Protein AF-0000000081633651 (afdb_homodimer)

Solvent-accessible surface area (backbone atoms only — not comparable to full-atom values): 39173 Å² total; per-residue (Å²): 136,84,80,77,77,79,76,82,76,79,78,80,77,80,83,77,79,76,75,77,74,76,75,80,70,79,66,76,67,76,66,74,61,89,59,63,41,84,54,33,36,38,39,42,27,21,26,30,39,48,40,29,72,45,65,44,76,60,51,88,74,59,56,83,79,37,91,68,27,57,43,25,56,36,63,65,6,39,49,49,19,22,50,50,13,37,50,50,30,66,74,36,49,88,74,44,67,74,54,86,46,65,65,33,49,47,43,42,21,42,66,42,60,29,18,37,26,21,44,48,24,18,44,38,34,44,33,41,48,48,80,92,57,53,73,45,98,74,34,62,54,55,72,69,53,63,42,39,39,52,62,95,72,29,68,62,48,52,59,81,60,79,89,37,67,69,52,53,51,50,41,50,51,31,65,67,30,67,70,47,45,55,59,48,58,77,44,45,68,58,43,60,61,47,22,60,69,43,60,40,50,56,68,57,41,65,32,76,88,64,44,44,48,57,23,37,53,41,26,56,50,40,35,49,75,71,71,43,86,71,61,84,82,70,38,72,69,51,54,52,51,52,50,50,50,49,30,53,51,53,32,39,67,41,42,44,70,64,26,68,63,43,12,60,71,36,23,29,42,35,52,49,52,53,48,50,51,50,51,46,41,71,75,41,88,56,67,45,36,34,39,37,36,24,27,37,50,55,32,52,49,29,39,28,35,44,69,70,64,56,81,68,65,84,62,57,62,38,23,29,37,36,38,35,33,30,36,36,69,87,68,49,75,48,77,44,77,41,78,45,58,72,62,82,85,66,86,74,85,75,78,80,76,84,126,138,86,82,76,77,80,77,80,73,77,77,79,77,80,81,76,78,74,75,77,73,77,74,79,69,79,66,75,65,77,66,74,60,90,57,62,41,84,56,33,36,37,40,42,27,20,27,31,40,47,39,28,72,44,65,45,76,59,53,87,73,60,55,82,81,36,91,66,29,58,43,26,54,36,64,66,6,38,49,48,20,22,49,50,14,38,50,50,32,66,75,36,49,88,74,45,66,75,53,85,47,66,64,33,48,46,42,41,20,41,65,43,59,29,19,36,26,20,44,49,24,17,46,38,36,44,34,41,47,47,79,92,58,54,74,45,96,74,32,60,52,53,70,71,52,66,42,40,38,51,62,93,73,29,69,61,46,52,59,82,60,81,89,38,68,68,52,54,51,50,42,50,52,28,65,67,29,67,69,47,46,56,59,46,56,76,43,45,67,58,43,60,62,47,22,59,70,42,60,40,50,57,68,57,40,66,32,75,88,64,43,44,49,59,23,38,51,42,27,55,50,39,36,48,75,71,70,43,84,69,60,86,82,69,37,73,69,51,52,52,51,53,51,52,52,49,31,54,52,53,34,39,66,42,43,43,72,63,27,68,63,42,12,60,72,35,22,29,43,34,51,48,51,53,50,50,52,51,51,47,42,72,75,42,88,55,66,43,36,32,40,36,37,24,27,36,51,54,32,52,49,29,39,26,35,45,67,70,65,56,81,69,63,82,64,57,62,38,24,28,38,37,38,35,32,30,35,37,70,87,67,48,75,48,78,44,77,42,78,44,57,72,61,80,86,62,83,73,84,75,78,76,82,72,134

Foldseek 3Di:
DPPCPCPPPPDPDDPPPPPPPPPQPPPPPPCPPDFKDFQAKEKEWAFFAFAFQAAFDLFPDAQVVPPVGHPAQDPRRLVLLLVLLLVCCVVCVVPDDLADDLLAEAAEEEPDRRLQSSSQSSVLNNHFDDDPRCPDPVDRGDDDDYHYDHQLPDQAFHDDNDVDPVLVVQLVCLCPDPVLVVVVVVCQVVLCVCQVVRPHDSVQCPPVVNCSLVSHLRNVVSCVVVPHDGDPVDDPVNSVSSQLVVLSSLCSSQAPGPNQVSLVRHLVSNVVVVVVVLVCSLPDPRSHHYYYYRHHQSNVQSVCSNVPNRPSHGQHHGWMKMWIWMQGNVRDIDIHIDTDPPDDPDDDPPPDDPD/DPPCPCPPPPDPPDPPPPPPPPPQPPPPPPCPPDFKDFQAKEKEWAFFAFAFQAAFDLFPDAQVVPPVGHPAQDPRRLVLLLVLLLVVCVVCVVPDDLADDLLAEAAEEEPDRRLQSSSQSSVLNNHFDDDPRCPDPVDRGDDDDYHYDHQLPDQAFHDDNPVDPVLVVQLVCLCPDPVLVVVVVVCQVVLCVCQVVRPHDSVQCPPVVNCSLVSHLRNVVSCVVVPHDGDPVDDPVNSVSSQLVVLSSLCSSQPPGPNQVSLVRHLVSNVVVVVVVLVCSLPDPRSHHYYYYRHHQSNVQSVCSNVPNRPSHGQHHGWMKMWIWMQGNVRDIDIHIDTDPPDDPPDPPPPPPDD

Radius of gyration: 30.57 Å; Cα contacts (8 Å, |Δi|>4): 1125; chains: 2; bounding box: 83×84×104 Å

pLDDT: mean 84.16, std 23.59, range [18.61, 98.94]

Structure (mmCIF, N/CA/C/O backbone):
data_AF-0000000081633651-model_v1
#
loop_
_entity.id
_entity.type
_entity.pdbx_description
1 polymer 'Prostatic acid phosphatase-like'
#
loop_
_atom_site.group_PDB
_atom_site.id
_atom_site.type_symbol
_atom_site.label_atom_id
_atom_site.label_alt_id
_atom_site.label_comp_id
_atom_site.label_asym_id
_atom_site.label_entity_id
_atom_site.label_seq_id
_atom_site.pdbx_PDB_ins_code
_atom_site.Cartn_x
_atom_site.Cartn_y
_atom_site.Cartn_z
_atom_site.occupancy
_atom_site.B_iso_or_equiv
_atom_site.auth_seq_id
_atom_site.auth_comp_id
_atom_site.auth_asym_id
_atom_site.auth_atom_id
_atom_site.pdbx_PDB_model_num
ATOM 1 N N . MET A 1 1 ? 22.781 19.656 -69.625 1 20.98 1 MET A N 1
ATOM 2 C CA . MET A 1 1 ? 23.938 19.609 -68.75 1 20.98 1 MET A CA 1
ATOM 3 C C . MET A 1 1 ? 23.625 18.906 -67.438 1 20.98 1 MET A C 1
ATOM 5 O O . MET A 1 1 ? 22.719 19.312 -66.688 1 20.98 1 MET A O 1
ATOM 9 N N . ILE A 1 2 ? 23.875 17.5 -67.375 1 22.91 2 ILE A N 1
ATOM 10 C CA . ILE A 1 2 ? 23.531 16.25 -66.688 1 22.91 2 ILE A CA 1
ATOM 11 C C . ILE A 1 2 ? 24.203 16.203 -65.375 1 22.91 2 ILE A C 1
ATOM 13 O O . ILE A 1 2 ? 25.422 16.062 -65.25 1 22.91 2 ILE A O 1
ATOM 17 N N . VAL A 1 3 ? 23.969 17.312 -64.5 1 23.16 3 VAL A N 1
ATOM 18 C CA . VAL A 1 3 ? 24.828 17.547 -63.312 1 23.16 3 VAL A CA 1
ATOM 19 C C . VAL A 1 3 ? 24.844 16.312 -62.406 1 23.16 3 VAL A C 1
ATOM 21 O O . VAL A 1 3 ? 23.797 15.773 -62.062 1 23.16 3 VAL A O 1
ATOM 24 N N . SER A 1 4 ? 25.906 15.469 -62.344 1 21.78 4 SER A N 1
ATOM 25 C CA . SER A 1 4 ? 26.391 14.195 -61.812 1 21.78 4 SER A CA 1
ATOM 26 C C . SER A 1 4 ? 26.422 14.227 -60.281 1 21.78 4 SER A C 1
ATOM 28 O O . SER A 1 4 ? 27.234 14.945 -59.719 1 21.78 4 SER A O 1
ATOM 30 N N . VAL A 1 5 ? 25.344 14.492 -59.562 1 23.64 5 VAL A N 1
ATOM 31 C CA . VAL A 1 5 ? 25.391 14.734 -58.125 1 23.64 5 VAL A CA 1
ATOM 32 C C . VAL A 1 5 ? 25.938 13.492 -57.406 1 23.64 5 VAL A C 1
ATOM 34 O O . VAL A 1 5 ? 25.391 12.398 -57.562 1 23.64 5 VAL A O 1
ATOM 37 N N . SER A 1 6 ? 27.266 13.344 -57.25 1 21.97 6 SER A N 1
ATOM 38 C CA . SER A 1 6 ? 28.094 12.273 -56.719 1 21.97 6 SER A CA 1
ATOM 39 C C . SER A 1 6 ? 27.688 11.945 -55.281 1 21.97 6 SER A C 1
ATOM 41 O O . SER A 1 6 ? 27.844 12.781 -54.375 1 21.97 6 SER A O 1
ATOM 43 N N . CYS A 1 7 ? 26.531 11.352 -54.969 1 21.77 7 CYS A N 1
ATOM 44 C CA . CYS A 1 7 ? 25.938 11.047 -53.656 1 21.77 7 CYS A CA 1
ATOM 45 C C . CYS A 1 7 ? 26.812 10.102 -52.875 1 21.77 7 CYS A C 1
ATOM 47 O O . CYS A 1 7 ? 27.016 8.945 -53.25 1 21.77 7 CYS A O 1
ATOM 49 N N . LEU A 1 8 ? 28.031 10.562 -52.344 1 23.06 8 LEU A N 1
ATOM 50 C CA . LEU A 1 8 ? 29.047 9.75 -51.688 1 23.06 8 LEU A CA 1
ATOM 51 C C . LEU A 1 8 ? 28.453 8.953 -50.531 1 23.06 8 LEU A C 1
ATOM 53 O O . LEU A 1 8 ? 27.828 9.531 -49.625 1 23.06 8 LEU A O 1
ATOM 57 N N . GLY A 1 9 ? 27.984 7.691 -50.688 1 21.98 9 GLY A N 1
ATOM 58 C CA . GLY A 1 9 ? 27.422 6.594 -49.938 1 21.98 9 GLY A CA 1
ATOM 59 C C . GLY A 1 9 ? 28.312 6.16 -48.781 1 21.98 9 GLY A C 1
ATOM 60 O O . GLY A 1 9 ? 29.344 5.508 -48.969 1 21.98 9 GLY A O 1
ATOM 61 N N . HIS A 1 10 ? 28.828 7.133 -47.906 1 25.69 10 HIS A N 1
ATOM 62 C CA . HIS A 1 10 ? 29.812 6.617 -46.938 1 25.69 10 HIS A CA 1
ATOM 63 C C . HIS A 1 10 ? 29.25 5.441 -46.156 1 25.69 10 HIS A C 1
ATOM 65 O O . HIS A 1 10 ? 28.078 5.438 -45.812 1 25.69 10 HIS A O 1
ATOM 71 N N . SER A 1 11 ? 29.844 4.242 -46.281 1 24.56 11 SER A N 1
ATOM 72 C CA . SER A 1 11 ? 29.703 2.891 -45.75 1 24.56 11 SER A CA 1
ATOM 73 C C . SER A 1 11 ? 29.812 2.887 -44.25 1 24.56 11 SER A C 1
ATOM 75 O O . SER A 1 11 ? 30.828 3.303 -43.688 1 24.56 11 SER A O 1
ATOM 77 N N . LEU A 1 12 ? 28.828 3.316 -43.438 1 23.81 12 LEU A N 1
ATOM 78 C CA . LEU A 1 12 ? 28.875 3.252 -41.969 1 23.81 12 LEU A CA 1
ATOM 79 C C . LEU A 1 12 ? 29.219 1.839 -41.5 1 23.81 12 LEU A C 1
ATOM 81 O O . LEU A 1 12 ? 28.516 0.885 -41.844 1 23.81 12 LEU A O 1
ATOM 85 N N . SER A 1 13 ? 30.5 1.456 -41.406 1 25.77 13 SER A N 1
ATOM 86 C CA . SER A 1 13 ? 31.078 0.236 -40.844 1 25.77 13 SER A CA 1
ATOM 87 C C . SER A 1 13 ? 30.344 -0.191 -39.562 1 25.77 13 SER A C 1
ATOM 89 O O . SER A 1 13 ? 29.812 0.65 -38.844 1 25.77 13 SER A O 1
ATOM 91 N N . GLY A 1 14 ? 29.891 -1.482 -39.469 1 23.52 14 GLY A N 1
ATOM 92 C CA . GLY A 1 14 ? 29.125 -2.408 -38.656 1 23.52 14 GLY A CA 1
ATOM 93 C C . GLY A 1 14 ? 29.656 -2.525 -37.219 1 23.52 14 GLY A C 1
ATOM 94 O O . GLY A 1 14 ? 30.781 -3.008 -37.031 1 23.52 14 GLY A O 1
ATOM 95 N N . PHE A 1 15 ? 29.609 -1.509 -36.312 1 28.8 15 PHE A N 1
ATOM 96 C CA . PHE A 1 15 ? 30.062 -1.691 -34.938 1 28.8 15 PHE A CA 1
ATOM 97 C C . PHE A 1 15 ? 29.516 -2.986 -34.375 1 28.8 15 PHE A C 1
ATOM 99 O O . PHE A 1 15 ? 28.297 -3.223 -34.406 1 28.8 15 PHE A O 1
ATOM 106 N N . GLY A 1 16 ? 30.25 -4.121 -34.406 1 25.02 16 GLY A N 1
ATOM 107 C CA . GLY A 1 16 ? 30.094 -5.43 -33.781 1 25.02 16 GLY A CA 1
ATOM 108 C C . GLY A 1 16 ? 29.594 -5.355 -32.344 1 25.02 16 GLY A C 1
ATOM 109 O O . GLY A 1 16 ? 30.203 -4.691 -31.5 1 25.02 16 GLY A O 1
ATOM 110 N N . PHE A 1 17 ? 28.328 -5.344 -32.031 1 27.16 17 PHE A N 1
ATOM 111 C CA . PHE A 1 17 ? 27.703 -5.527 -30.719 1 27.16 17 PHE A CA 1
ATOM 112 C C . PHE A 1 17 ? 28.281 -6.754 -30.016 1 27.16 17 PHE A C 1
ATOM 114 O O . PHE A 1 17 ? 28.047 -7.887 -30.438 1 27.16 17 PHE A O 1
ATOM 121 N N . SER A 1 18 ? 29.547 -6.727 -29.5 1 27.33 18 SER A N 1
ATOM 122 C CA . SER A 1 18 ? 30.062 -7.777 -28.625 1 27.33 18 SER A CA 1
ATOM 123 C C . SER A 1 18 ? 29.047 -8.156 -27.562 1 27.33 18 SER A C 1
ATOM 125 O O . SER A 1 18 ? 28.562 -7.293 -26.828 1 27.33 18 SER A O 1
ATOM 127 N N . PHE A 1 19 ? 28.266 -9.172 -27.766 1 27.86 19 PHE A N 1
ATOM 128 C CA . PHE A 1 19 ? 27.438 -9.922 -26.828 1 27.86 19 PHE A CA 1
ATOM 129 C C . PHE A 1 19 ? 28.203 -10.211 -25.547 1 27.86 19 PHE A C 1
ATOM 131 O O . PHE A 1 19 ? 29.156 -11.008 -25.547 1 27.86 19 PHE A O 1
ATOM 138 N N . LEU A 1 20 ? 28.453 -9.219 -24.688 1 27.69 20 LEU A N 1
ATOM 139 C CA . LEU A 1 20 ? 28.953 -9.562 -23.359 1 27.69 20 LEU A CA 1
ATOM 140 C C . LEU A 1 20 ? 28.156 -10.711 -22.75 1 27.69 20 LEU A C 1
ATOM 142 O O . LEU A 1 20 ? 26.953 -10.594 -22.547 1 27.69 20 LEU A O 1
ATOM 146 N N . SER A 1 21 ? 28.5 -11.938 -23.078 1 28.47 21 SER A N 1
ATOM 147 C CA . SER A 1 21 ? 28.062 -13.141 -22.375 1 28.47 21 SER A CA 1
ATOM 148 C C . SER A 1 21 ? 28.141 -12.961 -20.875 1 28.47 21 SER A C 1
ATOM 150 O O . SER A 1 21 ? 29.219 -12.742 -20.312 1 28.47 21 SER A O 1
ATOM 152 N N . PHE A 1 22 ? 27.188 -12.414 -20.297 1 30.58 22 PHE A N 1
ATOM 153 C CA . PHE A 1 22 ? 27.109 -12.445 -18.844 1 30.58 22 PHE A CA 1
ATOM 154 C C . PHE A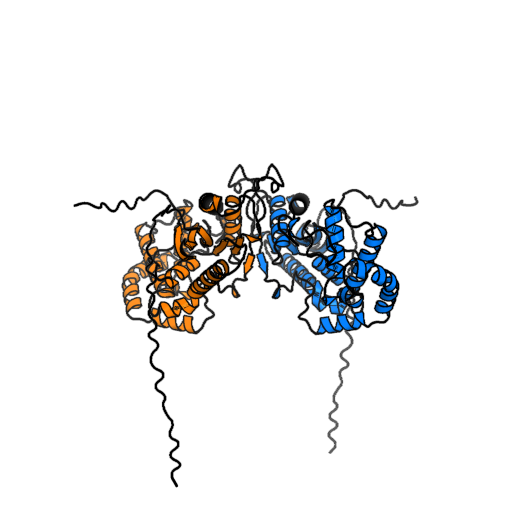 1 22 ? 27.188 -13.883 -18.328 1 30.58 22 PHE A C 1
ATOM 156 O O . PHE A 1 22 ? 26.297 -14.688 -18.594 1 30.58 22 PHE A O 1
ATOM 163 N N . CYS A 1 23 ? 28.344 -14.477 -18.281 1 28.81 23 CYS A N 1
ATOM 164 C CA . CYS A 1 23 ? 28.578 -15.734 -17.578 1 28.81 23 CYS A CA 1
ATOM 165 C C . CYS A 1 23 ? 27.953 -15.695 -16.172 1 28.81 23 CYS A C 1
ATOM 167 O O . CYS A 1 23 ? 28.328 -14.844 -15.359 1 28.81 23 CYS A O 1
ATOM 169 N N . PHE A 1 24 ? 26.781 -16.203 -16.109 1 31.45 24 PHE A N 1
ATOM 170 C CA . PHE A 1 24 ? 26.141 -16.484 -14.828 1 31.45 24 PHE A CA 1
ATOM 171 C C . PHE A 1 24 ? 26.984 -17.422 -13.984 1 31.45 24 PHE A C 1
ATOM 173 O O . PHE A 1 24 ? 27.016 -18.625 -14.219 1 31.45 24 PHE A O 1
ATOM 180 N N . VAL A 1 25 ? 28.234 -17.125 -13.672 1 29.34 25 VAL A N 1
ATOM 181 C CA . VAL A 1 25 ? 28.938 -17.938 -12.695 1 29.34 25 VAL A CA 1
ATOM 182 C C . VAL A 1 25 ? 28.203 -17.906 -11.359 1 29.34 25 VAL A C 1
ATOM 184 O O . VAL A 1 25 ? 28 -16.828 -10.789 1 29.34 25 VAL A O 1
ATOM 187 N N . LEU A 1 26 ? 27.359 -18.891 -11.164 1 31.27 26 LEU A N 1
ATOM 188 C CA . LEU A 1 26 ? 26.859 -19.203 -9.828 1 31.27 26 LEU A CA 1
ATOM 189 C C . LEU A 1 26 ? 28 -19.312 -8.836 1 31.27 26 LEU A C 1
ATOM 191 O O . LEU A 1 26 ? 28.594 -20.391 -8.664 1 31.27 26 LEU A O 1
ATOM 195 N N . LEU A 1 27 ? 29.047 -18.5 -8.898 1 29.92 27 LEU A N 1
ATOM 196 C CA . LEU A 1 27 ? 30.078 -18.641 -7.879 1 29.92 27 LEU A CA 1
ATOM 197 C C . LEU A 1 27 ? 29.516 -18.375 -6.488 1 29.92 27 LEU A C 1
ATOM 199 O O . LEU A 1 27 ? 29 -17.281 -6.215 1 29.92 27 LEU A O 1
ATOM 203 N N . LEU A 1 28 ? 28.891 -19.453 -5.906 1 34.16 28 LEU A N 1
ATOM 204 C CA . LEU A 1 28 ? 28.719 -19.438 -4.457 1 34.16 28 LEU A CA 1
ATOM 205 C C . LEU A 1 28 ? 30.016 -19.047 -3.766 1 34.16 28 LEU A C 1
ATOM 207 O O . LEU A 1 28 ? 30.203 -19.328 -2.58 1 34.16 28 LEU A O 1
ATOM 211 N N . GLN A 1 29 ? 31.062 -18.641 -4.406 1 33.59 29 GLN A N 1
ATOM 212 C CA . GLN A 1 29 ? 32.219 -18.391 -3.537 1 33.59 29 GLN A CA 1
ATOM 213 C C . GLN A 1 29 ? 31.875 -17.328 -2.484 1 33.59 29 GLN A C 1
ATOM 215 O O . GLN A 1 29 ? 31.516 -16.203 -2.822 1 33.59 29 GLN A O 1
ATOM 220 N N . ARG A 1 30 ? 31.453 -17.844 -1.321 1 37.06 30 ARG A N 1
ATOM 221 C CA . ARG A 1 30 ? 31.672 -16.906 -0.223 1 37.06 30 ARG A CA 1
ATOM 222 C C . ARG A 1 30 ? 33.031 -16.219 -0.354 1 37.06 30 ARG A C 1
ATOM 224 O O . ARG A 1 30 ? 34.062 -16.781 0.041 1 37.06 30 ARG A O 1
ATOM 231 N N . ALA A 1 31 ? 33.469 -15.75 -1.431 1 34.81 31 ALA A N 1
ATOM 232 C CA . ALA A 1 31 ? 34.781 -15.141 -1.422 1 34.81 31 ALA A CA 1
ATOM 233 C C . ALA A 1 31 ? 34.906 -14.133 -0.284 1 34.81 31 ALA A C 1
ATOM 235 O O . ALA A 1 31 ? 34.188 -13.125 -0.251 1 34.81 31 ALA A O 1
ATOM 236 N N . THR A 1 32 ? 35 -14.656 0.942 1 39.75 32 THR A N 1
ATOM 237 C CA . THR A 1 32 ? 35.562 -13.883 2.045 1 39.75 32 THR A CA 1
ATOM 238 C C . THR A 1 32 ? 36.688 -12.984 1.557 1 39.75 32 THR A C 1
ATOM 240 O O . THR A 1 32 ? 37.5 -12.516 2.354 1 39.75 32 THR A O 1
ATOM 243 N N . GLY A 1 33 ? 36.969 -13.07 0.273 1 39.25 33 GLY A N 1
ATOM 244 C CA . GLY A 1 33 ? 38.188 -12.281 0.109 1 39.25 33 GLY A CA 1
ATOM 245 C C . GLY A 1 33 ? 38.062 -10.883 0.689 1 39.25 33 GLY A C 1
ATOM 246 O O . GLY A 1 33 ? 36.969 -10.383 0.896 1 39.25 33 GLY A O 1
ATOM 247 N N . ALA A 1 34 ? 39.156 -10.352 1.164 1 50.09 34 ALA A N 1
ATOM 248 C CA . ALA A 1 34 ? 39.469 -9.125 1.91 1 50.09 34 ALA A CA 1
ATOM 249 C C . ALA A 1 34 ? 38.594 -7.969 1.44 1 50.09 34 ALA A C 1
ATOM 251 O O . ALA A 1 34 ? 38.125 -7.172 2.252 1 50.09 34 ALA A O 1
ATOM 252 N N . GLY A 1 35 ? 38.531 -7.41 0.068 1 61.5 35 GLY A N 1
ATOM 253 C CA . GLY A 1 35 ? 38.375 -6.027 -0.356 1 61.5 35 GLY A CA 1
ATOM 254 C C . GLY A 1 35 ? 37 -5.719 -0.92 1 61.5 35 GLY A C 1
ATOM 255 O O . GLY A 1 35 ? 36.75 -4.598 -1.354 1 61.5 35 GLY A O 1
ATOM 256 N N . ARG A 1 36 ? 35.938 -6.707 -1.146 1 81.38 36 ARG A N 1
ATOM 257 C CA . ARG A 1 36 ? 34.75 -6.188 -1.821 1 81.38 36 ARG A CA 1
ATOM 258 C C . ARG A 1 36 ? 33.688 -5.738 -0.813 1 81.38 36 ARG A C 1
ATOM 260 O O . ARG A 1 36 ? 33.562 -6.316 0.27 1 81.38 36 ARG A O 1
ATOM 267 N N . GLU A 1 37 ? 33.031 -4.727 -1.152 1 87.12 37 GLU A N 1
ATOM 268 C CA . GLU A 1 37 ? 32.031 -4.121 -0.276 1 87.12 37 GLU A CA 1
ATOM 269 C C . GLU A 1 37 ? 30.656 -4.148 -0.916 1 87.12 37 GLU A C 1
ATOM 271 O O . GLU A 1 37 ? 30.484 -3.748 -2.068 1 87.12 37 GLU A O 1
ATOM 276 N N . LEU A 1 38 ? 29.656 -4.723 -0.208 1 91.44 38 LEU A N 1
ATOM 277 C CA . LEU A 1 38 ? 28.266 -4.715 -0.667 1 91.44 38 LEU A CA 1
ATOM 278 C C . LEU A 1 38 ? 27.703 -3.297 -0.678 1 91.44 38 LEU A C 1
ATOM 280 O O . LEU A 1 38 ? 27.812 -2.574 0.314 1 91.44 38 LEU A O 1
ATOM 284 N N . LYS A 1 39 ? 27.062 -2.91 -1.852 1 91 39 LYS A N 1
ATOM 285 C CA . LYS A 1 39 ? 26.609 -1.53 -1.98 1 91 39 LYS A CA 1
ATOM 286 C C . LYS A 1 39 ? 25.078 -1.471 -2.094 1 91 39 LYS A C 1
ATOM 288 O O . LYS A 1 39 ? 24.469 -0.484 -1.688 1 91 39 LYS A O 1
ATOM 293 N N . PHE A 1 40 ? 24.562 -2.561 -2.686 1 94.06 40 PHE A N 1
ATOM 294 C CA . PHE A 1 40 ? 23.125 -2.52 -2.939 1 94.06 40 PHE A CA 1
ATOM 295 C C . PHE A 1 40 ? 22.578 -3.926 -3.15 1 94.06 40 PHE A C 1
ATOM 297 O O . PHE A 1 40 ? 23.25 -4.789 -3.699 1 94.06 40 PHE A O 1
ATOM 304 N N . VAL A 1 41 ? 21.328 -4.105 -2.699 1 95.38 41 VAL A N 1
ATOM 305 C CA . VAL A 1 41 ? 20.672 -5.398 -2.859 1 95.38 41 VAL A CA 1
ATOM 306 C C . VAL A 1 41 ? 19.234 -5.188 -3.367 1 95.38 41 VAL A C 1
ATOM 308 O O . VAL A 1 41 ? 18.531 -4.309 -2.883 1 95.38 41 VAL A O 1
ATOM 311 N N . THR A 1 42 ? 18.859 -5.902 -4.367 1 96.12 42 THR A N 1
ATOM 312 C CA . THR A 1 42 ? 17.453 -6.016 -4.77 1 96.12 42 THR A CA 1
ATOM 313 C C . THR A 1 42 ? 16.906 -7.406 -4.457 1 96.12 42 THR A C 1
ATOM 315 O O . THR A 1 42 ? 17.531 -8.414 -4.824 1 96.12 42 THR A O 1
ATOM 318 N N . ALA A 1 43 ? 15.867 -7.449 -3.74 1 97.38 43 ALA A N 1
ATOM 319 C CA . ALA A 1 43 ? 15.164 -8.703 -3.484 1 97.38 43 ALA A CA 1
ATOM 320 C C . ALA A 1 43 ? 13.836 -8.75 -4.223 1 97.38 43 ALA A C 1
ATOM 322 O O . ALA A 1 43 ? 12.992 -7.863 -4.062 1 97.38 43 ALA A O 1
ATOM 323 N N . VAL A 1 44 ? 13.633 -9.758 -5.059 1 97.62 44 VAL A N 1
ATOM 324 C CA . VAL A 1 44 ? 12.367 -10.023 -5.73 1 97.62 44 VAL A CA 1
ATOM 325 C C . VAL A 1 44 ? 11.82 -11.375 -5.289 1 97.62 44 VAL A C 1
ATOM 327 O O . VAL A 1 44 ? 12.477 -12.406 -5.457 1 97.62 44 VAL A O 1
ATOM 330 N N . TYR A 1 45 ? 10.609 -11.344 -4.75 1 98.19 45 TYR A N 1
ATOM 331 C CA . TYR A 1 45 ? 10.156 -12.633 -4.238 1 98.19 45 TYR A CA 1
ATOM 332 C C . TYR A 1 45 ? 8.68 -12.844 -4.523 1 98.19 45 TYR A C 1
ATOM 334 O O . TYR A 1 45 ? 7.93 -11.883 -4.715 1 98.19 45 TYR A O 1
ATOM 342 N N . ARG A 1 46 ? 8.312 -14.125 -4.617 1 98.06 46 ARG A N 1
ATOM 343 C CA . ARG A 1 46 ? 6.93 -14.562 -4.734 1 98.06 46 ARG A CA 1
ATOM 344 C C . ARG A 1 46 ? 6.23 -14.555 -3.379 1 98.06 46 ARG A C 1
ATOM 346 O O . ARG A 1 46 ? 6.859 -14.812 -2.35 1 98.06 46 ARG A O 1
ATOM 353 N N . HIS A 1 47 ? 5.004 -14.242 -3.334 1 98.69 47 HIS A N 1
ATOM 354 C CA . HIS A 1 47 ? 4.207 -14.305 -2.113 1 98.69 47 HIS A CA 1
ATOM 355 C C . HIS A 1 47 ? 4.285 -15.688 -1.473 1 98.69 47 HIS A C 1
ATOM 357 O O . HIS A 1 47 ? 4.801 -16.625 -2.078 1 98.69 47 HIS A O 1
ATOM 363 N N . GLY A 1 48 ? 3.801 -15.773 -0.187 1 98.31 48 GLY A N 1
ATOM 364 C CA . GLY A 1 48 ? 3.754 -17.031 0.536 1 98.31 48 GLY A CA 1
ATOM 365 C C . GLY A 1 48 ? 2.539 -17.875 0.19 1 98.31 48 GLY A C 1
ATOM 366 O O . GLY A 1 48 ? 1.806 -17.562 -0.749 1 98.31 48 GLY A O 1
ATOM 367 N N . ASP A 1 49 ? 2.373 -18.875 0.972 1 98.25 49 ASP A N 1
ATOM 368 C CA . ASP A 1 49 ? 1.253 -19.797 0.813 1 98.25 49 ASP A CA 1
ATOM 369 C C . ASP A 1 49 ? -0.078 -19.047 0.804 1 98.25 49 ASP A C 1
ATOM 371 O O . ASP A 1 49 ? -0.243 -18.062 1.516 1 98.25 49 ASP A O 1
ATOM 375 N N . ARG A 1 50 ? -0.961 -19.578 -0.035 1 98.44 50 ARG A N 1
ATOM 376 C CA . ARG A 1 50 ? -2.266 -18.938 -0.203 1 98.44 50 ARG A CA 1
ATOM 377 C C . ARG A 1 50 ? -3.34 -19.984 -0.51 1 98.44 50 ARG A C 1
ATOM 379 O O . ARG A 1 50 ? -3.029 -21.141 -0.821 1 98.44 50 ARG A O 1
ATOM 386 N N . SER A 1 51 ? -4.59 -19.578 -0.367 1 98.31 51 SER A N 1
ATOM 387 C CA . SER A 1 51 ? -5.699 -20.375 -0.885 1 98.31 51 SER A CA 1
ATOM 388 C C . SER A 1 51 ? -5.73 -20.359 -2.41 1 98.31 51 SER A C 1
ATOM 390 O O . SER A 1 51 ? -5.047 -19.547 -3.039 1 98.31 51 SER A O 1
ATOM 392 N N . PRO A 1 52 ? -6.453 -21.312 -2.982 1 97.94 52 PRO A N 1
ATOM 393 C CA . PRO A 1 52 ? -6.508 -21.312 -4.445 1 97.94 52 PRO A CA 1
ATOM 394 C C . PRO A 1 52 ? -7.02 -20 -5.016 1 97.94 52 PRO A C 1
ATOM 396 O O . PRO A 1 52 ? -7.875 -19.344 -4.41 1 97.94 52 PRO A O 1
ATOM 399 N N . VAL A 1 53 ? -6.469 -19.625 -6.109 1 96.5 53 VAL A N 1
ATOM 400 C CA . VAL A 1 53 ? -6.895 -18.391 -6.754 1 96.5 53 VAL A CA 1
ATOM 401 C C . VAL A 1 53 ? -8.344 -18.516 -7.207 1 96.5 53 VAL A C 1
ATOM 403 O O . VAL A 1 53 ? -9.094 -17.531 -7.203 1 96.5 53 VAL A O 1
ATOM 406 N N . SER A 1 54 ? -8.648 -19.688 -7.664 1 95.38 54 SER A N 1
ATOM 407 C CA . SER A 1 54 ? -9.984 -20.062 -8.117 1 95.38 54 SER A CA 1
ATOM 408 C C . SER A 1 54 ? -10.203 -21.562 -8.047 1 95.38 54 SER A C 1
ATOM 410 O O . SER A 1 54 ? -9.5 -22.266 -7.305 1 95.38 54 SER A O 1
ATOM 412 N N . THR A 1 55 ? -11.312 -22 -8.695 1 95.62 55 THR A N 1
ATOM 413 C CA . THR A 1 55 ? -11.656 -23.422 -8.688 1 95.62 55 THR A CA 1
ATOM 414 C C . THR A 1 55 ? -12.109 -23.875 -10.07 1 95.62 55 THR A C 1
ATOM 416 O O . THR A 1 55 ? -11.766 -23.25 -11.078 1 95.62 55 THR A O 1
ATOM 419 N N . PHE A 1 56 ? -12.617 -25.062 -10.148 1 97.12 56 PHE A N 1
ATOM 420 C CA . PHE A 1 56 ? -13.18 -25.641 -11.367 1 97.12 56 PHE A CA 1
ATOM 421 C C . PHE A 1 56 ? -14.555 -26.25 -11.102 1 97.12 56 PHE A C 1
ATOM 423 O O . PHE A 1 56 ? -14.891 -26.531 -9.953 1 97.12 56 PHE A O 1
ATOM 430 N N . PRO A 1 57 ? -15.336 -26.422 -12.039 1 97.25 57 PRO A N 1
ATOM 431 C CA . PRO A 1 57 ? -16.766 -26.719 -11.875 1 97.25 57 PRO A CA 1
ATOM 432 C C . PRO A 1 57 ? -17.016 -27.969 -11.039 1 97.25 57 PRO A C 1
ATOM 434 O O . PRO A 1 57 ? -17.938 -28 -10.227 1 97.25 57 PRO A O 1
ATOM 437 N N . THR A 1 58 ? -16.281 -29 -11.109 1 97.56 58 THR A N 1
ATOM 438 C CA . THR A 1 58 ? -16.578 -30.266 -10.469 1 97.56 58 THR A CA 1
ATOM 439 C C . THR A 1 58 ? -15.898 -30.375 -9.109 1 97.56 58 THR A C 1
ATOM 441 O O . THR A 1 58 ? -15.961 -31.406 -8.445 1 97.56 58 THR A O 1
ATOM 444 N N . ASN A 1 59 ? -15.242 -29.344 -8.734 1 97.5 59 ASN A N 1
ATOM 445 C CA . ASN A 1 59 ? -14.531 -29.375 -7.461 1 97.5 59 ASN A CA 1
ATOM 446 C C . ASN A 1 59 ? -15.5 -29.422 -6.281 1 97.5 59 ASN A C 1
ATOM 448 O O . ASN A 1 59 ? -16.406 -28.594 -6.176 1 97.5 59 ASN A O 1
ATOM 452 N N . SER A 1 60 ? -15.289 -30.312 -5.367 1 95.06 60 SER A N 1
ATOM 453 C CA . SER A 1 60 ? -16.156 -30.453 -4.203 1 95.06 60 SER A CA 1
ATOM 454 C C . SER A 1 60 ? -15.898 -29.359 -3.184 1 95.06 60 SER A C 1
ATOM 456 O O . SER A 1 60 ? -16.766 -29.062 -2.354 1 95.06 60 SER A O 1
ATOM 458 N N . TYR A 1 61 ? -14.703 -28.859 -3.195 1 96.31 61 TYR A N 1
ATOM 459 C CA . TYR A 1 61 ? -14.336 -27.797 -2.273 1 96.31 61 TYR A CA 1
ATOM 460 C C . TYR A 1 61 ? -14.594 -26.422 -2.896 1 96.31 61 TYR A C 1
ATOM 462 O O . TYR A 1 61 ? -14.07 -26.125 -3.967 1 96.31 61 TYR A O 1
ATOM 470 N N . GLN A 1 62 ? -15.375 -25.641 -2.211 1 95.31 62 GLN A N 1
ATOM 471 C CA . GLN A 1 62 ? -15.711 -24.297 -2.684 1 95.31 62 GLN A CA 1
ATOM 472 C C . GLN A 1 62 ? -15.047 -23.219 -1.828 1 95.31 62 GLN A C 1
ATOM 474 O O . GLN A 1 62 ? -14.273 -23.547 -0.917 1 95.31 62 GLN A O 1
ATOM 479 N N . GLU A 1 63 ? -15.289 -22 -2.115 1 95.62 63 GLU A N 1
ATOM 480 C CA . GLU A 1 63 ? -14.594 -20.875 -1.502 1 95.62 63 GLU A CA 1
ATOM 481 C C . GLU A 1 63 ? -14.805 -20.859 0.009 1 95.62 63 GLU A C 1
ATOM 483 O O . GLU A 1 63 ? -13.93 -20.422 0.758 1 95.62 63 GLU A O 1
ATOM 488 N N . SER A 1 64 ? -15.867 -21.375 0.482 1 93.69 64 SER A N 1
ATOM 489 C CA . SER A 1 64 ? -16.312 -21.234 1.865 1 93.69 64 SER A CA 1
ATOM 490 C C . SER A 1 64 ? -15.383 -21.969 2.82 1 93.69 64 SER A C 1
ATOM 492 O O . SER A 1 64 ? -15.352 -21.672 4.02 1 93.69 64 SER A O 1
ATOM 494 N N . ILE A 1 65 ? -14.633 -22.906 2.336 1 94.81 65 ILE A N 1
ATOM 495 C CA . ILE A 1 65 ? -13.781 -23.672 3.236 1 94.81 65 ILE A CA 1
ATOM 496 C C . ILE A 1 65 ? -12.5 -22.891 3.518 1 94.81 65 ILE A C 1
ATOM 498 O O . ILE A 1 65 ? -11.734 -23.25 4.422 1 94.81 65 ILE A O 1
ATOM 502 N N . TRP A 1 66 ? -12.25 -21.953 2.729 1 95.62 66 TRP A N 1
ATOM 503 C CA . TRP A 1 66 ? -11.07 -21.109 2.916 1 95.62 66 TRP A CA 1
ATOM 504 C C . TRP A 1 66 ? -11.414 -19.875 3.742 1 95.62 66 TRP A C 1
ATOM 506 O O . TRP A 1 66 ? -12.219 -19.031 3.32 1 95.62 66 TRP A O 1
ATOM 516 N N . PRO A 1 67 ? -10.805 -19.688 4.867 1 91.69 67 PRO A N 1
ATOM 517 C CA . PRO A 1 67 ? -11.211 -18.672 5.84 1 91.69 67 PRO A CA 1
ATOM 518 C C . PRO A 1 67 ? -11.289 -17.266 5.23 1 91.69 67 PRO A C 1
ATOM 520 O O . PRO A 1 67 ? -12.195 -16.5 5.566 1 91.69 67 PRO A O 1
ATOM 523 N N . GLN A 1 68 ? -10.367 -16.906 4.352 1 95.62 68 GLN A N 1
ATOM 524 C CA . GLN A 1 68 ? -10.344 -15.57 3.76 1 95.62 68 GLN A CA 1
ATOM 525 C C . GLN A 1 68 ? -10.781 -15.609 2.297 1 95.62 68 GLN A C 1
ATOM 527 O O . GLN A 1 68 ? -10.641 -14.617 1.577 1 95.62 68 GLN A O 1
ATOM 532 N N . GLY A 1 69 ? -11.211 -16.781 1.858 1 96.44 69 GLY A N 1
ATOM 533 C CA . GLY A 1 69 ? -11.633 -16.938 0.477 1 96.44 69 GLY A CA 1
ATOM 534 C C . GLY A 1 69 ? -10.492 -17.25 -0.47 1 96.44 69 GLY A C 1
ATOM 535 O O . GLY A 1 69 ? -9.398 -17.609 -0.032 1 96.44 69 GLY A O 1
ATOM 536 N N . TYR A 1 70 ? -10.758 -17.156 -1.759 1 97.44 70 TYR A N 1
ATOM 537 C CA . TYR A 1 70 ? -9.812 -17.547 -2.799 1 97.44 70 TYR A CA 1
ATOM 538 C C . TYR A 1 70 ? -8.664 -16.547 -2.9 1 97.44 70 TYR A C 1
ATOM 540 O O . TYR A 1 70 ? -8.875 -15.336 -2.783 1 97.44 70 TYR A O 1
ATOM 548 N N . GLY A 1 71 ? -7.473 -17.109 -3.082 1 97.81 71 GLY A N 1
ATOM 549 C CA . GLY A 1 71 ? -6.297 -16.344 -3.461 1 97.81 71 GLY A CA 1
ATOM 550 C C . GLY A 1 71 ? -5.695 -15.57 -2.307 1 97.81 71 GLY A C 1
ATOM 551 O O . GLY A 1 71 ? -4.906 -14.648 -2.52 1 97.81 71 GLY A O 1
ATOM 552 N N . GLN A 1 72 ? -6.043 -15.906 -1.096 1 98.44 72 GLN A N 1
ATOM 553 C CA . GLN A 1 72 ? -5.621 -15.094 0.039 1 98.44 72 GLN A CA 1
ATOM 554 C C . GLN A 1 72 ? -4.492 -15.773 0.812 1 98.44 72 GLN A C 1
ATOM 556 O O . GLN A 1 72 ? -4.484 -17 0.96 1 98.44 72 GLN A O 1
ATOM 561 N N . LEU A 1 73 ? -3.559 -14.93 1.302 1 98.62 73 LEU A N 1
ATOM 562 C CA . LEU A 1 73 ? -2.428 -15.422 2.078 1 98.62 73 LEU A CA 1
ATOM 563 C C . LEU A 1 73 ? -2.906 -16.188 3.307 1 98.62 73 LEU A C 1
ATOM 565 O O . LEU A 1 73 ? -3.822 -15.742 4 1 98.62 73 LEU A O 1
ATOM 569 N N . THR A 1 74 ? -2.359 -17.344 3.578 1 97.62 74 THR A N 1
ATOM 570 C CA . THR A 1 74 ? -2.715 -18.156 4.734 1 97.62 74 THR A CA 1
ATOM 571 C C . THR A 1 74 ? -1.75 -17.906 5.891 1 97.62 74 THR A C 1
ATOM 573 O O . THR A 1 74 ? -0.766 -17.172 5.734 1 97.62 74 THR A O 1
ATOM 576 N N . ARG A 1 75 ? -2.047 -18.516 7.008 1 96.88 75 ARG A N 1
ATOM 577 C CA . ARG A 1 75 ? -1.153 -18.453 8.156 1 96.88 75 ARG A CA 1
ATOM 578 C C . ARG A 1 75 ? 0.227 -19 7.812 1 96.88 75 ARG A C 1
ATOM 580 O O . ARG A 1 75 ? 1.245 -18.438 8.227 1 96.88 75 ARG A O 1
ATOM 587 N N . ASP A 1 76 ? 0.229 -20.031 7.047 1 96.88 76 ASP A N 1
ATOM 588 C CA . ASP A 1 76 ? 1.497 -20.609 6.613 1 96.88 76 ASP A CA 1
ATOM 589 C C . ASP A 1 76 ? 2.268 -19.641 5.719 1 96.88 76 ASP A C 1
ATOM 591 O O . ASP A 1 76 ? 3.496 -19.562 5.793 1 96.88 76 ASP A O 1
ATOM 595 N N . GLY A 1 77 ? 1.519 -18.969 4.859 1 98.38 77 GLY A N 1
ATOM 596 C CA . GLY A 1 77 ? 2.156 -17.953 4.023 1 98.38 77 GLY A CA 1
ATOM 597 C C . GLY A 1 77 ? 2.785 -16.828 4.82 1 98.38 77 GLY A C 1
ATOM 598 O O . GLY A 1 77 ? 3.869 -16.359 4.48 1 98.38 77 GLY A O 1
ATOM 599 N N . ILE A 1 78 ? 2.119 -16.422 5.852 1 98.75 78 ILE A N 1
ATOM 600 C CA . ILE A 1 78 ? 2.645 -15.383 6.742 1 98.75 78 ILE A CA 1
ATOM 601 C C . ILE A 1 78 ? 3.949 -15.867 7.375 1 98.75 78 ILE A C 1
ATOM 603 O O . ILE A 1 78 ? 4.953 -15.148 7.371 1 98.75 78 ILE A O 1
ATOM 607 N N . LYS A 1 79 ? 3.939 -17.062 7.836 1 98.38 79 LYS A N 1
ATOM 608 C CA . LYS A 1 79 ? 5.117 -17.641 8.477 1 98.38 79 LYS A CA 1
ATOM 609 C C . LYS A 1 79 ? 6.277 -17.75 7.492 1 98.38 79 LYS A C 1
ATOM 611 O O . LYS A 1 79 ? 7.426 -17.469 7.84 1 98.38 79 LYS A O 1
ATOM 616 N N . GLN A 1 80 ? 5.949 -18.188 6.309 1 98.19 80 GLN A N 1
ATOM 617 C CA . GLN A 1 80 ? 6.969 -18.328 5.273 1 98.19 80 GLN A CA 1
ATOM 618 C C . GLN A 1 80 ? 7.668 -17 5.008 1 98.19 80 GLN A C 1
ATOM 620 O O . GLN A 1 80 ? 8.898 -16.938 4.953 1 98.19 80 GLN A O 1
ATOM 625 N N . GLN A 1 81 ? 6.891 -16 4.891 1 98.75 81 GLN A N 1
ATOM 626 C CA . GLN A 1 81 ? 7.469 -14.703 4.566 1 98.75 81 GLN A CA 1
ATOM 627 C C . GLN A 1 81 ? 8.188 -14.102 5.773 1 98.75 81 GLN A C 1
ATOM 629 O O . GLN A 1 81 ? 9.203 -13.414 5.621 1 98.75 81 GLN A O 1
ATOM 634 N N . TYR A 1 82 ? 7.676 -14.328 6.941 1 98.69 82 TYR A N 1
ATOM 635 C CA . TYR A 1 82 ? 8.391 -13.93 8.148 1 98.69 82 TYR A CA 1
ATOM 636 C C . TYR A 1 82 ? 9.766 -14.586 8.203 1 98.69 82 TYR A C 1
ATOM 638 O O . TYR A 1 82 ? 10.766 -13.922 8.492 1 98.69 82 TYR A O 1
ATOM 646 N N . LYS A 1 83 ? 9.805 -15.836 7.902 1 98 83 LYS A N 1
ATOM 647 C CA . LYS A 1 83 ? 11.07 -16.578 7.895 1 98 83 LYS A CA 1
ATOM 648 C C . LYS A 1 83 ? 12.016 -16.016 6.836 1 98 83 LYS A C 1
ATOM 650 O O . LYS A 1 83 ? 13.227 -15.914 7.074 1 98 83 LYS A O 1
ATOM 655 N N . LEU A 1 84 ? 11.453 -15.727 5.707 1 97.81 84 LEU A N 1
ATOM 656 C CA . LEU A 1 84 ? 12.281 -15.102 4.68 1 97.81 84 LEU A CA 1
ATOM 657 C C . LEU A 1 84 ? 12.844 -13.773 5.168 1 97.81 84 LEU A C 1
ATOM 659 O O . LEU A 1 84 ? 14.016 -13.469 4.934 1 97.81 84 LEU A O 1
ATOM 663 N N . GLY A 1 85 ? 12.008 -13.008 5.832 1 98.44 85 GLY A N 1
ATOM 664 C CA . GLY A 1 85 ? 12.484 -11.766 6.43 1 98.44 85 GLY A CA 1
ATOM 665 C C . GLY A 1 85 ? 13.625 -11.984 7.414 1 98.44 85 GLY A C 1
ATOM 666 O O . GLY A 1 85 ? 14.617 -11.266 7.387 1 98.44 85 GLY A O 1
ATOM 667 N N . ARG A 1 86 ? 13.508 -12.969 8.242 1 97.81 86 ARG A N 1
ATOM 668 C CA . ARG A 1 86 ? 14.547 -13.305 9.211 1 97.81 86 ARG A CA 1
ATOM 669 C C . ARG A 1 86 ? 15.828 -13.734 8.516 1 97.81 86 ARG A C 1
ATOM 671 O O . ARG A 1 86 ? 16.922 -13.414 8.969 1 97.81 86 ARG A O 1
ATOM 678 N N . TYR A 1 87 ? 15.688 -14.5 7.469 1 96.81 87 TYR A N 1
ATOM 679 C CA . TYR A 1 87 ? 16.844 -14.914 6.672 1 96.81 87 TYR A CA 1
ATOM 680 C C . TYR A 1 87 ? 17.578 -13.711 6.105 1 96.81 87 TYR A C 1
ATOM 682 O O . TYR A 1 87 ? 18.812 -13.641 6.172 1 96.81 87 TYR A O 1
ATOM 690 N N . LEU A 1 88 ? 16.812 -12.781 5.559 1 96.75 88 LEU A N 1
ATOM 691 C CA . LEU A 1 88 ? 17.422 -11.578 5 1 96.75 88 LEU A CA 1
ATOM 692 C C . LEU A 1 88 ? 18.125 -10.781 6.082 1 96.75 88 LEU A C 1
ATOM 694 O O . LEU A 1 88 ? 19.203 -10.211 5.844 1 96.75 88 LEU A O 1
ATOM 698 N N . ARG A 1 89 ? 17.516 -10.727 7.242 1 97.44 89 ARG A N 1
ATOM 699 C CA . ARG A 1 89 ? 18.141 -10.047 8.375 1 97.44 89 ARG A CA 1
ATOM 700 C C . ARG A 1 89 ? 19.484 -10.68 8.727 1 97.44 89 ARG A C 1
ATOM 702 O O . ARG A 1 89 ? 20.469 -9.969 8.961 1 97.44 89 ARG A O 1
ATOM 709 N N . LYS A 1 90 ? 19.484 -11.898 8.805 1 96.12 90 LYS A N 1
ATOM 710 C CA . LYS A 1 90 ? 20.719 -12.609 9.125 1 96.12 90 LYS A CA 1
ATOM 711 C C . LYS A 1 90 ? 21.766 -12.406 8.039 1 96.12 90 LYS A C 1
ATOM 713 O O . LYS A 1 90 ? 22.938 -12.125 8.328 1 96.12 90 LYS A O 1
ATOM 718 N N . ARG A 1 91 ? 21.391 -12.484 6.852 1 94.06 91 ARG A N 1
ATOM 719 C CA . ARG A 1 91 ? 22.312 -12.414 5.719 1 94.06 91 ARG A CA 1
ATOM 720 C C . ARG A 1 91 ? 22.906 -11.008 5.582 1 94.06 91 ARG A C 1
ATOM 722 O O . ARG A 1 91 ? 24.078 -10.859 5.27 1 94.06 91 ARG A O 1
ATOM 729 N N . TYR A 1 92 ? 22.047 -10.016 5.867 1 96.44 92 TYR A N 1
ATOM 730 C CA . TYR A 1 92 ? 22.469 -8.656 5.594 1 96.44 92 TYR A CA 1
ATOM 731 C C . TYR A 1 92 ? 22.594 -7.848 6.883 1 96.44 92 TYR A C 1
ATOM 733 O O . TYR A 1 92 ? 22.438 -6.625 6.875 1 96.44 92 TYR A O 1
ATOM 741 N N . GLY A 1 93 ? 22.797 -8.5 7.934 1 93.69 93 GLY A N 1
ATOM 742 C CA . GLY A 1 93 ? 22.828 -7.879 9.25 1 93.69 93 GLY A CA 1
ATOM 743 C C . GLY A 1 93 ? 23.938 -6.852 9.391 1 93.69 93 GLY A C 1
ATOM 744 O O . GLY A 1 93 ? 23.828 -5.914 10.18 1 93.69 93 GLY A O 1
ATOM 745 N N . THR A 1 94 ? 25.031 -6.973 8.695 1 92.69 94 THR A N 1
ATOM 746 C CA . THR A 1 94 ? 26.141 -6.023 8.781 1 92.69 94 THR A CA 1
ATOM 747 C C . THR A 1 94 ? 26.016 -4.961 7.695 1 92.69 94 THR A C 1
ATOM 749 O O . THR A 1 94 ? 26.766 -3.982 7.695 1 92.69 94 THR A O 1
ATOM 752 N N . PHE A 1 95 ? 25.172 -5.164 6.82 1 95.44 95 PHE A N 1
ATOM 753 C CA . PHE A 1 95 ? 24.984 -4.254 5.699 1 95.44 95 PHE A CA 1
ATOM 754 C C . PHE A 1 95 ? 23.844 -3.287 5.984 1 95.44 95 PHE A C 1
ATOM 756 O O . PHE A 1 95 ? 24 -2.07 5.871 1 95.44 95 PHE A O 1
ATOM 763 N N . LEU A 1 96 ? 22.703 -3.855 6.402 1 96.62 96 LEU A N 1
ATOM 764 C CA . LEU A 1 96 ? 21.562 -3.051 6.812 1 96.62 96 LEU A CA 1
ATOM 765 C C . LEU A 1 96 ? 21.672 -2.645 8.281 1 96.62 96 LEU A C 1
ATOM 767 O O . LEU A 1 96 ? 22.156 -3.424 9.109 1 96.62 96 LEU A O 1
ATOM 771 N N . SER A 1 97 ? 21.203 -1.421 8.539 1 95.5 97 SER A N 1
ATOM 772 C CA . SER A 1 97 ? 21.141 -1.013 9.938 1 95.5 97 SER A CA 1
ATOM 773 C C . SER A 1 97 ? 20.219 -1.939 10.742 1 95.5 97 SER A C 1
ATOM 775 O O . SER A 1 97 ? 19.234 -2.459 10.211 1 95.5 97 SER A O 1
ATOM 777 N N . LEU A 1 98 ? 20.625 -2.125 11.961 1 93.44 98 LEU A N 1
ATOM 778 C CA . LEU A 1 98 ? 19.781 -2.934 12.844 1 93.44 98 LEU A CA 1
ATOM 779 C C . LEU A 1 98 ? 18.406 -2.318 12.992 1 93.44 98 LEU A C 1
ATOM 781 O O . LEU A 1 98 ? 17.391 -3.029 12.945 1 93.44 98 LEU A O 1
ATOM 785 N N . GLU A 1 99 ? 18.469 -1.013 13.148 1 95.44 99 GLU A N 1
ATOM 786 C CA . GLU A 1 99 ? 17.203 -0.284 13.203 1 95.44 99 GLU A CA 1
ATOM 787 C C . GLU A 1 99 ? 16.656 -0.005 11.805 1 95.44 99 GLU A C 1
ATOM 789 O O . GLU A 1 99 ? 17.438 0.169 10.859 1 95.44 99 GLU A O 1
ATOM 794 N N . TYR A 1 100 ? 15.398 0.052 11.773 1 97 100 TYR A N 1
ATOM 795 C CA . TYR A 1 100 ? 14.789 0.475 10.516 1 97 100 TYR A CA 1
ATOM 796 C C . TYR A 1 100 ? 15.148 1.921 10.195 1 97 100 TYR A C 1
ATOM 798 O O . TYR A 1 100 ? 14.922 2.818 11.008 1 97 100 TYR A O 1
ATOM 806 N N . LYS A 1 101 ? 15.703 2.102 9.07 1 96.5 101 LYS A N 1
ATOM 807 C CA . LYS A 1 101 ? 15.961 3.418 8.492 1 96.5 101 LYS A CA 1
ATOM 808 C C . LYS A 1 101 ? 15.258 3.57 7.145 1 96.5 101 LYS A C 1
ATOM 810 O O . LYS A 1 101 ? 15.602 2.881 6.18 1 96.5 101 LYS A O 1
ATOM 815 N N . ARG A 1 102 ? 14.414 4.504 7.066 1 96.06 102 ARG A N 1
ATOM 816 C CA . ARG A 1 102 ? 13.539 4.629 5.906 1 96.06 102 ARG A CA 1
ATOM 817 C C . ARG A 1 102 ? 14.352 4.84 4.633 1 96.06 102 ARG A C 1
ATOM 819 O O . ARG A 1 102 ? 13.953 4.379 3.557 1 96.06 102 ARG A O 1
ATOM 826 N N . LYS A 1 103 ? 15.445 5.492 4.719 1 95.44 103 LYS A N 1
ATOM 827 C CA . LYS A 1 103 ? 16.219 5.832 3.527 1 95.44 103 LYS A CA 1
ATOM 828 C C . LYS A 1 103 ? 17 4.629 3.014 1 95.44 103 LYS A C 1
ATOM 830 O O . LYS A 1 103 ? 17.5 4.641 1.887 1 95.44 103 LYS A O 1
ATOM 835 N N . GLU A 1 104 ? 17.078 3.578 3.801 1 96.12 104 GLU A N 1
ATOM 836 C CA . GLU A 1 104 ? 17.922 2.439 3.438 1 96.12 104 GLU A CA 1
ATOM 837 C C . GLU A 1 104 ? 17.141 1.409 2.633 1 96.12 104 GLU A C 1
ATOM 839 O O . GLU A 1 104 ? 17.719 0.538 1.988 1 96.12 104 GLU A O 1
ATOM 844 N N . ILE A 1 105 ? 15.828 1.515 2.662 1 97.38 105 ILE A N 1
ATOM 845 C CA . ILE A 1 105 ? 15.07 0.434 2.033 1 97.38 105 ILE A CA 1
ATOM 846 C C . ILE A 1 105 ? 13.828 1 1.354 1 97.38 105 ILE A C 1
ATOM 848 O O . ILE A 1 105 ? 13.195 1.919 1.875 1 97.38 105 ILE A O 1
ATOM 852 N N . TYR A 1 106 ? 13.531 0.499 0.249 1 97.31 106 TYR A N 1
ATOM 853 C CA . TYR A 1 106 ? 12.289 0.77 -0.466 1 97.31 106 TYR A CA 1
ATOM 854 C C . TYR A 1 106 ? 11.547 -0.523 -0.778 1 97.31 106 TYR A C 1
ATOM 856 O O . TYR A 1 106 ? 12.133 -1.476 -1.295 1 97.31 106 TYR A O 1
ATOM 864 N N . VAL A 1 107 ? 10.266 -0.561 -0.45 1 98.62 107 VAL A N 1
ATOM 865 C CA . VAL A 1 107 ? 9.477 -1.776 -0.625 1 98.62 107 VAL A CA 1
ATOM 866 C C . VAL A 1 107 ? 8.305 -1.501 -1.562 1 98.62 107 VAL A C 1
ATOM 868 O O . VAL A 1 107 ? 7.496 -0.605 -1.308 1 98.62 107 VAL A O 1
ATOM 871 N N . LEU A 1 108 ? 8.219 -2.264 -2.627 1 98.38 108 LEU A N 1
ATOM 872 C CA . LEU A 1 108 ? 7.129 -2.178 -3.594 1 98.38 108 LEU A CA 1
ATOM 873 C C . LEU A 1 108 ? 6.441 -3.529 -3.76 1 98.38 108 LEU A C 1
ATOM 875 O O . LEU A 1 108 ? 7.109 -4.547 -3.969 1 98.38 108 LEU A O 1
ATOM 879 N N . SER A 1 109 ? 5.156 -3.562 -3.564 1 98.69 109 SER A N 1
ATOM 880 C CA . SER A 1 109 ? 4.348 -4.758 -3.777 1 98.69 109 SER A CA 1
ATOM 881 C C . SER A 1 109 ? 3.357 -4.559 -4.922 1 98.69 109 SER A C 1
ATOM 883 O O . SER A 1 109 ? 2.977 -3.426 -5.23 1 98.69 109 SER A O 1
ATOM 885 N N . THR A 1 110 ? 3.027 -5.68 -5.594 1 98.5 110 THR A N 1
ATOM 886 C CA . THR A 1 110 ? 1.827 -5.578 -6.418 1 98.5 110 THR A CA 1
ATOM 887 C C . THR A 1 110 ? 0.611 -5.238 -5.559 1 98.5 110 THR A C 1
ATOM 889 O O . THR A 1 110 ? 0.626 -5.445 -4.344 1 98.5 110 THR A O 1
ATOM 892 N N . ASP A 1 111 ? -0.374 -4.707 -6.184 1 98.06 111 ASP A N 1
ATOM 893 C CA . ASP A 1 111 ? -1.579 -4.312 -5.461 1 98.06 111 ASP A CA 1
ATOM 894 C C . ASP A 1 111 ? -2.551 -5.484 -5.332 1 98.06 111 ASP A C 1
ATOM 896 O O . ASP A 1 111 ? -3.68 -5.418 -5.82 1 98.06 111 ASP A O 1
ATOM 900 N N . VAL A 1 112 ? -2.121 -6.52 -4.707 1 98.31 112 VAL A N 1
ATOM 901 C CA . VAL A 1 112 ? -2.873 -7.73 -4.391 1 98.31 112 VAL A CA 1
ATOM 902 C C . VAL A 1 112 ? -2.719 -8.062 -2.906 1 98.31 112 VAL A C 1
ATOM 904 O O . VAL A 1 112 ? -1.616 -7.98 -2.359 1 98.31 112 VAL A O 1
ATOM 907 N N . ASP A 1 113 ? -3.76 -8.484 -2.227 1 98.44 113 ASP A N 1
ATOM 908 C CA . ASP A 1 113 ? -3.773 -8.68 -0.78 1 98.44 113 ASP A CA 1
ATOM 909 C C . ASP A 1 113 ? -2.627 -9.594 -0.34 1 98.44 113 ASP A C 1
ATOM 911 O O . ASP A 1 113 ? -1.863 -9.242 0.562 1 98.44 113 ASP A O 1
ATOM 915 N N . ARG A 1 114 ? -2.516 -10.695 -0.992 1 98.69 114 ARG A N 1
ATOM 916 C CA . ARG A 1 114 ? -1.563 -11.703 -0.531 1 98.69 114 ARG A CA 1
ATOM 917 C C . ARG A 1 114 ? -0.129 -11.211 -0.691 1 98.69 114 ARG A C 1
ATOM 919 O O . ARG A 1 114 ? 0.749 -11.57 0.097 1 98.69 114 ARG A O 1
ATOM 926 N N . THR A 1 115 ? 0.153 -10.359 -1.707 1 98.88 115 THR A N 1
ATOM 927 C CA . THR A 1 115 ? 1.506 -9.852 -1.896 1 98.88 115 THR A CA 1
ATOM 928 C C . THR A 1 115 ? 1.804 -8.727 -0.905 1 98.88 115 THR A C 1
ATOM 930 O O . THR A 1 115 ? 2.922 -8.625 -0.394 1 98.88 115 THR A O 1
ATOM 933 N N . ILE A 1 116 ? 0.822 -7.895 -0.622 1 98.88 116 ILE A N 1
ATOM 934 C CA . ILE A 1 116 ? 0.978 -6.836 0.373 1 98.88 116 ILE A CA 1
ATOM 935 C C . ILE A 1 116 ? 1.227 -7.453 1.747 1 98.88 116 ILE A C 1
ATOM 937 O O . ILE A 1 116 ? 2.178 -7.082 2.438 1 98.88 116 ILE A O 1
ATOM 941 N N . MET A 1 117 ? 0.435 -8.422 2.078 1 98.88 117 MET A N 1
ATOM 942 C CA . MET A 1 117 ? 0.563 -9.102 3.363 1 98.88 117 MET A CA 1
ATOM 943 C C . MET A 1 117 ? 1.9 -9.828 3.463 1 98.88 117 MET A C 1
ATOM 945 O O . MET A 1 117 ? 2.504 -9.883 4.535 1 98.88 117 MET A O 1
ATOM 949 N N . SER A 1 118 ? 2.297 -10.383 2.334 1 98.94 118 SER A N 1
ATOM 950 C CA . SER A 1 118 ? 3.602 -11.039 2.297 1 98.94 118 SER A CA 1
ATOM 951 C C . SER A 1 118 ? 4.727 -10.047 2.588 1 98.94 118 SER A C 1
ATOM 953 O O . SER A 1 118 ? 5.629 -10.344 3.373 1 98.94 118 SER A O 1
ATOM 955 N N . ALA A 1 119 ? 4.648 -8.898 1.977 1 98.94 119 ALA A N 1
ATOM 956 C CA . ALA A 1 119 ? 5.656 -7.875 2.227 1 98.94 119 ALA A CA 1
ATOM 957 C C . ALA A 1 119 ? 5.656 -7.453 3.693 1 98.94 119 ALA A C 1
ATOM 959 O O . ALA A 1 119 ? 6.719 -7.32 4.309 1 98.94 119 ALA A O 1
ATOM 960 N N . GLN A 1 120 ? 4.484 -7.254 4.203 1 98.94 120 GLN A N 1
ATOM 961 C CA . GLN A 1 120 ? 4.352 -6.859 5.602 1 98.94 120 GLN A CA 1
ATOM 962 C C . GLN A 1 120 ? 4.945 -7.918 6.531 1 98.94 120 GLN A C 1
ATOM 964 O O . GLN A 1 120 ? 5.645 -7.586 7.492 1 98.94 120 GLN A O 1
ATOM 969 N N . SER A 1 121 ? 4.672 -9.141 6.23 1 98.88 121 SER A N 1
ATOM 970 C CA . SER A 1 121 ? 5.176 -10.25 7.043 1 98.88 121 SER A CA 1
ATOM 971 C C . SER A 1 121 ? 6.691 -10.359 6.945 1 98.88 121 SER A C 1
ATOM 973 O O . SER A 1 121 ? 7.367 -10.602 7.953 1 98.88 121 SER A O 1
ATOM 975 N N . ASN A 1 122 ? 7.168 -10.227 5.727 1 98.88 122 ASN A N 1
ATOM 976 C CA . ASN A 1 122 ? 8.609 -10.227 5.508 1 98.88 122 ASN A CA 1
ATOM 977 C C . ASN A 1 122 ? 9.305 -9.148 6.332 1 98.88 122 ASN A C 1
ATOM 979 O O . ASN A 1 122 ? 10.297 -9.43 7.016 1 98.88 122 ASN A O 1
ATOM 983 N N . LEU A 1 123 ? 8.742 -7.969 6.352 1 98.88 123 LEU A N 1
ATOM 984 C CA . LEU A 1 123 ? 9.336 -6.816 7.023 1 98.88 123 LEU A CA 1
ATOM 985 C C . LEU A 1 123 ? 9.273 -6.977 8.539 1 98.88 123 LEU A C 1
ATOM 987 O O . LEU A 1 123 ? 10.125 -6.449 9.258 1 98.88 123 LEU A O 1
ATOM 991 N N . ALA A 1 124 ? 8.258 -7.711 9.016 1 98.69 124 ALA A N 1
ATOM 992 C CA . ALA A 1 124 ? 8.203 -8.016 10.438 1 98.69 124 ALA A CA 1
ATOM 993 C C . ALA A 1 124 ? 9.414 -8.836 10.875 1 98.69 124 ALA A C 1
ATOM 995 O O . ALA A 1 124 ? 9.898 -8.695 12 1 98.69 124 ALA A O 1
ATOM 996 N N . GLY A 1 125 ? 9.844 -9.719 9.984 1 98.44 125 GLY A N 1
ATOM 997 C CA . GLY A 1 125 ? 11.039 -10.508 10.258 1 98.44 125 GLY A CA 1
ATOM 998 C C . GLY A 1 125 ? 12.328 -9.734 10.031 1 98.44 125 GLY A C 1
ATOM 999 O O . GLY A 1 125 ? 13.305 -9.938 10.75 1 98.44 125 GLY A O 1
ATOM 1000 N N . LEU A 1 126 ? 12.328 -8.852 9.102 1 98.44 126 LEU A N 1
ATOM 1001 C CA . LEU A 1 126 ? 13.523 -8.117 8.703 1 98.44 126 LEU A CA 1
ATOM 1002 C C . LEU A 1 126 ? 13.82 -6.984 9.688 1 98.44 126 LEU A C 1
ATOM 1004 O O . LEU A 1 126 ? 14.984 -6.715 9.992 1 98.44 126 LEU A O 1
ATOM 1008 N N . PHE A 1 127 ? 12.727 -6.285 10.195 1 98.25 127 PHE A N 1
ATOM 1009 C CA . PHE A 1 127 ? 12.938 -5.109 11.031 1 98.25 127 PHE A CA 1
ATOM 1010 C C . PHE A 1 127 ? 12.07 -5.176 12.281 1 98.25 127 PHE A C 1
ATOM 1012 O O . PHE A 1 127 ? 11.242 -4.297 12.516 1 98.25 127 PHE A O 1
ATOM 1019 N N . PRO A 1 128 ? 12.289 -6.16 13.133 1 97.19 128 PRO A N 1
ATOM 1020 C CA . PRO A 1 128 ? 11.68 -6.027 14.453 1 97.19 128 PRO A CA 1
ATOM 1021 C C . PRO A 1 128 ? 12.156 -4.781 15.203 1 97.19 128 PRO A C 1
ATOM 1023 O O . PRO A 1 128 ? 13.297 -4.359 15.039 1 97.19 128 PRO A O 1
ATOM 1026 N N . PRO A 1 129 ? 11.211 -4.172 15.945 1 97.38 129 PRO A N 1
ATOM 1027 C CA . PRO A 1 129 ? 11.641 -2.955 16.641 1 97.38 129 PRO A CA 1
ATOM 1028 C C . PRO A 1 129 ? 12.727 -3.217 17.672 1 97.38 129 PRO A C 1
ATOM 1030 O O . PRO A 1 129 ? 12.672 -4.211 18.406 1 97.38 129 PRO A O 1
ATOM 1033 N N . THR A 1 130 ? 13.773 -2.354 17.656 1 95.06 130 THR A N 1
ATOM 1034 C CA . THR A 1 130 ? 14.859 -2.43 18.625 1 95.06 130 THR A CA 1
ATOM 1035 C C . THR A 1 130 ? 15.164 -1.05 19.203 1 95.06 130 THR A C 1
ATOM 1037 O O . THR A 1 130 ? 14.805 -0.03 18.609 1 95.06 130 THR A O 1
ATOM 1040 N N . GLY A 1 131 ? 15.68 -1.054 20.422 1 93.75 131 GLY A N 1
ATOM 1041 C CA . GLY A 1 131 ? 16.094 0.199 21.031 1 93.75 131 GLY A CA 1
ATOM 1042 C C . GLY A 1 131 ? 15 1.248 21.047 1 93.75 131 GLY A C 1
ATOM 1043 O O . GLY A 1 131 ? 13.883 0.986 21.5 1 93.75 131 GLY A O 1
ATOM 1044 N N . GLY A 1 132 ? 15.312 2.387 20.453 1 92.62 132 GLY A N 1
ATOM 1045 C CA . GLY A 1 132 ? 14.406 3.523 20.453 1 92.62 132 GLY A CA 1
ATOM 1046 C C . GLY A 1 132 ? 13.195 3.32 19.562 1 92.62 132 GLY A C 1
ATOM 1047 O O . GLY A 1 132 ? 12.234 4.094 19.625 1 92.62 132 GLY A O 1
ATOM 1048 N N . GLN A 1 133 ? 13.133 2.229 18.859 1 96.25 133 GLN A N 1
ATOM 1049 C CA . GLN A 1 133 ? 12.031 2.006 17.938 1 96.25 133 GLN A CA 1
ATOM 1050 C C . GLN A 1 133 ? 10.953 1.126 18.562 1 96.25 133 GLN A C 1
ATOM 1052 O O . GLN A 1 133 ? 9.883 0.934 17.984 1 96.25 133 GLN A O 1
ATOM 1057 N N . VAL A 1 134 ? 11.227 0.602 19.781 1 97.31 134 VAL A N 1
ATOM 1058 C CA . VAL A 1 134 ? 10.203 -0.156 20.5 1 97.31 134 VAL A CA 1
ATOM 1059 C C . VAL A 1 134 ? 9.102 0.786 20.969 1 97.31 134 VAL A C 1
ATOM 1061 O O . VAL A 1 134 ? 9.344 1.656 21.812 1 97.31 134 VAL A O 1
ATOM 1064 N N . TRP A 1 135 ? 7.922 0.69 20.469 1 97.69 135 TRP A N 1
ATOM 1065 C CA . TRP A 1 135 ? 6.824 1.594 20.812 1 97.69 135 TRP A CA 1
ATOM 1066 C C . TRP A 1 135 ? 5.828 0.918 21.734 1 97.69 135 TRP A C 1
ATOM 1068 O O . TRP A 1 135 ? 5.016 1.59 22.375 1 97.69 135 TRP A O 1
ATOM 1078 N N . ASN A 1 136 ? 5.859 -0.362 21.766 1 96.75 136 ASN A N 1
ATOM 1079 C CA . ASN A 1 136 ? 5.043 -1.217 22.625 1 96.75 136 ASN A CA 1
ATOM 1080 C C . ASN A 1 136 ? 5.789 -2.482 23.031 1 96.75 136 ASN A C 1
ATOM 1082 O O . ASN A 1 136 ? 6.176 -3.283 22.172 1 96.75 136 ASN A O 1
ATOM 1086 N N . GLN A 1 137 ? 5.938 -2.775 24.25 1 94.44 137 GLN A N 1
ATOM 1087 C CA . GLN A 1 137 ? 6.746 -3.881 24.75 1 94.44 137 GLN A CA 1
ATOM 1088 C C . GLN A 1 137 ? 6.074 -5.223 24.484 1 94.44 137 GLN A C 1
ATOM 1090 O O . GLN A 1 137 ? 6.73 -6.266 24.484 1 94.44 137 GLN A O 1
ATOM 1095 N N . ARG A 1 138 ? 4.793 -5.137 24.203 1 94.19 138 ARG A N 1
ATOM 1096 C CA . ARG A 1 138 ? 4.035 -6.375 24.062 1 94.19 138 ARG A CA 1
ATOM 1097 C C . ARG A 1 138 ? 3.871 -6.738 22.578 1 94.19 138 ARG A C 1
ATOM 1099 O O . ARG A 1 138 ? 3.324 -7.797 22.25 1 94.19 138 ARG A O 1
ATOM 1106 N N . ILE A 1 139 ? 4.328 -5.934 21.734 1 97.44 139 ILE A N 1
ATOM 1107 C CA . ILE A 1 139 ? 4.156 -6.156 20.297 1 97.44 139 ILE A CA 1
ATOM 1108 C C . ILE A 1 139 ? 5.508 -6.059 19.594 1 97.44 139 ILE A C 1
ATOM 1110 O O . ILE A 1 139 ? 5.988 -4.957 19.312 1 97.44 139 ILE A O 1
ATOM 1114 N N . ALA A 1 140 ? 6.043 -7.188 19.281 1 97.31 140 ALA A N 1
ATOM 1115 C CA . ALA A 1 140 ? 7.348 -7.234 18.625 1 97.31 140 ALA A CA 1
ATOM 1116 C C . ALA A 1 140 ? 7.215 -6.977 17.125 1 97.31 140 ALA A C 1
ATOM 1118 O O . ALA A 1 140 ? 7.605 -7.812 16.312 1 97.31 140 ALA A O 1
ATOM 1119 N N . TRP A 1 141 ? 6.676 -5.891 16.844 1 98.56 141 TRP A N 1
ATOM 1120 C CA . TRP A 1 141 ? 6.422 -5.48 15.461 1 98.56 141 TRP A CA 1
ATOM 1121 C C . TRP A 1 141 ? 6.402 -3.961 15.336 1 98.56 141 TRP A C 1
ATOM 1123 O O . TRP A 1 141 ? 6.016 -3.264 16.281 1 98.56 141 TRP A O 1
ATOM 1133 N N . GLN A 1 142 ? 6.801 -3.434 14.211 1 98.69 142 GLN A N 1
ATOM 1134 C CA . GLN A 1 142 ? 6.668 -2.023 13.867 1 98.69 142 GLN A CA 1
ATOM 1135 C C . GLN A 1 142 ? 6.27 -1.85 12.398 1 98.69 142 GLN A C 1
ATOM 1137 O O . GLN A 1 142 ? 6.566 -2.707 11.57 1 98.69 142 GLN A O 1
ATOM 1142 N N . PRO A 1 143 ? 5.598 -0.744 12.094 1 98.75 143 PRO A N 1
ATOM 1143 C CA . PRO A 1 143 ? 5.199 -0.524 10.703 1 98.75 143 PRO A CA 1
ATOM 1144 C C . PRO A 1 143 ? 6.363 -0.103 9.812 1 98.75 143 PRO A C 1
ATOM 1146 O O . PRO A 1 143 ? 7.172 0.745 10.203 1 98.75 143 PRO A O 1
ATOM 1149 N N . VAL A 1 144 ? 6.52 -0.713 8.719 1 98.75 144 VAL A N 1
ATOM 1150 C CA . VAL A 1 144 ? 7.379 -0.333 7.602 1 98.75 144 VAL A CA 1
ATOM 1151 C C . VAL A 1 144 ? 6.539 -0.161 6.34 1 98.75 144 VAL A C 1
ATOM 1153 O O . VAL A 1 144 ? 5.754 -1.044 5.98 1 98.75 144 VAL A O 1
ATOM 1156 N N . PRO A 1 145 ? 6.664 0.964 5.715 1 98.56 145 PRO A N 1
ATOM 1157 C CA . PRO A 1 145 ? 5.738 1.246 4.613 1 98.56 145 PRO A CA 1
ATOM 1158 C C . PRO A 1 145 ? 5.922 0.292 3.434 1 98.56 145 PRO A C 1
ATOM 1160 O O . PRO A 1 145 ? 7.051 0.014 3.027 1 98.56 145 PRO A O 1
ATOM 1163 N N . VAL A 1 146 ? 4.84 -0.21 2.938 1 98.81 146 VAL A N 1
ATOM 1164 C CA . VAL A 1 146 ? 4.762 -0.99 1.706 1 98.81 146 VAL A CA 1
ATOM 1165 C C . VAL A 1 146 ? 3.982 -0.21 0.65 1 98.81 146 VAL A C 1
ATOM 1167 O O . VAL A 1 146 ? 2.785 0.042 0.813 1 98.81 146 VAL A O 1
ATOM 1170 N N . HIS A 1 147 ? 4.645 0.162 -0.4 1 98.38 147 HIS A N 1
ATOM 1171 C CA . HIS A 1 147 ? 4 0.902 -1.479 1 98.38 147 HIS A CA 1
ATOM 1172 C C . HIS A 1 147 ? 3.441 -0.043 -2.537 1 98.38 147 HIS A C 1
ATOM 1174 O O . HIS A 1 147 ? 3.891 -1.187 -2.652 1 98.38 147 HIS A O 1
ATOM 1180 N N . THR A 1 148 ? 2.41 0.407 -3.227 1 97.81 148 THR A N 1
ATOM 1181 C CA . THR A 1 148 ? 1.835 -0.398 -4.297 1 97.81 148 THR A CA 1
ATOM 1182 C C . THR A 1 148 ? 1.561 0.458 -5.531 1 97.81 148 THR A C 1
ATOM 1184 O O . THR A 1 148 ? 1.611 1.688 -5.461 1 97.81 148 THR A O 1
ATOM 1187 N N . LEU A 1 149 ? 1.374 -0.192 -6.617 1 94 149 LEU A N 1
ATOM 1188 C CA . LEU A 1 149 ? 0.865 0.389 -7.852 1 94 149 LEU A CA 1
ATOM 1189 C C . LEU A 1 149 ? -0.409 -0.32 -8.305 1 94 149 LEU A C 1
ATOM 1191 O O . LEU A 1 149 ? -0.51 -1.545 -8.203 1 94 149 LEU A O 1
ATOM 1195 N N . PRO A 1 150 ? -1.345 0.517 -8.766 1 93.06 150 PRO A N 1
ATOM 1196 C CA . PRO A 1 150 ? -2.533 -0.154 -9.289 1 93.06 150 PRO A CA 1
ATOM 1197 C C . PRO A 1 150 ? -2.197 -1.213 -10.336 1 93.06 150 PRO A C 1
ATOM 1199 O O . PRO A 1 150 ? -1.328 -0.994 -11.188 1 93.06 150 PRO A O 1
ATOM 1202 N N . ARG A 1 151 ? -2.9 -2.301 -10.281 1 92.31 151 ARG A N 1
ATOM 1203 C CA . ARG A 1 151 ? -2.588 -3.467 -11.094 1 92.31 151 ARG A CA 1
ATOM 1204 C C . ARG A 1 151 ? -2.557 -3.107 -12.578 1 92.31 151 ARG A C 1
ATOM 1206 O O . ARG A 1 151 ? -1.652 -3.525 -13.305 1 92.31 151 ARG A O 1
ATOM 1213 N N . LYS A 1 152 ? -3.492 -2.342 -12.969 1 90.19 152 LYS A N 1
ATOM 1214 C CA . LYS A 1 152 ? -3.617 -2.008 -14.391 1 90.19 152 LYS A CA 1
ATOM 1215 C C . LYS A 1 152 ? -2.459 -1.132 -14.852 1 90.19 152 LYS A C 1
ATOM 1217 O O . LYS A 1 152 ? -2.146 -1.085 -16.047 1 90.19 152 LYS A O 1
ATOM 1222 N N . GLN A 1 153 ? -1.812 -0.539 -13.922 1 90.38 153 GLN A N 1
ATOM 1223 C CA . GLN A 1 153 ? -0.72 0.375 -14.242 1 90.38 153 GLN A CA 1
ATOM 1224 C C . GLN A 1 153 ? 0.634 -0.256 -13.93 1 90.38 153 GLN A C 1
ATOM 1226 O O . GLN A 1 153 ? 1.679 0.305 -14.273 1 90.38 153 GLN A O 1
ATOM 1231 N N . ASP A 1 154 ? 0.603 -1.397 -13.336 1 94.56 154 ASP A N 1
ATOM 1232 C CA . ASP A 1 154 ? 1.839 -2.023 -12.875 1 94.56 154 ASP A CA 1
ATOM 1233 C C . ASP A 1 154 ? 2.541 -2.754 -14.016 1 94.56 154 ASP A C 1
ATOM 1235 O O . ASP A 1 154 ? 2.154 -3.867 -14.383 1 94.56 154 ASP A O 1
ATOM 1239 N N . ARG A 1 155 ? 3.598 -2.201 -14.531 1 94.25 155 ARG A N 1
ATOM 1240 C CA . ARG A 1 155 ? 4.383 -2.803 -15.602 1 94.25 155 ARG A CA 1
ATOM 1241 C C . ARG A 1 155 ? 5.699 -3.365 -15.07 1 94.25 155 ARG A C 1
ATOM 1243 O O . ARG A 1 155 ? 6.531 -3.852 -15.836 1 94.25 155 ARG A O 1
ATOM 1250 N N . LEU A 1 156 ? 5.805 -3.27 -13.781 1 96.31 156 LEU A N 1
ATOM 1251 C CA . LEU A 1 156 ? 7.07 -3.662 -13.172 1 96.31 156 LEU A CA 1
ATOM 1252 C C . LEU A 1 156 ? 6.961 -5.047 -12.539 1 96.31 156 LEU A C 1
ATOM 1254 O O . LEU A 1 156 ? 7.902 -5.844 -12.617 1 96.31 156 LEU A O 1
ATOM 1258 N N . LEU A 1 157 ? 5.801 -5.324 -11.891 1 97.88 157 LEU A N 1
ATOM 1259 C CA . LEU A 1 157 ? 5.777 -6.527 -11.062 1 97.88 157 LEU A CA 1
ATOM 1260 C C . LEU A 1 157 ? 4.609 -7.43 -11.453 1 97.88 157 LEU A C 1
ATOM 1262 O O . LEU A 1 157 ? 4.555 -8.594 -11.039 1 97.88 157 LEU A O 1
ATOM 1266 N N . TYR A 1 158 ? 3.736 -6.949 -12.266 1 96.5 158 TYR A N 1
ATOM 1267 C CA . TYR A 1 158 ? 2.537 -7.723 -12.562 1 96.5 158 TYR A CA 1
ATOM 1268 C C . TYR A 1 158 ? 2.531 -8.172 -14.016 1 96.5 158 TYR A C 1
ATOM 1270 O O . TYR A 1 158 ? 2.201 -7.395 -14.914 1 96.5 158 TYR A O 1
ATOM 1278 N N . TYR A 1 159 ? 2.805 -9.461 -14.227 1 94.38 159 TYR A N 1
ATOM 1279 C CA . TYR A 1 159 ? 2.92 -10.047 -15.555 1 94.38 159 TYR A CA 1
ATOM 1280 C C . TYR A 1 159 ? 1.88 -11.141 -15.758 1 94.38 159 TYR A C 1
ATOM 1282 O O . TYR A 1 159 ? 1.427 -11.766 -14.797 1 94.38 159 TYR A O 1
ATOM 1290 N N . PRO A 1 160 ? 1.531 -11.438 -17 1 92.88 160 PRO A N 1
ATOM 1291 C CA . PRO A 1 160 ? 1.945 -10.789 -18.25 1 92.88 160 PRO A CA 1
ATOM 1292 C C . PRO A 1 160 ? 1.226 -9.461 -18.484 1 92.88 160 PRO A C 1
ATOM 1294 O O . PRO A 1 160 ? 0.097 -9.273 -18.016 1 92.88 160 PRO A O 1
ATOM 1297 N N . ILE A 1 161 ? 1.914 -8.594 -19.141 1 93.44 161 ILE A N 1
ATOM 1298 C CA . ILE A 1 161 ? 1.306 -7.348 -19.594 1 93.44 161 ILE A CA 1
ATOM 1299 C C . ILE A 1 161 ? 0.532 -7.594 -20.891 1 93.44 161 ILE A C 1
ATOM 1301 O O . ILE A 1 161 ? 1.128 -7.719 -21.953 1 93.44 161 ILE A O 1
ATOM 1305 N N . LEU A 1 162 ? -0.766 -7.527 -20.844 1 89.69 162 LEU A N 1
ATOM 1306 C CA . LEU A 1 162 ? -1.582 -8.008 -21.938 1 89.69 162 LEU A CA 1
ATOM 1307 C C . LEU A 1 162 ? -2.113 -6.848 -22.781 1 89.69 162 LEU A C 1
ATOM 1309 O O . LEU A 1 162 ? -2.834 -7.062 -23.75 1 89.69 162 LEU A O 1
ATOM 1313 N N . ASP A 1 163 ? -1.806 -5.664 -22.391 1 90.62 163 ASP A N 1
ATOM 1314 C CA . ASP A 1 163 ? -2.234 -4.539 -23.219 1 90.62 163 ASP A CA 1
ATOM 1315 C C . ASP A 1 163 ? -1.131 -4.109 -24.188 1 90.62 163 ASP A C 1
ATOM 1317 O O . ASP A 1 163 ? -1.115 -2.967 -24.656 1 90.62 163 ASP A O 1
ATOM 1321 N N . CYS A 1 164 ? -0.231 -4.953 -24.469 1 92.06 164 CYS A N 1
ATOM 1322 C CA . CYS A 1 164 ? 0.844 -4.75 -25.438 1 92.06 164 CYS A CA 1
ATOM 1323 C C . CYS A 1 164 ? 0.583 -5.535 -26.719 1 92.06 164 CYS A C 1
ATOM 1325 O O . CYS A 1 164 ? 0.817 -6.742 -26.766 1 92.06 164 CYS A O 1
ATOM 1327 N N . PRO A 1 165 ? 0.261 -4.867 -27.781 1 94.56 165 PRO A N 1
ATOM 1328 C CA . PRO A 1 165 ? -0.125 -5.551 -29.016 1 94.56 165 PRO A CA 1
ATOM 1329 C C . PRO A 1 165 ? 0.998 -6.414 -29.594 1 94.56 165 PRO A C 1
ATOM 1331 O O . PRO A 1 165 ? 0.742 -7.512 -30.094 1 94.56 165 PRO A O 1
ATOM 1334 N N . ARG A 1 166 ? 2.16 -5.887 -29.578 1 96.19 166 ARG A N 1
ATOM 1335 C CA . ARG A 1 166 ? 3.279 -6.652 -30.125 1 96.19 166 ARG A CA 1
ATOM 1336 C C . ARG A 1 166 ? 3.482 -7.945 -29.344 1 96.19 166 ARG A C 1
ATOM 1338 O O . ARG A 1 166 ? 3.75 -8.992 -29.922 1 96.19 166 ARG A O 1
ATOM 1345 N N . PHE A 1 167 ? 3.344 -7.93 -28.078 1 95.38 167 PHE A N 1
ATOM 1346 C CA . PHE A 1 167 ? 3.48 -9.133 -27.266 1 95.38 167 PHE A CA 1
ATOM 1347 C C . PHE A 1 167 ? 2.4 -10.148 -27.625 1 95.38 167 PHE A C 1
ATOM 1349 O O . PHE A 1 167 ? 2.68 -11.344 -27.734 1 95.38 167 PHE A O 1
ATOM 1356 N N . LEU A 1 168 ? 1.241 -9.641 -27.781 1 93.75 168 LEU A N 1
ATOM 1357 C CA . LEU A 1 168 ? 0.136 -10.531 -28.125 1 93.75 168 LEU A CA 1
ATOM 1358 C C . LEU A 1 168 ? 0.375 -11.195 -29.484 1 93.75 168 LEU A C 1
ATOM 1360 O O . LEU A 1 168 ? 0.031 -12.367 -29.672 1 93.75 168 LEU A O 1
ATOM 1364 N N . LYS A 1 169 ? 0.929 -10.438 -30.375 1 95.62 169 LYS A N 1
ATOM 1365 C CA . LYS A 1 169 ? 1.28 -11.016 -31.672 1 95.62 169 LYS A CA 1
ATOM 1366 C C . LYS A 1 169 ? 2.34 -12.102 -31.531 1 95.62 169 LYS A C 1
ATOM 1368 O O . LYS A 1 169 ? 2.234 -13.164 -32.156 1 95.62 169 LYS A O 1
ATOM 1373 N N . LEU A 1 170 ? 3.334 -11.852 -30.719 1 95.69 170 LEU A N 1
ATOM 1374 C CA . LEU A 1 170 ? 4.395 -12.82 -30.484 1 95.69 170 LEU A CA 1
ATOM 1375 C C . LEU A 1 170 ? 3.84 -14.078 -29.828 1 95.69 170 LEU A C 1
ATOM 1377 O O . LEU A 1 170 ? 4.277 -15.195 -30.141 1 95.69 170 LEU A O 1
ATOM 1381 N N . LEU A 1 171 ? 2.928 -13.891 -28.938 1 92.69 171 LEU A N 1
ATOM 1382 C CA . LEU A 1 171 ? 2.297 -15.031 -28.266 1 92.69 171 LEU A CA 1
ATOM 1383 C C . LEU A 1 171 ? 1.537 -15.891 -29.281 1 92.69 171 LEU A C 1
ATOM 1385 O O . LEU A 1 171 ? 1.633 -17.125 -29.25 1 92.69 171 LEU A O 1
ATOM 1389 N N . LYS A 1 172 ? 0.818 -15.25 -30.141 1 92.25 172 LYS A N 1
ATOM 1390 C CA . LYS A 1 172 ? 0.082 -15.969 -31.172 1 92.25 172 LYS A CA 1
ATOM 1391 C C . LYS A 1 172 ? 1.031 -16.734 -32.094 1 92.25 172 LYS A C 1
ATOM 1393 O O . LYS A 1 172 ? 0.778 -17.891 -32.438 1 92.25 172 LYS A O 1
ATOM 1398 N N . GLU A 1 173 ? 2.08 -16.078 -32.469 1 95.62 173 GLU A N 1
ATOM 1399 C CA . GLU A 1 173 ? 3.086 -16.734 -33.312 1 95.62 173 GLU A CA 1
ATOM 1400 C C . GLU A 1 173 ? 3.648 -17.969 -32.625 1 95.62 173 GLU A C 1
ATOM 1402 O O . GLU A 1 173 ? 3.869 -19 -33.25 1 95.62 173 GLU A O 1
ATOM 1407 N N . THR A 1 174 ? 3.893 -17.875 -31.359 1 94.19 174 THR A N 1
ATOM 1408 C CA . THR A 1 174 ? 4.445 -18.984 -30.594 1 94.19 174 THR A CA 1
ATOM 1409 C C . THR A 1 174 ? 3.459 -20.156 -30.531 1 94.19 174 THR A C 1
ATOM 1411 O O . THR A 1 174 ? 3.836 -21.297 -30.766 1 94.19 174 THR A O 1
ATOM 1414 N N . MET A 1 175 ? 2.205 -19.812 -30.297 1 89.38 175 MET A N 1
ATOM 1415 C CA . MET A 1 175 ? 1.179 -20.844 -30.172 1 89.38 175 MET A CA 1
ATOM 1416 C C . MET A 1 175 ? 0.907 -21.516 -31.5 1 89.38 175 MET A C 1
ATOM 1418 O O . MET A 1 175 ? 0.526 -22.688 -31.547 1 89.38 175 MET A O 1
ATOM 1422 N N . ASP A 1 176 ? 1.207 -20.766 -32.562 1 91.56 176 ASP A N 1
ATOM 1423 C CA . ASP A 1 176 ? 0.975 -21.297 -33.906 1 91.56 176 ASP A CA 1
ATOM 1424 C C . ASP A 1 176 ? 2.217 -22 -34.438 1 91.56 176 ASP A C 1
ATOM 1426 O O . ASP A 1 176 ? 2.166 -22.641 -35.5 1 91.56 176 ASP A O 1
ATOM 1430 N N . SER A 1 177 ? 3.232 -21.891 -33.781 1 92.56 177 SER A N 1
ATOM 1431 C CA . SER A 1 177 ? 4.477 -22.5 -34.25 1 92.56 177 SER A CA 1
ATOM 1432 C C . SER A 1 177 ? 4.387 -24.016 -34.25 1 92.56 177 SER A C 1
ATOM 1434 O O . SER A 1 177 ? 3.67 -24.609 -33.438 1 92.56 177 SER A O 1
ATOM 1436 N N . GLY A 1 178 ? 5.102 -24.688 -35.125 1 91.88 178 GLY A N 1
ATOM 1437 C CA . GLY A 1 178 ? 5.156 -26.141 -35.188 1 91.88 178 GLY A CA 1
ATOM 1438 C C . GLY A 1 178 ? 5.738 -26.766 -33.969 1 91.88 178 GLY A C 1
ATOM 1439 O O . GLY A 1 178 ? 5.254 -27.812 -33.5 1 91.88 178 GLY A O 1
ATOM 1440 N N . ALA A 1 179 ? 6.742 -26.141 -33.406 1 90.75 179 ALA A N 1
ATOM 1441 C CA . ALA A 1 179 ? 7.414 -26.672 -32.219 1 90.75 179 ALA A CA 1
ATOM 1442 C C . ALA A 1 179 ? 6.445 -26.766 -31.062 1 90.75 179 ALA A C 1
ATOM 1444 O O . ALA A 1 179 ? 6.418 -27.766 -30.344 1 90.75 179 ALA A O 1
ATOM 1445 N N . PHE A 1 180 ? 5.668 -25.766 -30.844 1 91 180 PHE A N 1
ATOM 1446 C CA . PHE A 1 180 ? 4.719 -25.75 -29.734 1 91 180 PHE A CA 1
ATOM 1447 C C . PHE A 1 180 ? 3.605 -26.766 -29.969 1 91 180 PHE A C 1
ATOM 1449 O O . PHE A 1 180 ? 3.219 -27.5 -29.062 1 91 180 PHE A O 1
ATOM 1456 N N . LYS A 1 181 ? 3.137 -26.781 -31.141 1 90.75 181 LYS A N 1
ATOM 1457 C CA . LYS A 1 181 ? 2.055 -27.703 -31.484 1 90.75 181 LYS A CA 1
ATOM 1458 C C . LYS A 1 181 ? 2.498 -29.156 -31.312 1 90.75 181 LYS A C 1
ATOM 1460 O O . LYS A 1 181 ? 1.711 -30 -30.875 1 90.75 181 LYS A O 1
ATOM 1465 N N . LEU A 1 182 ? 3.67 -29.391 -31.656 1 91.56 182 LEU A N 1
ATOM 1466 C CA . LEU A 1 182 ? 4.207 -30.734 -31.5 1 91.56 182 LEU A CA 1
ATOM 1467 C C . LEU A 1 182 ? 4.281 -31.109 -30.016 1 91.56 182 LEU A C 1
ATOM 1469 O O . LEU A 1 182 ? 3.941 -32.25 -29.641 1 91.56 182 LEU A O 1
ATOM 1473 N N . LYS A 1 183 ? 4.73 -30.219 -29.219 1 89.88 183 LYS A N 1
ATOM 1474 C CA . LYS A 1 183 ? 4.797 -30.469 -27.781 1 89.88 183 LYS A CA 1
ATOM 1475 C C . LYS A 1 183 ? 3.402 -30.688 -27.203 1 89.88 183 LYS A C 1
ATOM 1477 O O . LYS A 1 183 ? 3.211 -31.578 -26.359 1 89.88 183 LYS A O 1
ATOM 1482 N N . LEU A 1 184 ? 2.459 -29.938 -27.688 1 90.38 184 LEU A N 1
ATOM 1483 C CA . LEU A 1 184 ? 1.096 -30.016 -27.172 1 90.38 184 LEU A CA 1
ATOM 1484 C C . LEU A 1 184 ? 0.426 -31.312 -27.594 1 90.38 184 LEU A C 1
ATOM 1486 O O . LEU A 1 184 ? -0.381 -31.875 -26.844 1 90.38 184 LEU A O 1
ATOM 1490 N N . LYS A 1 185 ? 0.751 -31.781 -28.719 1 92.56 185 LYS A N 1
ATOM 1491 C CA . LYS A 1 185 ? 0.161 -33 -29.25 1 92.56 185 LYS A CA 1
ATOM 1492 C C . LYS A 1 185 ? 0.379 -34.156 -28.281 1 92.56 185 LYS A C 1
ATOM 1494 O O . LYS A 1 185 ? -0.503 -35.031 -28.125 1 92.56 185 LYS A O 1
ATOM 1499 N N . ASP A 1 186 ? 1.527 -34.188 -27.656 1 93.38 186 ASP A N 1
AT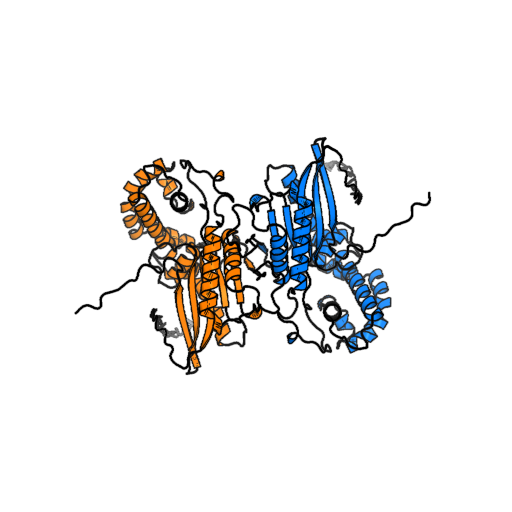OM 1500 C CA . ASP A 1 186 ? 1.878 -35.25 -26.719 1 93.38 186 ASP A CA 1
ATOM 1501 C C . ASP A 1 186 ? 0.972 -35.219 -25.484 1 93.38 186 ASP A C 1
ATOM 1503 O O . ASP A 1 186 ? 0.815 -36.25 -24.812 1 93.38 186 ASP A O 1
ATOM 1507 N N . TYR A 1 187 ? 0.297 -34.094 -25.266 1 95.12 187 TYR A N 1
ATOM 1508 C CA . TYR A 1 187 ? -0.503 -33.938 -24.047 1 95.12 187 TYR A CA 1
ATOM 1509 C C . TYR A 1 187 ? -1.989 -34.094 -24.359 1 95.12 187 TYR A C 1
ATOM 1511 O O . TYR A 1 187 ? -2.816 -34.125 -23.438 1 95.12 187 TYR A O 1
ATOM 1519 N N . MET A 1 188 ? -2.381 -34.188 -25.609 1 95.06 188 MET A N 1
ATOM 1520 C CA . MET A 1 188 ? -3.783 -34.125 -26 1 95.06 188 MET A CA 1
ATOM 1521 C C . MET A 1 188 ? -4.57 -35.312 -25.438 1 95.06 188 MET A C 1
ATOM 1523 O O . MET A 1 188 ? -5.699 -35.125 -24.969 1 95.06 188 MET A O 1
ATOM 1527 N N . PRO A 1 189 ? -4.02 -36.531 -25.469 1 96.44 189 PRO A N 1
ATOM 1528 C CA . PRO A 1 189 ? -4.77 -37.625 -24.844 1 96.44 189 PRO A CA 1
ATOM 1529 C C . PRO A 1 189 ? -5.031 -37.375 -23.359 1 96.44 189 PRO A C 1
ATOM 1531 O O . PRO A 1 189 ? -6.133 -37.656 -22.875 1 96.44 189 PRO A O 1
ATOM 1534 N N . PHE A 1 190 ? -4.039 -36.906 -22.75 1 96.88 190 PHE A N 1
ATOM 1535 C CA . PHE A 1 190 ? -4.16 -36.594 -21.328 1 96.88 190 PHE A CA 1
ATOM 1536 C C . PHE A 1 190 ? -5.207 -35.531 -21.094 1 96.88 190 PHE A C 1
ATOM 1538 O O . PHE A 1 190 ? -6.055 -35.656 -20.203 1 96.88 190 PHE A O 1
ATOM 1545 N N . VAL A 1 191 ? -5.168 -34.438 -21.891 1 96.5 191 VAL A N 1
ATOM 1546 C CA . VAL A 1 191 ? -6.117 -33.344 -21.781 1 96.5 191 VAL A CA 1
ATOM 1547 C C . VAL A 1 191 ? -7.535 -33.844 -22.031 1 96.5 191 VAL A C 1
ATOM 1549 O O . VAL A 1 191 ? -8.477 -33.438 -21.344 1 96.5 191 VAL A O 1
ATOM 1552 N N . GLY A 1 192 ? -7.676 -34.719 -22.969 1 96.44 192 GLY A N 1
ATOM 1553 C CA . GLY A 1 192 ? -8.961 -35.344 -23.25 1 96.44 192 GLY A CA 1
ATOM 1554 C C . GLY A 1 192 ? -9.508 -36.125 -22.062 1 96.44 192 GLY A C 1
ATOM 1555 O O . GLY A 1 192 ? -10.727 -36.188 -21.875 1 96.44 192 GLY A O 1
ATOM 1556 N N . GLU A 1 193 ? -8.672 -36.688 -21.344 1 96.88 193 GLU A N 1
ATOM 1557 C CA . GLU A 1 193 ? -9.062 -37.5 -20.188 1 96.88 193 GLU A CA 1
ATOM 1558 C C . GLU A 1 193 ? -9.516 -36.625 -19.016 1 96.88 193 GLU A C 1
ATOM 1560 O O . GLU A 1 193 ? -10.508 -36.938 -18.359 1 96.88 193 GLU A O 1
ATOM 1565 N N . ILE A 1 194 ? -8.812 -35.531 -18.75 1 97.25 194 ILE A N 1
ATOM 1566 C CA . ILE A 1 194 ? -9.047 -34.812 -17.5 1 97.25 194 ILE A CA 1
ATOM 1567 C C . ILE A 1 194 ? -10.086 -33.719 -17.719 1 97.25 194 ILE A C 1
ATOM 1569 O O . ILE A 1 194 ? -10.727 -33.25 -16.766 1 97.25 194 ILE A O 1
ATOM 1573 N N . ALA A 1 195 ? -10.258 -33.219 -18.938 1 97.38 195 ALA A N 1
ATOM 1574 C CA . ALA A 1 195 ? -11.148 -32.094 -19.234 1 97.38 195 ALA A CA 1
ATOM 1575 C C . ALA A 1 195 ? -12.555 -32.375 -18.703 1 97.38 195 ALA A C 1
ATOM 1577 O O . ALA A 1 195 ? -13.094 -31.562 -17.938 1 97.38 195 ALA A O 1
ATOM 1578 N N . PRO A 1 196 ? -13.156 -33.5 -19 1 97.06 196 PRO A N 1
ATOM 1579 C CA . PRO A 1 196 ? -14.492 -33.75 -18.469 1 97.06 196 PRO A CA 1
ATOM 1580 C C . PRO A 1 196 ? -14.5 -33.906 -16.938 1 97.06 196 PRO A C 1
ATOM 1582 O O . PRO A 1 196 ? -15.484 -33.531 -16.297 1 97.06 196 PRO A O 1
ATOM 1585 N N . LYS A 1 197 ? -13.469 -34.438 -16.406 1 97.62 197 LYS A N 1
ATOM 1586 C CA . LYS A 1 197 ? -13.375 -34.625 -14.961 1 97.62 197 LYS A CA 1
ATOM 1587 C C . LYS A 1 197 ? -13.336 -33.25 -14.25 1 97.62 197 LYS A C 1
ATOM 1589 O O . LYS A 1 197 ? -13.766 -33.156 -13.102 1 97.62 197 LYS A O 1
ATOM 1594 N N . LEU A 1 198 ? -12.828 -32.25 -14.953 1 97.69 198 LEU A N 1
ATOM 1595 C CA . LEU A 1 198 ? -12.75 -30.891 -14.414 1 97.69 198 LEU A CA 1
ATOM 1596 C C . LEU A 1 198 ? -14.008 -30.109 -14.758 1 97.69 198 LEU A C 1
ATOM 1598 O O . LEU A 1 198 ? -14.172 -28.969 -14.289 1 97.69 198 LEU A O 1
ATOM 1602 N N . GLY A 1 199 ? -14.852 -30.688 -15.562 1 97.44 199 GLY A N 1
ATOM 1603 C CA . GLY A 1 199 ? -16.094 -30.031 -15.953 1 97.44 199 GLY A CA 1
ATOM 1604 C C . GLY A 1 199 ? -15.93 -29.094 -17.125 1 97.44 199 GLY A C 1
ATOM 1605 O O . GLY A 1 199 ? -16.672 -28.125 -17.281 1 97.44 199 GLY A O 1
ATOM 1606 N N . TYR A 1 200 ? -14.875 -29.312 -17.938 1 97.12 200 TYR A N 1
ATOM 1607 C CA . TYR A 1 200 ? -14.617 -28.469 -19.109 1 97.12 200 TYR A CA 1
ATOM 1608 C C . TYR A 1 200 ? -14.57 -29.297 -20.391 1 97.12 200 TYR A C 1
ATOM 1610 O O . TYR A 1 200 ? -14.484 -30.531 -20.328 1 97.12 200 TYR A O 1
ATOM 1618 N N . ASP A 1 201 ? -14.664 -28.578 -21.5 1 95.56 201 ASP A N 1
ATOM 1619 C CA . ASP A 1 201 ? -14.258 -29.203 -22.766 1 95.56 201 ASP A CA 1
ATOM 1620 C C . ASP A 1 201 ? -12.781 -28.938 -23.047 1 95.56 201 ASP A C 1
ATOM 1622 O O . ASP A 1 201 ? -12.172 -28.078 -22.406 1 95.56 201 ASP A O 1
ATOM 1626 N N . VAL A 1 202 ? -12.234 -29.719 -23.984 1 93.88 202 VAL A N 1
ATOM 1627 C CA . VAL A 1 202 ? -10.812 -29.672 -24.297 1 93.88 202 VAL A CA 1
ATOM 1628 C C . VAL A 1 202 ? -10.438 -28.266 -24.766 1 93.88 202 VAL A C 1
ATOM 1630 O O . VAL A 1 202 ? -9.43 -27.703 -24.328 1 93.88 202 VAL A O 1
ATOM 1633 N N . LYS A 1 203 ? -11.203 -27.672 -25.562 1 90.69 203 LYS A N 1
ATOM 1634 C CA . LYS A 1 203 ? -10.93 -26.344 -26.109 1 90.69 203 LYS A CA 1
ATOM 1635 C C . LYS A 1 203 ? -10.891 -25.297 -25.016 1 90.69 203 LYS A C 1
ATOM 1637 O O . LYS A 1 203 ? -9.984 -24.453 -24.984 1 90.69 203 LYS A O 1
ATOM 1642 N N . THR A 1 204 ? -11.797 -25.328 -24.141 1 91.44 204 THR A N 1
ATOM 1643 C CA . THR A 1 204 ? -11.883 -24.391 -23.016 1 91.44 204 THR A CA 1
ATOM 1644 C C . THR A 1 204 ? -10.695 -24.562 -22.078 1 91.44 204 THR A C 1
ATOM 1646 O O . THR A 1 204 ? -10.125 -23.578 -21.594 1 91.44 204 THR A O 1
ATOM 1649 N N . LEU A 1 205 ? -10.375 -25.75 -21.844 1 90.56 205 LEU A N 1
ATOM 1650 C CA . LEU A 1 205 ? -9.305 -26.047 -20.906 1 90.56 205 LEU A CA 1
ATOM 1651 C C . LEU A 1 205 ? -7.961 -25.562 -21.438 1 90.56 205 LEU A C 1
ATOM 1653 O O . LEU A 1 205 ? -7.105 -25.125 -20.656 1 90.56 205 LEU A O 1
ATOM 1657 N N . LEU A 1 206 ? -7.809 -25.609 -22.734 1 85.75 206 LEU A N 1
ATOM 1658 C CA . LEU A 1 206 ? -6.516 -25.281 -23.328 1 85.75 206 LEU A CA 1
ATOM 1659 C C . LEU A 1 206 ? -6.441 -23.812 -23.719 1 85.75 206 LEU A C 1
ATOM 1661 O O . LEU A 1 206 ? -5.375 -23.312 -24.078 1 85.75 206 LEU A O 1
ATOM 1665 N N . ASP A 1 207 ? -7.551 -23.125 -23.562 1 81.94 207 ASP A N 1
ATOM 1666 C CA . ASP A 1 207 ? -7.531 -21.688 -23.844 1 81.94 207 ASP A CA 1
ATOM 1667 C C . ASP A 1 207 ? -6.672 -20.953 -22.828 1 81.94 207 ASP A C 1
ATOM 1669 O O . ASP A 1 207 ? -7.07 -20.781 -21.672 1 81.94 207 ASP A O 1
ATOM 1673 N N . VAL A 1 208 ? -5.527 -20.5 -23.266 1 72.38 208 VAL A N 1
ATOM 1674 C CA . VAL A 1 208 ? -4.559 -19.859 -22.391 1 72.38 208 VAL A CA 1
ATOM 1675 C C . VAL A 1 208 ? -5.172 -18.609 -21.781 1 72.38 208 VAL A C 1
ATOM 1677 O O . VAL A 1 208 ? -4.84 -18.219 -20.656 1 72.38 208 VAL A O 1
ATOM 1680 N N . ASN A 1 209 ? -6.105 -18.016 -22.391 1 71.75 209 ASN A N 1
ATOM 1681 C CA . ASN A 1 209 ? -6.727 -16.781 -21.922 1 71.75 209 ASN A CA 1
ATOM 1682 C C . ASN A 1 209 ? -7.715 -17.031 -20.797 1 71.75 209 ASN A C 1
ATOM 1684 O O . ASN A 1 209 ? -8.023 -16.125 -20.016 1 71.75 209 ASN A O 1
ATOM 1688 N N . SER A 1 210 ? -8.125 -18.234 -20.719 1 79.94 210 SER A N 1
ATOM 1689 C CA . SER A 1 210 ? -9.148 -18.531 -19.719 1 79.94 210 SER A CA 1
ATOM 1690 C C . SER A 1 210 ? -8.516 -18.891 -18.375 1 79.94 210 SER A C 1
ATOM 1692 O O . SER A 1 210 ? -9.188 -18.875 -17.344 1 79.94 210 SER A O 1
ATOM 1694 N N . HIS A 1 211 ? -7.371 -19.312 -18.281 1 87.31 211 HIS A N 1
ATOM 1695 C CA . HIS A 1 211 ? -6.598 -19.688 -17.109 1 87.31 211 HIS A CA 1
ATOM 1696 C C . HIS A 1 211 ? -7.211 -20.906 -16.406 1 87.31 211 HIS A C 1
ATOM 1698 O O . HIS A 1 211 ? -6.922 -21.156 -15.234 1 87.31 211 HIS A O 1
ATOM 1704 N N . LYS A 1 212 ? -8.086 -21.656 -17.141 1 93.62 212 LYS A N 1
ATOM 1705 C CA . LYS A 1 212 ? -8.844 -22.734 -16.5 1 93.62 212 LYS A CA 1
ATOM 1706 C C . LYS A 1 212 ? -7.934 -23.875 -16.078 1 93.62 212 LYS A C 1
ATOM 1708 O O . LYS A 1 212 ? -8.102 -24.438 -14.992 1 93.62 212 LYS A O 1
ATOM 1713 N N . LEU A 1 213 ? -7.016 -24.219 -16.969 1 93.69 213 LEU A N 1
ATOM 1714 C CA . LEU A 1 213 ? -6.082 -25.281 -16.609 1 93.69 213 LEU A CA 1
ATOM 1715 C C . LEU A 1 213 ? -5.238 -24.875 -15.414 1 93.69 213 LEU A C 1
ATOM 1717 O O . LEU A 1 213 ? -5.02 -25.688 -14.5 1 93.69 213 LEU A O 1
ATOM 1721 N N . TRP A 1 214 ? -4.797 -23.672 -15.406 1 93.12 214 TRP A N 1
ATOM 1722 C CA . TRP A 1 214 ? -4.004 -23.141 -14.297 1 93.12 214 TRP A CA 1
ATOM 1723 C C . TRP A 1 214 ? -4.801 -23.172 -13 1 93.12 214 TRP A C 1
ATOM 1725 O O . TRP A 1 214 ? -4.297 -23.609 -11.961 1 93.12 214 TRP A O 1
ATOM 1735 N N . ASN A 1 215 ? -5.996 -22.734 -13.086 1 95.62 215 ASN A N 1
ATOM 1736 C CA . ASN A 1 215 ? -6.859 -22.672 -11.914 1 95.62 215 ASN A CA 1
ATOM 1737 C C . ASN A 1 215 ? -7.129 -24.062 -11.344 1 95.62 215 ASN A C 1
ATOM 1739 O O . ASN A 1 215 ? -7.137 -24.25 -10.125 1 95.62 215 ASN A O 1
ATOM 1743 N N . ALA A 1 216 ? -7.355 -24.953 -12.234 1 96.62 216 ALA A N 1
ATOM 1744 C CA . ALA A 1 216 ? -7.629 -26.328 -11.797 1 96.62 216 ALA A CA 1
ATOM 1745 C C . ALA A 1 216 ? -6.414 -26.938 -11.109 1 96.62 216 ALA A C 1
ATOM 1747 O O . ALA A 1 216 ? -6.527 -27.516 -10.023 1 96.62 216 ALA A O 1
ATOM 1748 N N . TYR A 1 217 ? -5.305 -26.797 -11.773 1 96.5 217 TYR A N 1
ATOM 1749 C CA . TYR A 1 217 ? -4.078 -27.312 -11.18 1 96.5 217 TYR A CA 1
ATOM 1750 C C . TYR A 1 217 ? -3.816 -26.672 -9.82 1 96.5 217 TYR A C 1
ATOM 1752 O O . TYR A 1 217 ? -3.484 -27.359 -8.852 1 96.5 217 TYR A O 1
ATOM 1760 N N . ASP A 1 218 ? -3.939 -25.375 -9.781 1 96.69 218 ASP A N 1
ATOM 1761 C CA . ASP A 1 218 ? -3.713 -24.609 -8.562 1 96.69 218 ASP A CA 1
ATOM 1762 C C . ASP A 1 218 ? -4.633 -25.078 -7.438 1 96.69 218 ASP A C 1
ATOM 1764 O O . ASP A 1 218 ? -4.188 -25.297 -6.309 1 96.69 218 ASP A O 1
ATOM 1768 N N . ALA A 1 219 ? -5.875 -25.219 -7.742 1 97.94 219 ALA A N 1
ATOM 1769 C CA . ALA A 1 219 ? -6.852 -25.656 -6.746 1 97.94 219 ALA A CA 1
ATOM 1770 C C . ALA A 1 219 ? -6.492 -27.031 -6.188 1 97.94 219 ALA A C 1
ATOM 1772 O O . ALA A 1 219 ? -6.469 -27.219 -4.973 1 97.94 219 ALA A O 1
ATOM 1773 N N . LEU A 1 220 ? -6.191 -27.953 -7.078 1 97.94 220 LEU A N 1
ATOM 1774 C CA . LEU A 1 220 ? -5.871 -29.312 -6.668 1 97.94 220 LEU A CA 1
ATOM 1775 C C . LEU A 1 220 ? -4.586 -29.344 -5.852 1 97.94 220 LEU A C 1
ATOM 1777 O O . LEU A 1 220 ? -4.504 -30.047 -4.844 1 97.94 220 LEU A O 1
ATOM 1781 N N . LEU A 1 221 ? -3.611 -28.594 -6.266 1 96.69 221 LEU A N 1
ATOM 1782 C CA . LEU A 1 221 ? -2.338 -28.531 -5.555 1 96.69 221 LEU A CA 1
ATOM 1783 C C . LEU A 1 221 ? -2.521 -27.969 -4.152 1 96.69 221 LEU A C 1
ATOM 1785 O O . LEU A 1 221 ? -2.043 -28.562 -3.176 1 96.69 221 LEU A O 1
ATOM 1789 N N . VAL A 1 222 ? -3.178 -26.859 -4.062 1 97.44 222 VAL A N 1
ATOM 1790 C CA . VAL A 1 222 ? -3.365 -26.188 -2.787 1 97.44 222 VAL A CA 1
ATOM 1791 C C . VAL A 1 222 ? -4.188 -27.062 -1.844 1 97.44 222 VAL A C 1
ATOM 1793 O O . VAL A 1 222 ? -3.889 -27.141 -0.65 1 97.44 222 VAL A O 1
ATOM 1796 N N . GLN A 1 223 ? -5.238 -27.703 -2.389 1 97.44 223 GLN A N 1
ATOM 1797 C CA . GLN A 1 223 ? -6.031 -28.625 -1.591 1 97.44 223 GLN A CA 1
ATOM 1798 C C . GLN A 1 223 ? -5.156 -29.719 -0.991 1 97.44 223 GLN A C 1
ATOM 1800 O O . GLN A 1 223 ? -5.262 -30.031 0.198 1 97.44 223 GLN A O 1
ATOM 1805 N N . SER A 1 224 ? -4.316 -30.234 -1.805 1 95.62 224 SER A N 1
ATOM 1806 C CA . SER A 1 224 ? -3.408 -31.281 -1.33 1 95.62 224 SER A CA 1
ATOM 1807 C C . SER A 1 224 ? -2.461 -30.734 -0.262 1 95.62 224 SER A C 1
ATOM 1809 O O . SER A 1 224 ? -2.238 -31.391 0.761 1 95.62 224 SER A O 1
ATOM 1811 N N . LEU A 1 225 ? -1.92 -29.562 -0.464 1 94.88 225 LEU A N 1
ATOM 1812 C CA . LEU A 1 225 ? -0.983 -28.938 0.47 1 94.88 225 LEU A CA 1
ATOM 1813 C C . LEU A 1 225 ? -1.65 -28.688 1.816 1 94.88 225 LEU A C 1
ATOM 1815 O O . LEU A 1 225 ? -0.993 -28.719 2.857 1 94.88 225 LEU A O 1
ATOM 1819 N N . HIS A 1 226 ? -2.881 -28.469 1.821 1 96.12 226 HIS A N 1
ATOM 1820 C CA . HIS A 1 226 ? -3.609 -28.172 3.049 1 96.12 226 HIS A CA 1
ATOM 1821 C C . HIS A 1 226 ? -4.348 -29.406 3.562 1 96.12 226 HIS A C 1
ATOM 1823 O O . HIS A 1 226 ? -5.273 -29.281 4.367 1 96.12 226 HIS A O 1
ATOM 1829 N N . LYS A 1 227 ? -4.125 -30.578 2.994 1 95.56 227 LYS A N 1
ATOM 1830 C CA . LYS A 1 227 ? -4.52 -31.891 3.475 1 95.56 227 LYS A CA 1
ATOM 1831 C C . LYS A 1 227 ? -6.004 -32.156 3.219 1 95.56 227 LYS A C 1
ATOM 1833 O O . LYS A 1 227 ? -6.656 -32.875 3.988 1 95.56 227 LYS A O 1
ATOM 1838 N N . TYR A 1 228 ? -6.5 -31.469 2.277 1 95.94 228 TYR A N 1
ATOM 1839 C CA . TYR A 1 228 ? -7.812 -31.859 1.774 1 95.94 228 TYR A CA 1
ATOM 1840 C C . TYR A 1 228 ? -7.699 -33.031 0.797 1 95.94 228 TYR A C 1
ATOM 1842 O O . TYR A 1 228 ? -6.762 -33.094 0.001 1 95.94 228 TYR A O 1
ATOM 1850 N N . ARG A 1 229 ? -8.68 -33.875 0.817 1 95.44 229 ARG A N 1
ATOM 1851 C CA . ARG A 1 229 ? -8.641 -35.062 -0.05 1 95.44 229 ARG A CA 1
ATOM 1852 C C . ARG A 1 229 ? -9.234 -34.75 -1.419 1 95.44 229 ARG A C 1
ATOM 1854 O O . ARG A 1 229 ? -10.422 -34.438 -1.529 1 95.44 229 ARG A O 1
ATOM 1861 N N . ASN A 1 230 ? -8.422 -34.844 -2.426 1 96.38 230 ASN A N 1
ATOM 1862 C CA . ASN A 1 230 ? -8.906 -34.688 -3.793 1 96.38 230 ASN A CA 1
ATOM 1863 C C . ASN A 1 230 ? -9.641 -35.938 -4.27 1 96.38 230 ASN A C 1
ATOM 1865 O O . ASN A 1 230 ? -9.617 -36.969 -3.598 1 96.38 230 ASN A O 1
ATOM 1869 N N . ASP A 1 231 ? -10.305 -35.781 -5.371 1 95 231 ASP A N 1
ATOM 1870 C CA . ASP A 1 231 ? -10.992 -36.938 -5.957 1 95 231 ASP A CA 1
ATOM 1871 C C . ASP A 1 231 ? -10.016 -38.031 -6.305 1 95 231 ASP A C 1
ATOM 1873 O O . ASP A 1 231 ? -8.828 -37.781 -6.527 1 95 231 ASP A O 1
ATOM 1877 N N . ASP A 1 232 ? -10.477 -39.219 -6.496 1 94.56 232 ASP A N 1
ATOM 1878 C CA . ASP A 1 232 ? -9.656 -40.406 -6.688 1 94.56 232 ASP A CA 1
ATOM 1879 C C . ASP A 1 232 ? -8.867 -40.344 -7.996 1 94.56 232 ASP A C 1
ATOM 1881 O O . ASP A 1 232 ? -7.777 -40.906 -8.102 1 94.56 232 ASP A O 1
ATOM 1885 N N . TRP A 1 233 ? -9.406 -39.656 -8.891 1 95.56 233 TRP A N 1
ATOM 1886 C CA . TRP A 1 233 ? -8.75 -39.625 -10.195 1 95.56 233 TRP A CA 1
ATOM 1887 C C . TRP A 1 233 ? -7.512 -38.719 -10.148 1 95.56 233 TRP A C 1
ATOM 1889 O O . TRP A 1 233 ? -6.688 -38.75 -11.062 1 95.56 233 TRP A O 1
ATOM 1899 N N . VAL A 1 234 ? -7.375 -37.906 -9.102 1 97.06 234 VAL A N 1
ATOM 1900 C CA . VAL A 1 234 ? -6.23 -37 -8.945 1 97.06 234 VAL A CA 1
ATOM 1901 C C . VAL A 1 234 ? -5.066 -37.781 -8.312 1 97.06 234 VAL A C 1
ATOM 1903 O O . VAL A 1 234 ? -4.812 -37.656 -7.113 1 97.06 234 VAL A O 1
ATOM 1906 N N . GLU A 1 235 ? -4.285 -38.469 -9.141 1 95.75 235 GLU A N 1
ATOM 1907 C CA . GLU A 1 235 ? -3.1 -39.219 -8.719 1 95.75 235 GLU A CA 1
ATOM 1908 C C . GLU A 1 235 ? -1.838 -38.375 -8.867 1 95.75 235 GLU A C 1
ATOM 1910 O O . GLU A 1 235 ? -1.832 -37.375 -9.586 1 95.75 235 GLU A O 1
ATOM 1915 N N . PRO A 1 236 ? -0.839 -38.812 -8.195 1 95.44 236 PRO A N 1
ATOM 1916 C CA . PRO A 1 236 ? 0.421 -38.062 -8.336 1 95.44 236 PRO A CA 1
ATOM 1917 C C . PRO A 1 236 ? 0.88 -37.938 -9.789 1 95.44 236 PRO A C 1
ATOM 1919 O O . PRO A 1 236 ? 1.413 -36.906 -10.188 1 95.44 236 PRO A O 1
ATOM 1922 N N . SER A 1 237 ? 0.697 -38.969 -10.523 1 96.19 237 SER A N 1
ATOM 1923 C CA . SER A 1 237 ? 1.088 -38.938 -11.93 1 96.19 237 SER A CA 1
ATOM 1924 C C . SER A 1 237 ? 0.269 -37.906 -12.711 1 96.19 237 SER A C 1
ATOM 1926 O O . SER A 1 237 ? 0.787 -37.25 -13.617 1 96.19 237 SER A O 1
ATOM 1928 N N . THR A 1 238 ? -1.009 -37.781 -12.367 1 97.19 238 THR A N 1
ATOM 1929 C CA . THR A 1 238 ? -1.878 -36.781 -13 1 97.19 238 THR A CA 1
ATOM 1930 C C . THR A 1 238 ? -1.396 -35.375 -12.688 1 97.19 238 THR A C 1
ATOM 1932 O O . THR A 1 238 ? -1.275 -34.531 -13.594 1 97.19 238 THR A O 1
ATOM 1935 N N . MET A 1 239 ? -1.087 -35.156 -11.43 1 97 239 MET A N 1
ATOM 1936 C CA . MET A 1 239 ? -0.614 -33.844 -11.008 1 97 239 MET A CA 1
ATOM 1937 C C . MET A 1 239 ? 0.712 -33.5 -11.68 1 97 239 MET A C 1
ATOM 1939 O O . MET A 1 239 ? 0.931 -32.375 -12.094 1 97 239 MET A O 1
ATOM 1943 N N . LYS A 1 240 ? 1.564 -34.469 -11.766 1 96.5 240 LYS A N 1
ATOM 1944 C CA . LYS A 1 240 ? 2.85 -34.281 -12.422 1 96.5 240 LYS A CA 1
ATOM 1945 C C . LYS A 1 240 ? 2.66 -33.906 -13.891 1 96.5 240 LYS A C 1
ATOM 1947 O O . LYS A 1 240 ? 3.352 -33.031 -14.406 1 96.5 240 LYS A O 1
ATOM 1952 N N . LYS A 1 241 ? 1.803 -34.562 -14.539 1 96.44 241 LYS A N 1
ATOM 1953 C CA . LYS A 1 241 ? 1.546 -34.281 -15.953 1 96.44 241 LYS A CA 1
ATOM 1954 C C . LYS A 1 241 ? 0.896 -32.906 -16.141 1 96.44 241 LYS A C 1
ATOM 1956 O O . LYS A 1 241 ? 1.209 -32.188 -17.094 1 96.44 241 LYS A O 1
ATOM 1961 N N . MET A 1 242 ? -0.04 -32.531 -15.273 1 96 242 MET A N 1
ATOM 1962 C CA . MET A 1 242 ? -0.635 -31.203 -15.312 1 96 242 MET A CA 1
ATOM 1963 C C . MET A 1 242 ? 0.431 -30.125 -15.141 1 96 242 MET A C 1
ATOM 1965 O O . MET A 1 242 ? 0.449 -29.141 -15.883 1 96 242 MET A O 1
ATOM 1969 N N . LYS A 1 243 ? 1.238 -30.375 -14.172 1 95.38 243 LYS A N 1
ATOM 1970 C CA . LYS A 1 243 ? 2.33 -29.438 -13.914 1 95.38 243 LYS A CA 1
ATOM 1971 C C . LYS A 1 243 ? 3.221 -29.281 -15.141 1 95.38 243 LYS A C 1
ATOM 1973 O O . LYS A 1 243 ? 3.578 -28.172 -15.523 1 95.38 243 LYS A O 1
ATOM 1978 N N . SER A 1 244 ? 3.592 -30.391 -15.742 1 94.56 244 SER A N 1
ATOM 1979 C CA . SER A 1 244 ? 4.441 -30.375 -16.938 1 94.56 244 SER A CA 1
ATOM 1980 C C . SER A 1 244 ? 3.783 -29.609 -18.078 1 94.56 244 SER A C 1
ATOM 1982 O O . SER A 1 244 ? 4.453 -28.875 -18.797 1 94.56 244 SER A O 1
ATOM 1984 N N . LEU A 1 245 ? 2.537 -29.812 -18.234 1 94 245 LEU A N 1
ATOM 1985 C CA . LEU A 1 245 ? 1.792 -29.109 -19.266 1 94 245 LEU A CA 1
ATOM 1986 C C . LEU A 1 245 ? 1.788 -27.609 -19.016 1 94 245 LEU A C 1
ATOM 1988 O O . LEU A 1 245 ? 1.947 -26.812 -19.953 1 94 245 LEU A O 1
ATOM 1992 N N . LEU A 1 246 ? 1.634 -27.219 -17.797 1 92.88 246 LEU A N 1
ATOM 1993 C CA . LEU A 1 246 ? 1.655 -25.812 -17.438 1 92.88 246 LEU A CA 1
ATOM 1994 C C . LEU A 1 246 ? 3.041 -25.219 -17.656 1 92.88 246 LEU A C 1
ATOM 1996 O O . LEU A 1 246 ? 3.166 -24.062 -18.078 1 92.88 246 LEU A O 1
ATOM 2000 N N . GLU A 1 247 ? 4.004 -25.969 -17.328 1 91.44 247 GLU A N 1
ATOM 2001 C CA . GLU A 1 247 ? 5.375 -25.516 -17.562 1 91.44 247 GLU A CA 1
ATOM 2002 C C . GLU A 1 247 ? 5.641 -25.297 -19.047 1 91.44 247 GLU A C 1
ATOM 2004 O O . GLU A 1 247 ? 6.328 -24.344 -19.422 1 91.44 247 GLU A O 1
ATOM 2009 N N . VAL A 1 248 ? 5.117 -26.172 -19.891 1 90.69 248 VAL A N 1
ATOM 2010 C CA . VAL A 1 248 ? 5.203 -26 -21.328 1 90.69 248 VAL A CA 1
ATOM 2011 C C . VAL A 1 248 ? 4.504 -24.703 -21.734 1 90.69 248 VAL A C 1
ATOM 2013 O O . VAL A 1 248 ? 5.043 -23.922 -22.531 1 90.69 248 VAL A O 1
ATOM 2016 N N . ALA A 1 249 ? 3.357 -24.469 -21.203 1 89.5 249 ALA A N 1
ATOM 2017 C CA . ALA A 1 249 ? 2.566 -23.297 -21.531 1 89.5 249 ALA A CA 1
ATOM 2018 C C . ALA A 1 249 ? 3.281 -22.016 -21.109 1 89.5 249 ALA A C 1
ATOM 2020 O O . ALA A 1 249 ? 3.363 -21.062 -21.875 1 89.5 249 ALA A O 1
ATOM 2021 N N . ILE A 1 250 ? 3.793 -22 -19.906 1 91.19 250 ILE A N 1
ATOM 2022 C CA . ILE A 1 250 ? 4.422 -20.797 -19.375 1 91.19 250 ILE A CA 1
ATOM 2023 C C . ILE A 1 250 ? 5.715 -20.516 -20.125 1 91.19 250 ILE A C 1
ATOM 2025 O O . ILE A 1 250 ? 6.074 -19.344 -20.344 1 91.19 250 ILE A O 1
ATOM 2029 N N . THR A 1 251 ? 6.379 -21.562 -20.531 1 90.69 251 THR A N 1
ATOM 2030 C CA . THR A 1 251 ? 7.578 -21.391 -21.344 1 90.69 251 THR A CA 1
ATOM 2031 C C . THR A 1 251 ? 7.234 -20.781 -22.688 1 90.69 251 THR A C 1
ATOM 2033 O O . THR A 1 251 ? 8 -20 -23.234 1 90.69 251 THR A O 1
ATOM 2036 N N . ALA A 1 252 ? 6.129 -21.203 -23.172 1 90.38 252 ALA A N 1
ATOM 2037 C CA . ALA A 1 252 ? 5.672 -20.625 -24.438 1 90.38 252 ALA A CA 1
ATOM 2038 C C . ALA A 1 252 ? 5.371 -19.141 -24.297 1 90.38 252 ALA A C 1
ATOM 2040 O O . ALA A 1 252 ? 5.633 -18.359 -25.203 1 90.38 252 ALA A O 1
ATOM 2041 N N . VAL A 1 253 ? 4.895 -18.75 -23.203 1 91.44 253 VAL A N 1
ATOM 2042 C CA . VAL A 1 253 ? 4.477 -17.359 -22.969 1 91.44 253 VAL A CA 1
ATOM 2043 C C . VAL A 1 253 ? 5.707 -16.469 -22.891 1 91.44 253 VAL A C 1
ATOM 2045 O O . VAL A 1 253 ? 5.746 -15.398 -23.516 1 91.44 253 VAL A O 1
ATOM 2048 N N . PHE A 1 254 ? 6.781 -16.938 -22.172 1 92.31 254 PHE A N 1
ATOM 2049 C CA . PHE A 1 254 ? 7.871 -16.016 -21.891 1 92.31 254 PHE A CA 1
ATOM 2050 C C . PHE A 1 254 ? 9.156 -16.453 -22.578 1 92.31 254 PHE A C 1
ATOM 2052 O O . PHE A 1 254 ? 10.055 -15.641 -22.797 1 92.31 254 PHE A O 1
ATOM 2059 N N . GLY A 1 255 ? 9.305 -17.703 -22.938 1 86.75 255 GLY A N 1
ATOM 2060 C CA . GLY A 1 255 ? 10.617 -18.219 -23.312 1 86.75 255 GLY A CA 1
ATOM 2061 C C . GLY A 1 255 ? 10.695 -18.625 -24.766 1 86.75 255 GLY A C 1
ATOM 2062 O O . GLY A 1 255 ? 11.602 -18.203 -25.5 1 86.75 255 GLY A O 1
ATOM 2063 N N . ASP A 1 256 ? 9.75 -19.453 -25.188 1 88.62 256 ASP A N 1
ATOM 2064 C CA . ASP A 1 256 ? 9.789 -20.047 -26.531 1 88.62 256 ASP A CA 1
ATOM 2065 C C . ASP A 1 256 ? 9.484 -19 -27.594 1 88.62 256 ASP A C 1
ATOM 2067 O O . ASP A 1 256 ? 8.633 -18.125 -27.391 1 88.62 256 ASP A O 1
ATOM 2071 N N . HIS A 1 257 ? 10.266 -19.141 -28.719 1 90.38 257 HIS A N 1
ATOM 2072 C CA . HIS A 1 257 ? 10.055 -18.312 -29.891 1 90.38 257 HIS A CA 1
ATOM 2073 C C . HIS A 1 257 ? 10.281 -16.844 -29.594 1 90.38 257 HIS A C 1
ATOM 2075 O O . HIS A 1 257 ? 9.445 -16.203 -28.953 1 90.38 257 HIS A O 1
ATOM 2081 N N . LYS A 1 258 ? 11.273 -16.234 -30 1 94 258 LYS A N 1
ATOM 2082 C CA . LYS A 1 258 ? 11.633 -14.828 -29.859 1 94 258 LYS A CA 1
ATOM 2083 C C . LYS A 1 258 ? 11.641 -14.414 -28.391 1 94 258 LYS A C 1
ATOM 2085 O O . LYS A 1 258 ? 11.016 -13.414 -28.016 1 94 258 LYS A O 1
ATOM 2090 N N . ARG A 1 259 ? 12.25 -15.141 -27.594 1 93.19 259 ARG A N 1
ATOM 2091 C CA . ARG A 1 259 ? 12.344 -14.93 -26.156 1 93.19 259 ARG A CA 1
ATOM 2092 C C . ARG A 1 259 ? 12.844 -13.523 -25.844 1 93.19 259 ARG A C 1
ATOM 2094 O O . ARG A 1 259 ? 12.289 -12.844 -24.969 1 93.19 259 ARG A O 1
ATOM 2101 N N . GLU A 1 260 ? 13.859 -13.078 -26.562 1 95 260 GLU A N 1
ATOM 2102 C CA . GLU A 1 260 ? 14.469 -11.781 -26.281 1 95 260 GLU A CA 1
ATOM 2103 C C . GLU A 1 260 ? 13.484 -10.641 -26.5 1 95 260 GLU A C 1
ATOM 2105 O O . GLU A 1 260 ? 13.406 -9.719 -25.688 1 95 260 GLU A O 1
ATOM 2110 N N . GLU A 1 261 ? 12.781 -10.773 -27.562 1 96.31 261 GLU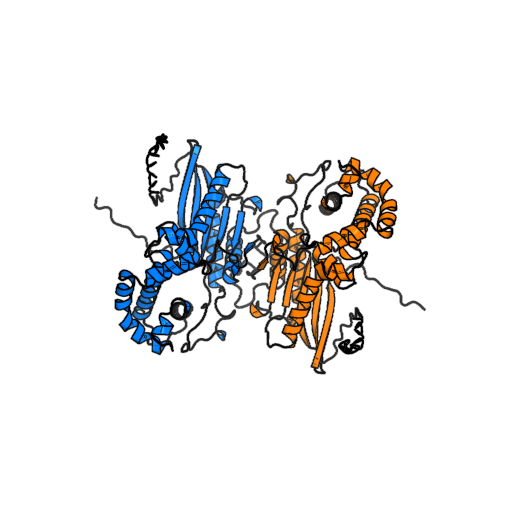 A N 1
ATOM 2111 C CA . GLU A 1 261 ? 11.805 -9.734 -27.844 1 96.31 261 GLU A CA 1
ATOM 2112 C C . GLU A 1 261 ? 10.672 -9.75 -26.828 1 96.31 261 GLU A C 1
ATOM 2114 O O . GLU A 1 261 ? 10.242 -8.695 -26.344 1 96.31 261 GLU A O 1
ATOM 2119 N N . LYS A 1 262 ? 10.18 -10.898 -26.484 1 96.12 262 LYS A N 1
ATOM 2120 C CA . LYS A 1 262 ? 9.141 -11.008 -25.469 1 96.12 262 LYS A CA 1
ATOM 2121 C C . LYS A 1 262 ? 9.633 -10.469 -24.125 1 96.12 262 LYS A C 1
ATOM 2123 O O . LYS A 1 262 ? 8.891 -9.773 -23.422 1 96.12 262 LYS A O 1
ATOM 2128 N N . SER A 1 263 ? 10.836 -10.766 -23.828 1 94.75 263 SER A N 1
ATOM 2129 C CA . SER A 1 263 ? 11.422 -10.336 -22.562 1 94.75 263 SER A CA 1
ATOM 2130 C C . SER A 1 263 ? 11.508 -8.82 -22.484 1 94.75 263 SER A C 1
ATOM 2132 O O . SER A 1 263 ? 11.305 -8.234 -21.422 1 94.75 263 SER A O 1
ATOM 2134 N N . ARG A 1 264 ? 11.812 -8.203 -23.562 1 95.25 264 ARG A N 1
ATOM 2135 C CA . ARG A 1 264 ? 11.898 -6.742 -23.594 1 95.25 264 ARG A CA 1
ATOM 2136 C C . ARG A 1 264 ? 10.555 -6.102 -23.266 1 95.25 264 ARG A C 1
ATOM 2138 O O . ARG A 1 264 ? 10.508 -5 -22.719 1 95.25 264 ARG A O 1
ATOM 2145 N N . LEU A 1 265 ? 9.5 -6.836 -23.562 1 96.19 265 LEU A N 1
ATOM 2146 C CA . LEU A 1 265 ? 8.148 -6.297 -23.422 1 96.19 265 LEU A CA 1
ATOM 2147 C C . LEU A 1 265 ? 7.535 -6.73 -22.094 1 96.19 265 LEU A C 1
ATOM 2149 O O . LEU A 1 265 ? 6.453 -6.266 -21.719 1 96.19 265 LEU A O 1
ATOM 2153 N N . GLN A 1 266 ? 8.188 -7.594 -21.391 1 96.5 266 GLN A N 1
ATOM 2154 C CA . GLN A 1 266 ? 7.676 -8.172 -20.156 1 96.5 266 GLN A CA 1
ATOM 2155 C C . GLN A 1 266 ? 8.711 -8.078 -19.031 1 96.5 266 GLN A C 1
ATOM 2157 O O . GLN A 1 266 ? 9.102 -6.984 -18.625 1 96.5 266 GLN A O 1
ATOM 2162 N N . GLY A 1 267 ? 9.352 -9.242 -18.688 1 95.56 267 GLY A N 1
ATOM 2163 C CA . GLY A 1 267 ? 10.281 -9.328 -17.578 1 95.56 267 GLY A CA 1
ATOM 2164 C C . GLY A 1 267 ? 11.492 -8.43 -17.75 1 95.56 267 GLY A C 1
ATOM 2165 O O . GLY A 1 267 ? 12.148 -8.07 -16.766 1 95.56 267 GLY A O 1
ATOM 2166 N N . GLY A 1 268 ? 11.797 -8.078 -18.922 1 95.75 268 GLY A N 1
ATOM 2167 C CA . GLY A 1 268 ? 12.906 -7.176 -19.172 1 95.75 268 GLY A CA 1
ATOM 2168 C C . GLY A 1 268 ? 12.727 -5.809 -18.547 1 95.75 268 GLY A C 1
ATOM 2169 O O . GLY A 1 268 ? 13.703 -5.133 -18.219 1 95.75 268 GLY A O 1
ATOM 2170 N N . LEU A 1 269 ? 11.516 -5.438 -18.438 1 96.62 269 LEU A N 1
ATOM 2171 C CA . LEU A 1 269 ? 11.219 -4.172 -17.766 1 96.62 269 LEU A CA 1
ATOM 2172 C C . LEU A 1 269 ? 11.68 -4.203 -16.312 1 96.62 269 LEU A C 1
ATOM 2174 O O . LEU A 1 269 ? 12.211 -3.213 -15.805 1 96.62 269 LEU A O 1
ATOM 2178 N N . LEU A 1 270 ? 11.445 -5.301 -15.664 1 97 270 LEU A N 1
ATOM 2179 C CA . LEU A 1 270 ? 11.898 -5.477 -14.281 1 97 270 LEU A CA 1
ATOM 2180 C C . LEU A 1 270 ? 13.422 -5.523 -14.211 1 97 270 LEU A C 1
ATOM 2182 O O . LEU A 1 270 ? 14.023 -4.914 -13.328 1 97 270 LEU A O 1
ATOM 2186 N N . VAL A 1 271 ? 14.016 -6.203 -15.156 1 94.56 271 VAL A N 1
ATOM 2187 C CA . VAL A 1 271 ? 15.469 -6.262 -15.219 1 94.56 271 VAL A CA 1
ATOM 2188 C C . VAL A 1 271 ? 16.047 -4.852 -15.375 1 94.56 271 VAL A C 1
ATOM 2190 O O . VAL A 1 271 ? 17 -4.484 -14.688 1 94.56 271 VAL A O 1
ATOM 2193 N N . LYS A 1 272 ? 15.477 -4.141 -16.234 1 95.19 272 LYS A N 1
ATOM 2194 C CA . LYS A 1 272 ? 15.914 -2.768 -16.453 1 95.19 272 LYS A CA 1
ATOM 2195 C C . LYS A 1 272 ? 15.828 -1.946 -15.172 1 95.19 272 LYS A C 1
ATOM 2197 O O . LYS A 1 272 ? 16.766 -1.214 -14.828 1 95.19 272 LYS A O 1
ATOM 2202 N N . ALA A 1 273 ? 14.734 -2.053 -14.516 1 95.12 273 ALA A N 1
ATOM 2203 C CA . ALA A 1 273 ? 14.547 -1.311 -13.273 1 95.12 273 ALA A CA 1
ATOM 2204 C C . ALA A 1 273 ? 15.602 -1.69 -12.234 1 95.12 273 ALA A C 1
ATOM 2206 O O . ALA A 1 273 ? 16.141 -0.825 -11.539 1 95.12 273 ALA A O 1
ATOM 2207 N N . ILE A 1 274 ? 15.859 -2.959 -12.109 1 92.62 274 ILE A N 1
ATOM 2208 C CA . ILE A 1 274 ? 16.859 -3.461 -11.164 1 92.62 274 ILE A CA 1
ATOM 2209 C C . ILE A 1 274 ? 18.234 -2.891 -11.516 1 92.62 274 ILE A C 1
ATOM 2211 O O . ILE A 1 274 ? 18.938 -2.387 -10.641 1 92.62 274 ILE A O 1
ATOM 2215 N N . LEU A 1 275 ? 18.547 -2.895 -12.766 1 90.06 275 LEU A N 1
ATOM 2216 C CA . LEU A 1 275 ? 19.859 -2.402 -13.211 1 90.06 275 LEU A CA 1
ATOM 2217 C C . LEU A 1 275 ? 19.953 -0.893 -13.008 1 90.06 275 LEU A C 1
ATOM 2219 O O . LEU A 1 275 ? 21.031 -0.38 -12.68 1 90.06 275 LEU A O 1
ATOM 2223 N N . GLU A 1 276 ? 18.875 -0.234 -13.25 1 90.81 276 GLU A N 1
ATOM 2224 C CA . GLU A 1 276 ? 18.875 1.207 -13.016 1 90.81 276 GLU A CA 1
ATOM 2225 C C . GLU A 1 276 ? 19.125 1.534 -11.555 1 90.81 276 GLU A C 1
ATOM 2227 O O . GLU A 1 276 ? 19.891 2.457 -11.242 1 90.81 276 GLU A O 1
ATOM 2232 N N . ASP A 1 277 ? 18.547 0.802 -10.68 1 89.25 277 ASP A N 1
ATOM 2233 C CA . ASP A 1 277 ? 18.781 0.999 -9.25 1 89.25 277 ASP A CA 1
ATOM 2234 C C . ASP A 1 277 ? 20.234 0.702 -8.883 1 89.25 277 ASP A C 1
ATOM 2236 O O . ASP A 1 277 ? 20.828 1.411 -8.07 1 89.25 277 ASP A O 1
ATOM 2240 N N . ILE A 1 278 ? 20.703 -0.326 -9.422 1 85.06 278 ILE A N 1
ATOM 2241 C CA . ILE A 1 278 ? 22.078 -0.73 -9.164 1 85.06 278 ILE A CA 1
ATOM 2242 C C . ILE A 1 278 ? 23.031 0.356 -9.648 1 85.06 278 ILE A C 1
ATOM 2244 O O . ILE A 1 278 ? 23.969 0.727 -8.938 1 85.06 278 ILE A O 1
ATOM 2248 N N . THR A 1 279 ? 22.766 0.89 -10.805 1 85.69 279 THR A N 1
ATOM 2249 C CA . THR A 1 279 ? 23.609 1.937 -11.375 1 85.69 279 THR A CA 1
ATOM 2250 C C . THR A 1 279 ? 23.547 3.197 -10.523 1 85.69 279 THR A C 1
ATOM 2252 O O . THR A 1 279 ? 24.578 3.83 -10.273 1 85.69 279 THR A O 1
ATOM 2255 N N . LYS A 1 280 ? 22.375 3.508 -10.117 1 88.69 280 LYS A N 1
ATOM 2256 C CA . LYS A 1 280 ? 22.234 4.672 -9.25 1 88.69 280 LYS A CA 1
ATOM 2257 C C . LYS A 1 280 ? 23 4.492 -7.945 1 88.69 280 LYS A C 1
ATOM 2259 O O . LYS A 1 280 ? 23.641 5.43 -7.453 1 88.69 280 LYS A O 1
ATOM 2264 N N . ALA A 1 281 ? 22.953 3.34 -7.387 1 86.31 281 ALA A N 1
ATOM 2265 C CA . ALA A 1 281 ? 23.641 3.043 -6.129 1 86.31 281 ALA A CA 1
ATOM 2266 C C . ALA A 1 281 ? 25.156 3.072 -6.305 1 86.31 281 ALA A C 1
ATOM 2268 O O . ALA A 1 281 ? 25.891 3.418 -5.375 1 86.31 281 ALA A O 1
ATOM 2269 N N . ALA A 1 282 ? 25.578 2.791 -7.406 1 82.06 282 ALA A N 1
ATOM 2270 C CA . ALA A 1 282 ? 27.016 2.75 -7.699 1 82.06 282 ALA A CA 1
ATOM 2271 C C . ALA A 1 282 ? 27.578 4.156 -7.898 1 82.06 282 ALA A C 1
ATOM 2273 O O . ALA A 1 282 ? 28.75 4.402 -7.648 1 82.06 282 ALA A O 1
ATOM 2274 N N . THR A 1 283 ? 26.766 5.062 -8.352 1 81.88 283 THR A N 1
ATOM 2275 C CA . THR A 1 283 ? 27.297 6.344 -8.805 1 81.88 283 THR A CA 1
ATOM 2276 C C . THR A 1 283 ? 26.906 7.461 -7.836 1 81.88 283 THR A C 1
ATOM 2278 O O . THR A 1 283 ? 27.438 8.57 -7.918 1 81.88 283 THR A O 1
ATOM 2281 N N . SER A 1 284 ? 25.984 7.156 -7.047 1 77 284 SER A N 1
ATOM 2282 C CA . SER A 1 284 ? 25.5 8.234 -6.203 1 77 284 SER A CA 1
ATOM 2283 C C . SER A 1 284 ? 25.703 7.926 -4.723 1 77 284 SER A C 1
ATOM 2285 O O . SER A 1 284 ? 26.094 6.812 -4.367 1 77 284 SER A O 1
ATOM 2287 N N . ALA A 1 285 ? 25.562 8.977 -4.004 1 80.62 285 ALA A N 1
ATOM 2288 C CA . ALA A 1 285 ? 25.594 8.852 -2.551 1 80.62 285 ALA A CA 1
ATOM 2289 C C . ALA A 1 285 ? 24.219 8.484 -2 1 80.62 285 ALA A C 1
ATOM 2291 O O . ALA A 1 285 ? 23.906 8.766 -0.841 1 80.62 285 ALA A O 1
ATOM 2292 N N . ASP A 1 286 ? 23.516 7.793 -2.797 1 81.88 286 ASP A N 1
ATOM 2293 C CA . ASP A 1 286 ? 22.188 7.371 -2.375 1 81.88 286 ASP A CA 1
ATOM 2294 C C . ASP A 1 286 ? 22.25 6.441 -1.164 1 81.88 286 ASP A C 1
ATOM 2296 O O . ASP A 1 286 ? 22.969 5.438 -1.189 1 81.88 286 ASP A O 1
ATOM 2300 N N . PRO A 1 287 ? 21.562 6.844 -0.15 1 89.62 287 PRO A N 1
ATOM 2301 C CA . PRO A 1 287 ? 21.625 6.043 1.075 1 89.62 287 PRO A CA 1
ATOM 2302 C C . PRO A 1 287 ? 20.844 4.73 0.961 1 89.62 287 PRO A C 1
ATOM 2304 O O . PRO A 1 287 ? 20.953 3.869 1.838 1 89.62 287 PRO A O 1
ATOM 2307 N N . LYS A 1 288 ? 20.125 4.559 -0.121 1 94.38 288 LYS A N 1
ATOM 2308 C CA . LYS A 1 288 ? 19.344 3.348 -0.304 1 94.38 288 LYS A CA 1
ATOM 2309 C C . LYS A 1 288 ? 20.234 2.123 -0.465 1 94.38 288 LYS A C 1
ATOM 2311 O O . LYS A 1 288 ? 21.125 2.111 -1.312 1 94.38 288 LYS A O 1
ATOM 2316 N N . LYS A 1 289 ? 19.906 1.135 0.362 1 95.75 289 LYS A N 1
ATOM 2317 C CA . LYS A 1 289 ? 20.734 -0.066 0.374 1 95.75 289 LYS A CA 1
ATOM 2318 C C . LYS A 1 289 ? 19.984 -1.262 -0.204 1 95.75 289 LYS A C 1
ATOM 2320 O O . LYS A 1 289 ? 20.594 -2.207 -0.7 1 95.75 289 LYS A O 1
ATOM 2325 N N . MET A 1 290 ? 18.656 -1.13 -0.158 1 97 290 MET A N 1
ATOM 2326 C CA . MET A 1 290 ? 17.891 -2.307 -0.569 1 97 290 MET A CA 1
ATOM 2327 C C . MET A 1 290 ? 16.578 -1.905 -1.223 1 97 290 MET A C 1
ATOM 2329 O O . MET A 1 290 ? 15.914 -0.976 -0.765 1 97 290 MET A O 1
ATOM 2333 N N . ALA A 1 291 ? 16.25 -2.543 -2.27 1 97.56 291 ALA A N 1
ATOM 2334 C CA . ALA A 1 291 ? 14.922 -2.514 -2.865 1 97.56 291 ALA A CA 1
ATOM 2335 C C . ALA A 1 291 ? 14.25 -3.885 -2.785 1 97.56 291 ALA A C 1
ATOM 2337 O O . ALA A 1 291 ? 14.867 -4.902 -3.117 1 97.56 291 ALA A O 1
ATOM 2338 N N . MET A 1 292 ? 13.062 -3.895 -2.303 1 98.19 292 MET A N 1
ATOM 2339 C CA . MET A 1 292 ? 12.312 -5.141 -2.168 1 98.19 292 MET A CA 1
ATOM 2340 C C . MET A 1 292 ? 11.055 -5.113 -3.029 1 98.19 292 MET A C 1
ATOM 2342 O O . MET A 1 292 ? 10.273 -4.168 -2.957 1 98.19 292 MET A O 1
ATOM 2346 N N . TYR A 1 293 ? 10.891 -6.168 -3.797 1 98.5 293 TYR A N 1
ATOM 2347 C CA . TYR A 1 293 ? 9.719 -6.324 -4.652 1 98.5 293 TYR A CA 1
ATOM 2348 C C . TYR A 1 293 ? 8.93 -7.566 -4.27 1 98.5 293 TYR A C 1
ATOM 2350 O O . TYR A 1 293 ? 9.422 -8.688 -4.387 1 98.5 293 TYR A O 1
ATOM 2358 N N . SER A 1 294 ? 7.711 -7.375 -3.74 1 98.81 294 SER A N 1
ATOM 2359 C CA . SER A 1 294 ? 6.785 -8.453 -3.398 1 98.81 294 SER A CA 1
ATOM 2360 C C . SER A 1 294 ? 5.832 -8.742 -4.551 1 98.81 294 SER A C 1
ATOM 2362 O O . SER A 1 294 ? 5.023 -7.895 -4.926 1 98.81 294 SER A O 1
ATOM 2364 N N . ALA A 1 295 ? 5.918 -9.984 -5.023 1 98.56 295 ALA A N 1
ATOM 2365 C CA . ALA A 1 295 ? 5.254 -10.219 -6.301 1 98.56 295 ALA A CA 1
ATOM 2366 C C . ALA A 1 295 ? 4.746 -11.648 -6.406 1 98.56 295 ALA A C 1
ATOM 2368 O O . ALA A 1 295 ? 4.238 -12.211 -5.43 1 98.56 295 ALA A O 1
ATOM 2369 N N . HIS A 1 296 ? 4.688 -12.164 -7.664 1 97.5 296 HIS A N 1
ATOM 2370 C CA . HIS A 1 296 ? 4.004 -13.414 -7.961 1 97.5 296 HIS A CA 1
ATOM 2371 C C . HIS A 1 296 ? 4.961 -14.43 -8.586 1 97.5 296 HIS A C 1
ATOM 2373 O O . HIS A 1 296 ? 6.117 -14.109 -8.859 1 97.5 296 HIS A O 1
ATOM 2379 N N . ASP A 1 297 ? 4.477 -15.641 -8.727 1 95.19 297 ASP A N 1
ATOM 2380 C CA . ASP A 1 297 ? 5.227 -16.688 -9.414 1 95.19 297 ASP A CA 1
ATOM 2381 C C . ASP A 1 297 ? 5.535 -16.281 -10.859 1 95.19 297 ASP A C 1
ATOM 2383 O O . ASP A 1 297 ? 6.676 -16.406 -11.312 1 95.19 297 ASP A O 1
ATOM 2387 N N . ILE A 1 298 ? 4.527 -15.695 -11.453 1 94.19 298 ILE A N 1
ATOM 2388 C CA . ILE A 1 298 ? 4.688 -15.305 -12.852 1 94.19 298 ILE A CA 1
ATOM 2389 C C . ILE A 1 298 ? 5.742 -14.211 -12.961 1 94.19 298 ILE A C 1
ATOM 2391 O O . ILE A 1 298 ? 6.5 -14.164 -13.938 1 94.19 298 ILE A O 1
ATOM 2395 N N . THR A 1 299 ? 5.836 -13.344 -11.984 1 97.12 299 THR A N 1
ATOM 2396 C CA . THR A 1 299 ? 6.879 -12.328 -11.961 1 97.12 299 THR A CA 1
ATOM 2397 C C . THR A 1 299 ? 8.266 -12.969 -11.961 1 97.12 299 THR A C 1
ATOM 2399 O O . THR A 1 299 ? 9.148 -12.547 -12.711 1 97.12 299 THR A O 1
ATOM 2402 N N . ILE A 1 300 ? 8.414 -13.992 -11.141 1 95.88 300 ILE A N 1
ATOM 2403 C CA . ILE A 1 300 ? 9.688 -14.695 -11.031 1 95.88 300 ILE A CA 1
ATOM 2404 C C . ILE A 1 300 ? 10.023 -15.367 -12.367 1 95.88 300 ILE A C 1
ATOM 2406 O O . ILE A 1 300 ? 11.156 -15.312 -12.828 1 95.88 300 ILE A O 1
ATOM 2410 N N . VAL A 1 301 ? 9.055 -15.961 -13 1 94.12 301 VAL A N 1
ATOM 2411 C CA . VAL A 1 301 ? 9.25 -16.641 -14.281 1 94.12 301 VAL A CA 1
ATOM 2412 C C . VAL A 1 301 ? 9.664 -15.617 -15.344 1 94.12 301 VAL A C 1
ATOM 2414 O O . VAL A 1 301 ? 10.602 -15.852 -16.109 1 94.12 301 VAL A O 1
ATOM 2417 N N . ALA A 1 302 ? 8.93 -14.531 -15.359 1 95.75 302 ALA A N 1
ATOM 2418 C CA . ALA A 1 302 ? 9.242 -13.484 -16.328 1 95.75 302 ALA A CA 1
ATOM 2419 C C . ALA A 1 302 ? 10.656 -12.953 -16.125 1 95.75 302 ALA A C 1
ATOM 2421 O O . ALA A 1 302 ? 11.391 -12.734 -17.094 1 95.75 302 ALA A O 1
ATOM 2422 N N . LEU A 1 303 ? 11 -12.758 -14.906 1 95.06 303 LEU A N 1
ATOM 2423 C CA . LEU A 1 303 ? 12.328 -12.281 -14.555 1 95.06 303 LEU A CA 1
ATOM 2424 C C . LEU A 1 303 ? 13.398 -13.273 -15 1 95.06 303 LEU A C 1
ATOM 2426 O O . LEU A 1 303 ? 14.367 -12.898 -15.672 1 95.06 303 LEU A O 1
ATOM 2430 N N . GLN A 1 304 ? 13.195 -14.523 -14.688 1 93.25 304 GLN A N 1
ATOM 2431 C CA . GLN A 1 304 ? 14.148 -15.57 -15.039 1 93.25 304 GLN A CA 1
ATOM 2432 C C . GLN A 1 304 ? 14.25 -15.727 -16.547 1 93.25 304 GLN A C 1
ATOM 2434 O O . GLN A 1 304 ? 15.336 -15.977 -17.078 1 93.25 304 GLN A O 1
ATOM 2439 N N . SER A 1 305 ? 13.156 -15.594 -17.203 1 93.06 305 SER A N 1
ATOM 2440 C CA . SER A 1 305 ? 13.164 -15.695 -18.672 1 93.06 305 SER A CA 1
ATOM 2441 C C . SER A 1 305 ? 13.945 -14.547 -19.297 1 93.06 305 SER A C 1
ATOM 2443 O O . SER A 1 305 ? 14.695 -14.758 -20.266 1 93.06 305 SER A O 1
ATOM 2445 N N . ALA A 1 306 ? 13.711 -13.398 -18.75 1 93.75 306 ALA A N 1
ATOM 2446 C CA . ALA A 1 306 ? 14.43 -12.234 -19.266 1 93.75 306 ALA A CA 1
ATOM 2447 C C . ALA A 1 306 ? 15.938 -12.391 -19.062 1 93.75 306 ALA A C 1
ATOM 2449 O O . ALA A 1 306 ? 16.734 -11.953 -19.891 1 93.75 306 ALA A O 1
ATOM 2450 N N . LEU A 1 307 ? 16.297 -13.039 -18 1 90.31 307 LEU A N 1
ATOM 2451 C CA . LEU A 1 307 ? 17.703 -13.25 -17.672 1 90.31 307 LEU A CA 1
ATOM 2452 C C . LEU A 1 307 ? 18.219 -14.516 -18.344 1 90.31 307 LEU A C 1
ATOM 2454 O O . LEU A 1 307 ? 19.406 -14.852 -18.203 1 90.31 307 LEU A O 1
ATOM 2458 N N . ASP A 1 308 ? 17.375 -15.266 -18.953 1 89.62 308 ASP A N 1
ATOM 2459 C CA . ASP A 1 308 ? 17.703 -16.5 -19.656 1 89.62 308 ASP A CA 1
ATOM 2460 C C . ASP A 1 308 ? 18.203 -17.562 -18.688 1 89.62 308 ASP A C 1
ATOM 2462 O O . ASP A 1 308 ? 19.156 -18.281 -18.984 1 89.62 308 ASP A O 1
ATOM 2466 N N . VAL A 1 309 ? 17.578 -17.609 -17.516 1 85.94 309 VAL A N 1
ATOM 2467 C CA . VAL A 1 309 ? 17.984 -18.594 -16.531 1 85.94 309 VAL A CA 1
ATOM 2468 C C . VAL A 1 309 ? 16.766 -19.406 -16.062 1 85.94 309 VAL A C 1
ATOM 2470 O O . VAL A 1 309 ? 16.859 -20.172 -15.102 1 85.94 309 VAL A O 1
ATOM 2473 N N . PHE A 1 310 ? 15.672 -19.188 -16.719 1 86.94 310 PHE A N 1
ATOM 2474 C CA . PHE A 1 310 ? 14.484 -19.938 -16.344 1 86.94 310 PHE A CA 1
ATOM 2475 C C . PHE A 1 310 ? 14.664 -21.422 -16.609 1 86.94 310 PHE A C 1
ATOM 2477 O O . PHE A 1 310 ? 15.016 -21.828 -17.719 1 86.94 310 PHE A O 1
ATOM 2484 N N . ASP A 1 311 ? 14.438 -22.266 -15.562 1 83.62 311 ASP A N 1
ATOM 2485 C CA . ASP A 1 311 ? 14.68 -23.688 -15.688 1 83.62 311 ASP A CA 1
ATOM 2486 C C . ASP A 1 311 ? 13.398 -24.438 -16.031 1 83.62 311 ASP A C 1
ATOM 2488 O O . ASP A 1 311 ? 13.312 -25.656 -15.82 1 83.62 311 ASP A O 1
ATOM 2492 N N . LYS A 1 312 ? 12.344 -23.734 -16.375 1 84.31 312 LYS A N 1
ATOM 2493 C CA . LYS A 1 312 ? 11.078 -24.297 -16.844 1 84.31 312 LYS A CA 1
ATOM 2494 C C . LYS A 1 312 ? 10.32 -24.969 -15.703 1 84.31 312 LYS A C 1
ATOM 2496 O O . LYS A 1 312 ? 9.594 -25.938 -15.93 1 84.31 312 LYS A O 1
ATOM 2501 N N . LYS A 1 313 ? 10.648 -24.484 -14.5 1 87.19 313 LYS A N 1
ATOM 2502 C CA . LYS A 1 313 ? 9.922 -24.953 -13.32 1 87.19 313 LYS A CA 1
ATOM 2503 C C . LYS A 1 313 ? 9.172 -23.812 -12.648 1 87.19 313 LYS A C 1
ATOM 2505 O O . LYS A 1 313 ? 9.68 -22.688 -12.555 1 87.19 313 LYS A O 1
ATOM 2510 N N . LEU A 1 314 ? 8.008 -24.125 -12.188 1 89.12 314 LEU A N 1
ATOM 2511 C CA . LEU A 1 314 ? 7.223 -23.141 -11.461 1 89.12 314 LEU A CA 1
ATOM 2512 C C . LEU A 1 314 ? 7.879 -22.781 -10.133 1 89.12 314 LEU A C 1
ATOM 2514 O O . LEU A 1 314 ? 8.289 -23.688 -9.383 1 89.12 314 LEU A O 1
ATOM 2518 N N . PRO A 1 315 ? 8.055 -21.531 -9.812 1 91.94 315 PRO A N 1
ATOM 2519 C CA . PRO A 1 315 ? 8.688 -21.141 -8.547 1 91.94 315 PRO A CA 1
ATOM 2520 C C . PRO A 1 315 ? 7.84 -21.484 -7.328 1 91.94 315 PRO A C 1
ATOM 2522 O O . PRO A 1 315 ? 6.621 -21.312 -7.348 1 91.94 315 PRO A O 1
ATOM 2525 N N . PRO A 1 316 ? 8.43 -22.047 -6.305 1 92.44 316 PRO A N 1
ATOM 2526 C CA . PRO A 1 316 ? 7.68 -22.328 -5.078 1 92.44 316 PRO A CA 1
ATOM 2527 C C . PRO A 1 316 ? 7.258 -21.062 -4.34 1 92.44 316 PRO A C 1
ATOM 2529 O O . PRO A 1 316 ? 7.676 -19.953 -4.703 1 92.44 316 PRO A O 1
ATOM 2532 N N . TYR A 1 317 ? 6.434 -21.25 -3.355 1 95.31 317 TYR A N 1
ATOM 2533 C CA . TYR A 1 317 ? 6.035 -20.141 -2.508 1 95.31 317 TYR A CA 1
ATOM 2534 C C . TYR A 1 317 ? 7.242 -19.516 -1.818 1 95.31 317 TYR A C 1
ATOM 2536 O O . TYR A 1 317 ? 8.164 -20.219 -1.406 1 95.31 317 TYR A O 1
ATOM 2544 N N . ALA A 1 318 ? 7.262 -18.172 -1.745 1 96.75 318 ALA A N 1
ATOM 2545 C CA . ALA A 1 318 ? 8.289 -17.359 -1.078 1 96.75 318 ALA A CA 1
ATOM 2546 C C . ALA A 1 318 ? 9.633 -17.516 -1.772 1 96.75 318 ALA A C 1
ATOM 2548 O O . ALA A 1 318 ? 10.68 -17.281 -1.165 1 96.75 318 ALA A O 1
ATOM 2549 N N . ALA A 1 319 ? 9.562 -18.047 -3.039 1 94.94 319 ALA A N 1
ATOM 2550 C CA . ALA A 1 319 ? 10.789 -18 -3.834 1 94.94 319 ALA A CA 1
ATOM 2551 C C . ALA A 1 319 ? 11.328 -16.578 -3.939 1 94.94 319 ALA A C 1
ATOM 2553 O O . ALA A 1 319 ? 10.562 -15.633 -4.113 1 94.94 319 ALA A O 1
ATOM 2554 N N . CYS A 1 320 ? 12.688 -16.438 -3.812 1 95.94 320 CYS A N 1
ATOM 2555 C CA . CYS A 1 320 ? 13.297 -15.117 -3.75 1 95.94 320 CYS A CA 1
ATOM 2556 C C . CYS A 1 320 ? 14.562 -15.062 -4.598 1 95.94 320 CYS A C 1
ATOM 2558 O O . CYS A 1 320 ? 15.398 -15.961 -4.531 1 95.94 320 CYS A O 1
ATOM 2560 N N . HIS A 1 321 ? 14.641 -14.07 -5.438 1 93.62 321 HIS A N 1
ATOM 2561 C CA . HIS A 1 321 ? 15.867 -13.742 -6.156 1 93.62 321 HIS A CA 1
ATOM 2562 C C . HIS A 1 321 ? 16.547 -12.516 -5.559 1 93.62 321 HIS A C 1
ATOM 2564 O O . HIS A 1 321 ? 15.898 -11.492 -5.34 1 93.62 321 HIS A O 1
ATOM 2570 N N . LEU A 1 322 ? 17.859 -12.664 -5.258 1 93.88 322 LEU A N 1
ATOM 2571 C CA . LEU A 1 322 ? 18.641 -11.562 -4.715 1 93.88 322 LEU A CA 1
ATOM 2572 C C . LEU A 1 322 ? 19.672 -11.086 -5.734 1 93.88 322 LEU A C 1
ATOM 2574 O O . LEU A 1 322 ? 20.422 -11.891 -6.297 1 93.88 322 LEU A O 1
ATOM 2578 N N . PHE A 1 323 ? 19.625 -9.797 -6.016 1 91.12 323 PHE A N 1
ATOM 2579 C CA . PHE A 1 323 ? 20.625 -9.133 -6.84 1 91.12 323 PHE A CA 1
ATOM 2580 C C . PHE A 1 323 ? 21.516 -8.234 -5.988 1 91.12 323 PHE A C 1
ATOM 2582 O O . PHE A 1 323 ? 21.031 -7.273 -5.383 1 91.12 323 PHE A O 1
ATOM 2589 N N . GLU A 1 324 ? 22.812 -8.547 -5.988 1 90.44 324 GLU A N 1
ATOM 2590 C CA . GLU A 1 324 ? 23.734 -7.832 -5.117 1 90.44 324 GLU A CA 1
ATOM 2591 C C . GLU A 1 324 ? 24.766 -7.059 -5.93 1 90.44 324 GLU A C 1
ATOM 2593 O O . GLU A 1 324 ? 25.344 -7.59 -6.883 1 90.44 324 GLU A O 1
ATOM 2598 N N . LEU A 1 325 ? 24.906 -5.84 -5.578 1 88.81 325 LEU A N 1
ATOM 2599 C CA . LEU A 1 325 ? 25.969 -5.008 -6.145 1 88.81 325 LEU A CA 1
ATOM 2600 C C . LEU A 1 325 ? 27.156 -4.898 -5.191 1 88.81 325 LEU A C 1
ATOM 2602 O O . LEU A 1 325 ? 26.984 -4.508 -4.035 1 88.81 325 LEU A O 1
ATOM 2606 N N . TYR A 1 326 ? 28.344 -5.238 -5.75 1 86.62 326 TYR A N 1
ATOM 2607 C CA . TYR A 1 326 ? 29.562 -5.137 -4.949 1 86.62 326 TYR A CA 1
ATOM 2608 C C . TYR A 1 326 ? 30.531 -4.121 -5.551 1 86.62 326 TYR A C 1
ATOM 2610 O O . TYR A 1 326 ? 30.641 -4.012 -6.773 1 86.62 326 TYR A O 1
ATOM 2618 N N . GLN A 1 327 ? 31.094 -3.375 -4.734 1 83.44 327 GLN A N 1
ATOM 2619 C CA . GLN A 1 327 ? 32.25 -2.576 -5.102 1 83.44 327 GLN A CA 1
ATOM 2620 C C . GLN A 1 327 ? 33.562 -3.326 -4.809 1 83.44 327 GLN A C 1
ATOM 2622 O O . GLN A 1 327 ? 33.781 -3.732 -3.67 1 83.44 327 GLN A O 1
ATOM 2627 N N . GLU A 1 328 ? 34.344 -3.488 -5.879 1 79.12 328 GLU A N 1
ATOM 2628 C CA . GLU A 1 328 ? 35.594 -4.215 -5.746 1 79.12 328 GLU A CA 1
ATOM 2629 C C . GLU A 1 328 ? 36.719 -3.303 -5.242 1 79.12 328 GLU A C 1
ATOM 2631 O O . GLU A 1 328 ? 36.594 -2.078 -5.277 1 79.12 328 GLU A O 1
ATOM 2636 N N . ALA A 1 329 ? 37.719 -3.984 -4.805 1 78.31 329 ALA A N 1
ATOM 2637 C CA . ALA A 1 329 ? 38.875 -3.26 -4.27 1 78.31 329 ALA A CA 1
ATOM 2638 C C . ALA A 1 329 ? 39.469 -2.332 -5.32 1 78.31 329 ALA A C 1
ATOM 2640 O O . ALA A 1 329 ? 39.969 -1.254 -4.992 1 78.31 329 ALA A O 1
ATOM 2641 N N . ASN A 1 330 ? 39.438 -2.795 -6.461 1 73.94 330 ASN A N 1
ATOM 2642 C CA . ASN A 1 330 ? 40.031 -1.996 -7.527 1 73.94 330 ASN A CA 1
ATOM 2643 C C . ASN A 1 330 ? 39.094 -0.877 -7.977 1 73.94 330 ASN A C 1
ATOM 2645 O O . ASN A 1 330 ? 39.375 -0.159 -8.93 1 73.94 330 ASN A O 1
ATOM 2649 N N . GLY A 1 331 ? 37.969 -0.758 -7.348 1 70.19 331 GLY A N 1
ATOM 2650 C CA . GLY A 1 331 ? 37.031 0.316 -7.656 1 70.19 331 GLY A CA 1
ATOM 2651 C C . GLY A 1 331 ? 35.938 -0.103 -8.617 1 70.19 331 GLY A C 1
ATOM 2652 O O . GLY A 1 331 ? 34.969 0.609 -8.781 1 70.19 331 GLY A O 1
ATOM 2653 N N . GLN A 1 332 ? 36.156 -1.291 -9.211 1 70.12 332 GLN A N 1
ATOM 2654 C CA . GLN A 1 332 ? 35.156 -1.771 -10.148 1 70.12 332 GLN A CA 1
ATOM 2655 C C . GLN A 1 332 ? 33.906 -2.289 -9.414 1 70.12 332 GLN A C 1
ATOM 2657 O O . GLN A 1 332 ? 33.969 -2.592 -8.219 1 70.12 332 GLN A O 1
ATOM 2662 N N . VAL A 1 333 ? 32.75 -2.184 -10.125 1 69.75 333 VAL A N 1
ATOM 2663 C CA . VAL A 1 333 ? 31.516 -2.674 -9.547 1 69.75 333 VAL A CA 1
ATOM 2664 C C . VAL A 1 333 ? 31.109 -3.98 -10.227 1 69.75 333 VAL A C 1
ATOM 2666 O O . VAL A 1 333 ? 31.359 -4.172 -11.422 1 69.75 333 VAL A O 1
ATOM 2669 N N . SER A 1 334 ? 30.672 -4.977 -9.352 1 72.06 334 SER A N 1
ATOM 2670 C CA . SER A 1 334 ? 30.172 -6.246 -9.883 1 72.06 334 SER A CA 1
ATOM 2671 C C . SER A 1 334 ? 28.797 -6.586 -9.32 1 72.06 334 SER A C 1
ATOM 2673 O O . SER A 1 334 ? 28.438 -6.125 -8.234 1 72.06 334 SER A O 1
ATOM 2675 N N . THR A 1 335 ? 28.016 -7.184 -10.172 1 71.5 335 THR A N 1
ATOM 2676 C CA . THR A 1 335 ? 26.672 -7.594 -9.773 1 71.5 335 THR A CA 1
ATOM 2677 C C . THR A 1 335 ? 26.578 -9.109 -9.664 1 71.5 335 THR A C 1
ATOM 2679 O O . THR A 1 335 ? 27.125 -9.836 -10.492 1 71.5 335 THR A O 1
ATOM 2682 N N . GLN A 1 336 ? 26 -9.531 -8.5 1 70 336 GLN A N 1
ATOM 2683 C CA . GLN A 1 336 ? 25.766 -10.953 -8.289 1 70 336 GLN A CA 1
ATOM 2684 C C . GLN A 1 336 ? 24.266 -11.234 -8.117 1 70 336 GLN A C 1
ATOM 2686 O O . GLN A 1 336 ? 23.547 -10.453 -7.488 1 70 336 GLN A O 1
ATOM 2691 N N . MET A 1 337 ? 23.922 -12.234 -8.891 1 70.75 337 MET A N 1
ATOM 2692 C CA . MET A 1 337 ? 22.531 -12.672 -8.75 1 70.75 337 MET A CA 1
ATOM 2693 C C . MET A 1 337 ? 22.453 -13.992 -7.984 1 70.75 337 MET A C 1
ATOM 2695 O O . MET A 1 337 ? 23.25 -14.898 -8.219 1 70.75 337 MET A O 1
ATOM 2699 N N . GLN A 1 338 ? 21.688 -14.016 -6.887 1 65.56 338 GLN A N 1
ATOM 2700 C CA . GLN A 1 338 ? 21.469 -15.234 -6.113 1 65.56 338 GLN A CA 1
ATOM 2701 C C . GLN A 1 338 ? 19.969 -15.562 -6.047 1 65.56 338 GLN A C 1
ATOM 2703 O O . GLN A 1 338 ? 19.125 -14.664 -6.051 1 65.56 338 GLN A O 1
ATOM 2708 N N . HIS A 1 339 ? 19.781 -16.859 -6.359 1 53.97 339 HIS A N 1
ATOM 2709 C CA . HIS A 1 339 ? 18.422 -17.344 -6.184 1 53.97 339 HIS A CA 1
ATOM 2710 C C . HIS A 1 339 ? 18.25 -18.016 -4.824 1 53.97 339 HIS A C 1
ATOM 2712 O O . HIS A 1 339 ? 19.031 -18.875 -4.445 1 53.97 339 HIS A O 1
ATOM 2718 N N . ALA A 1 340 ? 17.688 -17.406 -3.846 1 44.16 340 ALA A N 1
ATOM 2719 C CA . ALA A 1 340 ? 17.375 -18.016 -2.561 1 44.16 340 ALA A CA 1
ATOM 2720 C C . ALA A 1 340 ? 15.945 -18.531 -2.533 1 44.16 340 ALA A C 1
ATOM 2722 O O . ALA A 1 340 ? 15.016 -17.844 -2.967 1 44.16 340 ALA A O 1
ATOM 2723 N N . ALA A 1 341 ? 15.758 -19.781 -2.867 1 42.84 341 ALA A N 1
ATOM 2724 C CA . ALA A 1 341 ? 14.445 -20.297 -2.469 1 42.84 341 ALA A CA 1
ATOM 2725 C C . ALA A 1 341 ? 14.453 -20.734 -1.009 1 42.84 341 ALA A C 1
ATOM 2727 O O . ALA A 1 341 ? 15.273 -21.562 -0.605 1 42.84 341 ALA A O 1
ATOM 2728 N N . VAL A 1 342 ? 14.203 -20 -0.096 1 38.62 342 VAL A N 1
ATOM 2729 C CA . VAL A 1 342 ? 14.07 -20.5 1.271 1 38.62 342 VAL A CA 1
ATOM 2730 C C . VAL A 1 342 ? 13.219 -21.766 1.282 1 38.62 342 VAL A C 1
ATOM 2732 O O . VAL A 1 342 ? 12.047 -21.734 1.65 1 38.62 342 VAL A O 1
ATOM 2735 N N . LEU A 1 343 ? 12.992 -22.5 0.255 1 34.81 343 LEU A N 1
ATOM 2736 C CA . LEU A 1 343 ? 12.344 -23.75 0.646 1 34.81 343 LEU A CA 1
ATOM 2737 C C . LEU A 1 343 ? 13.117 -24.438 1.765 1 34.81 343 LEU A C 1
ATOM 2739 O O . LEU A 1 343 ? 14.227 -24.016 2.113 1 34.81 343 LEU A O 1
ATOM 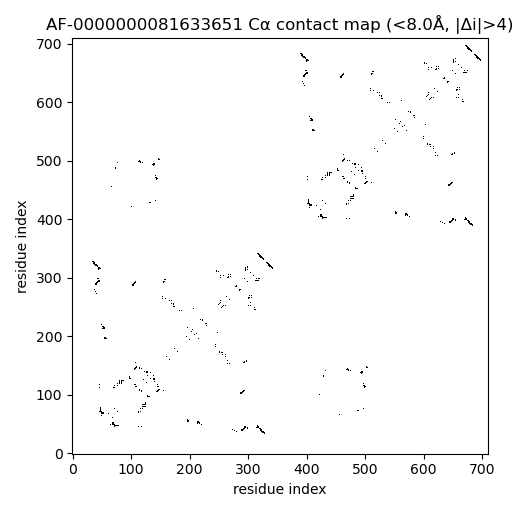2743 N N . SER A 1 344 ? 13.117 -26.078 1.619 1 31.33 344 SER A N 1
ATOM 2744 C CA . SER A 1 344 ? 13.68 -27.172 2.404 1 31.33 344 SER A CA 1
ATOM 2745 C C . SER A 1 344 ? 15.203 -27.141 2.398 1 31.33 344 SER A C 1
ATOM 2747 O O . SER A 1 344 ? 15.828 -27.125 1.333 1 31.33 344 SER A O 1
ATOM 2749 N N . TRP A 1 345 ? 16.016 -26.672 3.152 1 30.39 345 TRP A N 1
ATOM 2750 C CA . TRP A 1 345 ? 17.359 -27.094 3.52 1 30.39 345 TRP A CA 1
ATOM 2751 C C . TRP A 1 345 ? 17.562 -28.578 3.193 1 30.39 345 TRP A C 1
ATOM 2753 O O . TRP A 1 345 ? 18.562 -29.172 3.598 1 30.39 345 TRP A O 1
ATOM 2763 N N . ALA A 1 346 ? 16.734 -29.562 2.834 1 26.91 346 ALA A N 1
ATOM 2764 C CA . ALA A 1 346 ? 17.359 -30.891 2.727 1 26.91 346 ALA A CA 1
ATOM 2765 C C . ALA A 1 346 ? 18.312 -30.953 1.548 1 26.91 346 ALA A C 1
ATOM 2767 O O . ALA A 1 346 ? 19.422 -31.484 1.668 1 26.91 346 ALA A O 1
ATOM 2768 N N . ILE A 1 347 ? 18.031 -31.188 0.237 1 25.08 347 ILE A N 1
ATOM 2769 C CA . ILE A 1 347 ? 18.797 -32.156 -0.527 1 25.08 347 ILE A CA 1
ATOM 2770 C C . ILE A 1 347 ? 20.094 -31.547 -1.036 1 25.08 347 ILE A C 1
ATOM 2772 O O . ILE A 1 347 ? 20.062 -30.562 -1.774 1 25.08 347 ILE A O 1
ATOM 2776 N N . PRO A 1 348 ? 21.281 -31.844 -0.338 1 26.91 348 PRO A N 1
ATOM 2777 C CA . PRO A 1 348 ? 22.672 -31.734 -0.791 1 26.91 348 PRO A CA 1
ATOM 2778 C C . PRO A 1 348 ? 22.859 -32.25 -2.211 1 26.91 348 PRO A C 1
ATOM 2780 O O . PRO A 1 348 ? 22.406 -33.375 -2.537 1 26.91 348 PRO A O 1
ATOM 2783 N N . PHE A 1 349 ? 22.625 -31.844 -3.4 1 22.84 349 PHE A N 1
ATOM 2784 C CA . PHE A 1 349 ? 23.219 -32.5 -4.551 1 22.84 349 PHE A CA 1
ATOM 2785 C C . PHE A 1 349 ? 24.75 -32.562 -4.43 1 22.84 349 PHE A C 1
ATOM 2787 O O . PHE A 1 349 ? 25.406 -31.516 -4.52 1 22.84 349 PHE A O 1
ATOM 2794 N N . TYR A 1 350 ? 25.344 -33.5 -3.545 1 22.2 350 TYR A N 1
ATOM 2795 C CA . TYR A 1 350 ? 26.719 -34 -3.494 1 22.2 350 TYR A CA 1
ATOM 2796 C C . TYR A 1 350 ? 27.156 -34.531 -4.852 1 22.2 350 TYR A C 1
ATOM 2798 O O . TYR A 1 350 ? 26.672 -35.562 -5.305 1 22.2 350 TYR A O 1
ATOM 2806 N N . SER A 1 351 ? 27.188 -33.969 -6.016 1 21.25 351 SER A N 1
ATOM 2807 C CA . SER A 1 351 ? 28.016 -34.594 -7.043 1 21.25 351 SER A CA 1
ATOM 2808 C C . SER A 1 351 ? 29.438 -34.844 -6.535 1 21.25 351 SER A C 1
ATOM 2810 O O . SER A 1 351 ? 30.016 -34 -5.855 1 21.25 351 SER A O 1
ATOM 2812 N N . HIS A 1 352 ? 29.922 -36.188 -6.316 1 20.5 352 HIS A N 1
ATOM 2813 C CA . HIS A 1 352 ? 31.141 -37 -6.207 1 20.5 352 HIS A CA 1
ATOM 2814 C C . HIS A 1 352 ? 32.188 -36.531 -7.195 1 20.5 352 HIS A C 1
ATOM 2816 O O . HIS A 1 352 ? 31.953 -36.469 -8.398 1 20.5 352 HIS A O 1
ATOM 2822 N N . PHE A 1 353 ? 33.062 -35.625 -6.879 1 18.91 353 PHE A N 1
ATOM 2823 C CA . PHE A 1 353 ? 34.406 -35.594 -7.449 1 18.91 353 PHE A CA 1
ATOM 2824 C C . PHE A 1 353 ? 35.031 -36.969 -7.41 1 18.91 353 PHE A C 1
ATOM 2826 O O . PHE A 1 353 ? 34.875 -37.719 -6.434 1 18.91 353 PHE A O 1
ATOM 2833 N N . SER A 1 354 ? 35.438 -37.75 -8.602 1 20.2 354 SER A N 1
ATOM 2834 C CA . SER A 1 354 ? 36.281 -38.875 -8.945 1 20.2 354 SER A CA 1
ATOM 2835 C C . SER A 1 354 ? 37.562 -38.906 -8.148 1 20.2 354 SER A C 1
ATOM 2837 O O . SER A 1 354 ? 38.125 -39.969 -7.883 1 20.2 354 SER A O 1
ATOM 2839 N N . ASN A 1 355 ? 38.312 -37.844 -7.582 1 20.23 355 ASN A N 1
ATOM 2840 C CA . ASN A 1 355 ? 39.594 -38.438 -7.234 1 20.23 355 ASN A CA 1
ATOM 2841 C C . ASN A 1 355 ? 39.469 -39.344 -6.02 1 20.23 355 ASN A C 1
ATOM 2843 O O . ASN A 1 355 ? 38.688 -39.094 -5.109 1 20.23 355 ASN A O 1
ATOM 2847 N N . MET B 1 1 ? -42.25 34.062 -50.469 1 21.11 1 MET B N 1
ATOM 2848 C CA . MET B 1 1 ? -43.062 33.344 -49.5 1 21.11 1 MET B CA 1
ATOM 2849 C C . MET B 1 1 ? -42.219 32.844 -48.312 1 21.11 1 MET B C 1
ATOM 2851 O O . MET B 1 1 ? -41.25 32.125 -48.531 1 21.11 1 MET B O 1
ATOM 2855 N N . ILE B 1 2 ? -42.25 33.656 -47.125 1 23.14 2 ILE B N 1
ATOM 2856 C CA . ILE B 1 2 ? -41.531 33.938 -45.875 1 23.14 2 ILE B CA 1
ATOM 2857 C C . ILE B 1 2 ? -41.812 32.812 -44.875 1 23.14 2 ILE B C 1
ATOM 2859 O O . ILE B 1 2 ? -42.969 32.562 -44.531 1 23.14 2 ILE B O 1
ATOM 2863 N N . VAL B 1 3 ? -41.125 31.594 -45.031 1 23.08 3 VAL B N 1
ATOM 2864 C CA . VAL B 1 3 ? -41.406 30.297 -44.438 1 23.08 3 VAL B CA 1
ATOM 2865 C C . VAL B 1 3 ? -41.344 30.422 -42.906 1 23.08 3 VAL B C 1
ATOM 2867 O O . VAL B 1 3 ? -40.344 30.922 -42.375 1 23.08 3 VAL B O 1
ATOM 2870 N N . SER B 1 4 ? -42.406 30.562 -42.156 1 21.41 4 SER B N 1
ATOM 2871 C CA . SER B 1 4 ? -42.844 30.844 -40.781 1 21.41 4 SER B CA 1
ATOM 2872 C C . SER B 1 4 ? -42.406 29.734 -39.844 1 21.41 4 SER B C 1
ATOM 2874 O O . SER B 1 4 ? -42.906 28.625 -39.875 1 21.41 4 SER B O 1
ATOM 2876 N N . VAL B 1 5 ? -41.125 29.328 -39.719 1 24.08 5 VAL B N 1
ATOM 2877 C CA . VAL B 1 5 ? -40.719 28.141 -38.969 1 24.08 5 VAL B CA 1
ATOM 2878 C C . VAL B 1 5 ? -41.031 28.344 -37.5 1 24.08 5 VAL B C 1
ATOM 2880 O O . VAL B 1 5 ? -40.625 29.328 -36.906 1 24.08 5 VAL B O 1
ATOM 2883 N N . SER B 1 6 ? -42.219 27.969 -37.031 1 21.58 6 SER B N 1
ATOM 2884 C CA . SER B 1 6 ? -42.844 28.094 -35.719 1 21.58 6 SER B CA 1
ATOM 2885 C C . SER B 1 6 ? -42 27.391 -34.656 1 21.58 6 SER B C 1
ATOM 2887 O O . SER B 1 6 ? -41.812 26.172 -34.719 1 21.58 6 SER B O 1
ATOM 2889 N N . CYS B 1 7 ? -40.875 27.922 -34.156 1 21.5 7 CYS B N 1
ATOM 2890 C CA . CYS B 1 7 ? -39.875 27.484 -33.156 1 21.5 7 CYS B CA 1
ATOM 2891 C C . CYS B 1 7 ? -40.531 27.281 -31.797 1 21.5 7 CYS B C 1
ATOM 2893 O O . CYS B 1 7 ? -40.938 28.25 -31.156 1 21.5 7 CYS B O 1
ATOM 2895 N N . LEU B 1 8 ? -41.531 26.328 -31.656 1 23.22 8 LEU B N 1
ATOM 2896 C CA . LEU B 1 8 ? -42.312 26.172 -30.438 1 23.22 8 LEU B CA 1
ATOM 2897 C C . LEU B 1 8 ? -41.375 25.984 -29.234 1 23.22 8 LEU B C 1
ATOM 2899 O O . LEU B 1 8 ? -40.531 25.078 -29.234 1 23.22 8 LEU B O 1
ATOM 2903 N N . GLY B 1 9 ? -41 27.016 -28.484 1 22.09 9 GLY B N 1
ATOM 2904 C CA . GLY B 1 9 ? -40.219 27.297 -27.266 1 22.09 9 GLY B CA 1
ATOM 2905 C C . GLY B 1 9 ? -40.75 26.547 -26.062 1 22.09 9 GLY B C 1
ATOM 2906 O O . GLY B 1 9 ? -41.781 26.891 -25.5 1 22.09 9 GLY B O 1
ATOM 2907 N N . HIS B 1 10 ? -41 25.188 -26.156 1 26 10 HIS B N 1
ATOM 2908 C CA . HIS B 1 10 ? -41.625 24.641 -24.969 1 26 10 HIS B CA 1
ATOM 2909 C C . HIS B 1 10 ? -40.844 24.969 -23.703 1 26 10 HIS B C 1
ATOM 2911 O O . HIS B 1 10 ? -39.594 24.922 -23.734 1 26 10 HIS B O 1
ATOM 2917 N N . SER B 1 11 ? -41.406 25.75 -22.797 1 24.5 11 SER B N 1
ATOM 2918 C CA . SER B 1 11 ? -41.031 26.297 -21.5 1 24.5 11 SER B CA 1
ATOM 2919 C C . SER B 1 11 ? -40.688 25.188 -20.516 1 24.5 11 SER B C 1
ATOM 2921 O O . SER B 1 11 ? -41.531 24.312 -20.25 1 24.5 11 SER B O 1
ATOM 2923 N N . LEU B 1 12 ? -39.531 24.531 -20.547 1 23.27 12 LEU B N 1
ATOM 2924 C CA . LEU B 1 12 ? -39.125 23.531 -19.578 1 23.27 12 LEU B CA 1
ATOM 2925 C C . LEU B 1 12 ? -39.25 24.078 -18.156 1 23.27 12 LEU B C 1
ATOM 2927 O O . LEU B 1 12 ? -38.688 25.109 -17.812 1 23.27 12 LEU B O 1
ATOM 2931 N N . SER B 1 13 ? -40.438 23.984 -17.516 1 25.98 13 SER B N 1
ATOM 2932 C CA . SER B 1 13 ? -40.75 24.266 -16.125 1 25.98 13 SER B CA 1
ATOM 2933 C C . SER B 1 13 ? -39.625 23.797 -15.188 1 25.98 13 SER B C 1
ATOM 2935 O O . SER B 1 13 ? -38.938 22.828 -15.492 1 25.98 13 SER B O 1
ATOM 2937 N N . GLY B 1 14 ? -39.125 24.672 -14.297 1 23.38 14 GLY B N 1
ATOM 2938 C CA . GLY B 1 14 ? -38.062 24.844 -13.297 1 23.38 14 GLY B CA 1
ATOM 2939 C C . GLY B 1 14 ? -38.125 23.797 -12.195 1 23.38 14 GLY B C 1
ATOM 2940 O O . GLY B 1 14 ? -39.094 23.75 -11.422 1 23.38 14 GLY B O 1
ATOM 2941 N N . PHE B 1 15 ? -37.844 22.484 -12.406 1 28.59 15 PHE B N 1
ATOM 2942 C CA . PHE B 1 15 ? -37.812 21.547 -11.305 1 28.59 15 PHE B CA 1
ATOM 2943 C C . PHE B 1 15 ? -37 22.109 -10.133 1 28.59 15 PHE B C 1
ATOM 2945 O O . PHE B 1 15 ? -35.844 22.516 -10.305 1 28.59 15 PHE B O 1
ATOM 2952 N N . GLY B 1 16 ? -37.625 22.766 -9.141 1 24.55 16 GLY B N 1
ATOM 2953 C CA . GLY B 1 16 ? -37.156 23.25 -7.852 1 24.55 16 GLY B CA 1
ATOM 2954 C C . GLY B 1 16 ? -36.25 22.266 -7.145 1 24.55 16 GLY B C 1
ATOM 2955 O O . GLY B 1 16 ? -36.625 21.109 -6.934 1 24.55 16 GLY B O 1
ATOM 2956 N N . PHE B 1 17 ? -34.969 22.281 -7.309 1 27.25 17 PHE B N 1
ATOM 2957 C CA . PHE B 1 17 ? -33.938 21.609 -6.52 1 27.25 17 PHE B CA 1
ATOM 2958 C C . PHE B 1 17 ? -34.156 21.844 -5.031 1 27.25 17 PHE B C 1
ATOM 2960 O O . PHE B 1 17 ? -33.969 22.953 -4.531 1 27.25 17 PHE B O 1
ATOM 2967 N N . SER B 1 18 ? -35.219 21.266 -4.41 1 27.31 18 SER B N 1
ATOM 2968 C CA . SER B 1 18 ? -35.312 21.281 -2.951 1 27.31 18 SER B CA 1
ATOM 2969 C C . SER B 1 18 ? -34 20.906 -2.314 1 27.31 18 SER B C 1
ATOM 2971 O O . SER B 1 18 ? -33.438 19.844 -2.611 1 27.31 18 SER B O 1
ATOM 2973 N N . PHE B 1 19 ? -33.188 21.844 -1.962 1 28.03 19 PHE B N 1
ATOM 2974 C CA . PHE B 1 19 ? -32.031 21.781 -1.086 1 28.03 19 PHE B CA 1
ATOM 2975 C C . PHE B 1 19 ? -32.312 20.953 0.16 1 28.03 19 PHE B C 1
ATOM 2977 O O . PHE B 1 19 ? -33.094 21.375 1.015 1 28.03 19 PHE B O 1
ATOM 2984 N N . LEU B 1 20 ? -32.438 19.641 0.061 1 28.02 20 LEU B N 1
ATOM 2985 C CA . LEU B 1 20 ? -32.469 18.859 1.293 1 28.02 20 LEU B CA 1
ATOM 2986 C C . LEU B 1 20 ? -31.375 19.312 2.254 1 28.02 20 LEU B C 1
ATOM 2988 O O . LEU B 1 20 ? -30.188 19.25 1.922 1 28.02 20 LEU B O 1
ATOM 2992 N N . SER B 1 21 ? -31.625 20.328 3.033 1 28.67 21 SER B N 1
ATOM 2993 C CA . SER B 1 21 ? -30.844 20.703 4.203 1 28.67 21 SER B CA 1
ATOM 2994 C C . SER B 1 21 ? -30.469 19.484 5.043 1 28.67 21 SER B C 1
ATOM 2996 O O . SER B 1 21 ? -31.344 18.797 5.559 1 28.67 21 SER B O 1
ATOM 2998 N N . PHE B 1 22 ? -29.469 18.844 4.699 1 31.16 22 PHE B N 1
ATOM 2999 C CA . PHE B 1 22 ? -28.938 17.844 5.609 1 31.16 22 PHE B CA 1
ATOM 3000 C C . PHE B 1 22 ? -28.656 18.453 6.98 1 31.16 22 PHE B C 1
ATOM 3002 O O . PHE B 1 22 ? -27.781 19.312 7.109 1 31.16 22 PHE B O 1
ATOM 3009 N N . CYS B 1 23 ? -29.641 18.672 7.801 1 29.25 23 CYS B N 1
ATOM 3010 C CA . CYS B 1 23 ? -29.453 18.984 9.211 1 29.25 23 CYS B CA 1
ATOM 3011 C C . CYS B 1 23 ? -28.453 18.047 9.859 1 29.25 23 CYS B C 1
ATOM 3013 O O . CYS B 1 23 ? -28.672 16.828 9.883 1 29.25 23 CYS B O 1
ATOM 3015 N N . PHE B 1 24 ? -27.266 18.5 9.914 1 31.94 24 PHE B N 1
ATOM 3016 C CA . PHE B 1 24 ? -26.219 17.859 10.703 1 31.94 24 PHE B CA 1
ATOM 3017 C C . PHE B 1 24 ? -26.609 17.781 12.172 1 31.94 24 PHE B C 1
ATOM 3019 O O . PHE B 1 24 ? -26.531 18.781 12.898 1 31.94 24 PHE B O 1
ATOM 3026 N N . VAL B 1 25 ? -27.734 17.219 12.531 1 29.47 25 VAL B N 1
ATOM 3027 C CA . VAL B 1 25 ? -27.969 16.969 13.945 1 29.47 25 VAL B CA 1
ATOM 3028 C C . VAL B 1 25 ? -26.859 16.094 14.516 1 29.47 25 VAL B C 1
ATOM 3030 O O . VAL B 1 25 ? -26.656 14.969 14.031 1 29.47 25 VAL B O 1
ATOM 3033 N N . LEU B 1 26 ? -25.875 16.734 15.086 1 31.55 26 LEU B N 1
ATOM 3034 C CA . LEU B 1 26 ? -24.938 16.062 15.984 1 31.55 26 LEU B CA 1
ATOM 3035 C C . LEU B 1 26 ? -25.688 15.258 17.047 1 31.55 26 LEU B C 1
ATOM 3037 O O . LEU B 1 26 ? -26.031 15.781 18.094 1 31.55 26 LEU B O 1
ATOM 3041 N N . LEU B 1 27 ? -26.781 14.617 16.734 1 30.28 27 LEU B N 1
ATOM 3042 C CA . LEU B 1 27 ? -27.422 13.836 17.797 1 30.28 27 LEU B CA 1
ATOM 3043 C C . LEU B 1 27 ? -26.5 12.742 18.297 1 30.28 27 LEU B C 1
ATOM 3045 O O . LEU B 1 27 ? -26.094 11.859 17.531 1 30.28 27 LEU B O 1
ATOM 3049 N N . LEU B 1 28 ? -25.594 13.141 19.25 1 34.31 28 LEU B N 1
ATOM 3050 C CA . LEU B 1 28 ? -24.984 12.117 20.094 1 34.31 28 LEU B CA 1
ATOM 3051 C C . LEU B 1 28 ? -26.031 11.164 20.656 1 34.31 28 LEU B C 1
ATOM 3053 O O . LEU B 1 28 ? -25.781 10.461 21.625 1 34.31 28 LEU B O 1
ATOM 3057 N N . GLN B 1 29 ? -27.25 11.195 20.281 1 34.03 29 GLN B N 1
ATOM 3058 C CA . GLN B 1 29 ? -28.094 10.25 21.016 1 34.03 29 GLN B CA 1
ATOM 3059 C C . GLN B 1 29 ? -27.609 8.82 20.797 1 34.03 29 GLN B C 1
ATOM 3061 O O . GLN B 1 29 ? -27.547 8.344 19.656 1 34.03 29 GLN B O 1
ATOM 3066 N N . ARG B 1 30 ? -26.766 8.391 21.734 1 37.44 30 ARG B N 1
ATOM 3067 C CA . ARG B 1 30 ? -26.75 6.93 21.812 1 37.44 30 ARG B CA 1
ATOM 3068 C C . ARG B 1 30 ? -28.172 6.367 21.703 1 37.44 30 ARG B C 1
ATOM 3070 O O . ARG B 1 30 ? -28.891 6.305 22.703 1 37.44 30 ARG B O 1
ATOM 3077 N N . ALA B 1 31 ? -28.984 6.75 20.859 1 34.91 31 ALA B N 1
ATOM 3078 C CA . ALA B 1 31 ? -30.312 6.133 20.875 1 34.91 31 ALA B CA 1
ATOM 3079 C C . ALA B 1 31 ? -30.203 4.609 20.859 1 34.91 31 ALA B C 1
ATOM 3081 O O . ALA B 1 31 ? -29.688 4.035 19.891 1 34.91 31 ALA B O 1
ATOM 3082 N N . THR B 1 32 ? -29.828 4.043 22.016 1 40.12 32 THR B N 1
ATOM 3083 C CA . THR B 1 32 ? -30.078 2.631 22.281 1 40.12 32 THR B CA 1
ATOM 3084 C C . THR B 1 32 ? -31.438 2.207 21.703 1 40.12 32 THR B C 1
ATOM 3086 O O . THR B 1 32 ? -31.984 1.182 22.109 1 40.12 32 THR B O 1
ATOM 3089 N N . GLY B 1 33 ? -32.125 3.152 21.078 1 39.12 33 GLY B N 1
ATOM 3090 C CA . GLY B 1 33 ? -33.406 2.545 20.797 1 39.12 33 GLY B CA 1
ATOM 3091 C C . GLY B 1 33 ? -33.281 1.202 20.094 1 39.12 33 GLY B C 1
ATOM 3092 O O . GLY B 1 33 ? -32.25 0.897 19.484 1 39.12 33 GLY B O 1
ATOM 3093 N N . ALA B 1 34 ? -34.25 0.325 20.391 1 49.69 34 ALA B N 1
ATOM 3094 C CA . ALA B 1 34 ? -34.469 -1.087 20.094 1 49.69 34 ALA B CA 1
ATOM 3095 C C . ALA B 1 34 ? -34 -1.406 18.656 1 49.69 34 ALA B C 1
ATOM 3097 O O . ALA B 1 34 ? -33.469 -2.48 18.406 1 49.69 34 ALA B O 1
ATOM 3098 N N . GLY B 1 35 ? -34.406 -0.737 17.422 1 61.53 35 GLY B N 1
ATOM 3099 C CA . GLY B 1 35 ? -34.625 -1.337 16.109 1 61.53 35 GLY B CA 1
ATOM 3100 C C . GLY B 1 35 ? -33.562 -0.943 15.094 1 61.53 35 GLY B C 1
ATOM 3101 O O . GLY B 1 35 ? -33.625 -1.355 13.938 1 61.53 35 GLY B O 1
ATOM 3102 N N . ARG B 1 36 ? -32.469 0.07 15.305 1 81.12 36 ARG B N 1
ATOM 3103 C CA . ARG B 1 36 ? -31.641 0.369 14.133 1 81.12 36 ARG B CA 1
ATOM 3104 C C . ARG B 1 36 ? -30.391 -0.513 14.094 1 81.12 36 ARG B C 1
ATOM 3106 O O . ARG B 1 36 ? -29.859 -0.879 15.141 1 81.12 36 ARG B O 1
ATOM 3113 N N . GLU B 1 37 ? -30.031 -0.888 12.938 1 87 37 GLU B N 1
ATOM 3114 C CA . GLU B 1 37 ? -28.906 -1.793 12.727 1 87 37 GLU B CA 1
ATOM 3115 C C . GLU B 1 37 ? -27.812 -1.119 11.914 1 87 37 GLU B C 1
ATOM 3117 O O . GLU B 1 37 ? -28.078 -0.534 10.859 1 87 37 GLU B O 1
ATOM 3122 N N . LEU B 1 38 ? -26.578 -1.105 12.445 1 91.25 38 LEU B N 1
ATOM 3123 C CA . LEU B 1 38 ? -25.422 -0.581 11.719 1 91.25 38 LEU B CA 1
ATOM 3124 C C . LEU B 1 38 ? -25.094 -1.45 10.508 1 91.25 38 LEU B C 1
ATOM 3126 O O . LEU B 1 38 ? -24.984 -2.674 10.625 1 91.25 38 LEU B O 1
ATOM 3130 N N . LYS B 1 39 ? -24.922 -0.78 9.297 1 90.81 39 LYS B N 1
ATOM 3131 C CA . LYS B 1 39 ? -24.719 -1.551 8.07 1 90.81 39 LYS B CA 1
ATOM 3132 C C . LYS B 1 39 ? -23.344 -1.295 7.48 1 90.81 39 LYS B C 1
ATOM 3134 O O . LYS B 1 39 ? -22.766 -2.166 6.82 1 90.81 39 LYS B O 1
ATOM 3139 N N . PHE B 1 40 ? -22.891 -0.058 7.738 1 93.94 40 PHE B N 1
ATOM 3140 C CA . PHE B 1 40 ? -21.625 0.301 7.098 1 93.94 40 PHE B CA 1
ATOM 3141 C C . PHE B 1 40 ? -20.969 1.479 7.812 1 93.94 40 PHE B C 1
ATOM 3143 O O . PHE B 1 40 ? -21.672 2.363 8.32 1 93.94 40 PHE B O 1
ATOM 3150 N N . VAL B 1 41 ? -19.641 1.463 7.828 1 95.25 41 VAL B N 1
ATOM 3151 C CA . VAL B 1 41 ? -18.891 2.543 8.453 1 95.25 41 VAL B CA 1
ATOM 3152 C C . VAL B 1 41 ? -17.734 2.971 7.535 1 95.25 41 VAL B C 1
ATOM 3154 O O . VAL B 1 41 ? -17.031 2.127 6.977 1 95.25 41 VAL B O 1
ATOM 3157 N N . THR B 1 42 ? -17.594 4.23 7.312 1 96.06 42 THR B N 1
ATOM 3158 C CA . THR B 1 42 ? -16.391 4.793 6.703 1 96.06 42 THR B CA 1
ATOM 3159 C C . THR B 1 42 ? -15.586 5.586 7.73 1 96.06 42 THR B C 1
ATOM 3161 O O . THR B 1 42 ? -16.141 6.445 8.422 1 96.06 42 THR B O 1
ATOM 3164 N N . ALA B 1 43 ? -14.375 5.246 7.875 1 97.38 43 ALA B N 1
ATOM 3165 C CA . ALA B 1 43 ? -13.461 6.012 8.719 1 97.38 43 ALA B CA 1
ATOM 3166 C C . ALA B 1 43 ? -12.438 6.77 7.879 1 97.38 43 ALA B C 1
ATOM 3168 O O . ALA B 1 43 ? -11.727 6.172 7.066 1 97.38 43 ALA B O 1
ATOM 3169 N N . VAL B 1 44 ? -12.367 8.07 8.023 1 97.62 44 VAL B N 1
ATOM 3170 C CA . VAL B 1 44 ? -11.352 8.914 7.402 1 97.62 44 VAL B CA 1
ATOM 3171 C C . VAL B 1 44 ? -10.508 9.586 8.477 1 97.62 44 VAL B C 1
ATOM 3173 O O . VAL B 1 44 ? -11.031 10.312 9.328 1 97.62 44 VAL B O 1
ATOM 3176 N N . TYR B 1 45 ? -9.211 9.344 8.406 1 98.12 45 TYR B N 1
ATOM 3177 C CA . TYR B 1 45 ? -8.445 9.906 9.516 1 98.12 45 TYR B CA 1
ATOM 3178 C C . TYR B 1 45 ? -7.109 10.461 9.031 1 98.12 45 TYR B C 1
ATOM 3180 O O . TYR B 1 45 ? -6.605 10.055 7.98 1 98.12 45 TYR B O 1
ATOM 3188 N N . ARG B 1 46 ? -6.625 11.445 9.781 1 98.06 46 ARG B N 1
ATOM 3189 C CA . ARG B 1 46 ? -5.297 12.023 9.594 1 98.06 46 ARG B CA 1
ATOM 3190 C C . ARG B 1 46 ? -4.219 11.133 10.203 1 98.06 46 ARG B C 1
ATOM 3192 O O . ARG B 1 46 ? -4.449 10.469 11.219 1 98.06 46 ARG B O 1
ATOM 3199 N N . HIS B 1 47 ? -3.096 11.062 9.609 1 98.69 47 HIS B N 1
ATOM 3200 C CA . HIS B 1 47 ? -1.955 10.336 10.148 1 98.69 47 HIS B CA 1
ATOM 3201 C C . HIS B 1 47 ? -1.627 10.789 11.562 1 98.69 47 HIS B C 1
ATOM 3203 O O . HIS B 1 47 ? -2.17 11.789 12.039 1 98.69 47 HIS B O 1
ATOM 3209 N N . GLY B 1 48 ? -0.754 10 12.266 1 98.25 48 GLY B N 1
ATOM 3210 C CA . GLY B 1 48 ? -0.3 10.336 13.609 1 98.25 48 GLY B CA 1
ATOM 3211 C C . GLY B 1 48 ? 0.847 11.328 13.617 1 98.25 48 GLY B C 1
ATOM 3212 O O . GLY B 1 48 ? 1.194 11.891 12.578 1 98.25 48 GLY B O 1
ATOM 3213 N N . ASP B 1 49 ? 1.394 11.461 14.773 1 98.25 49 ASP B N 1
ATOM 3214 C CA . ASP B 1 49 ? 2.521 12.359 14.984 1 98.25 49 ASP B CA 1
ATOM 3215 C C . ASP B 1 49 ? 3.662 12.055 14.023 1 98.25 49 ASP B C 1
ATOM 3217 O O . ASP B 1 49 ? 3.904 10.891 13.688 1 98.25 49 ASP B O 1
ATOM 3221 N N . ARG B 1 50 ? 4.297 13.125 13.609 1 98.44 50 ARG B N 1
ATOM 3222 C CA . ARG B 1 50 ? 5.383 13.008 12.633 1 98.44 50 ARG B CA 1
ATOM 3223 C C . ARG B 1 50 ? 6.441 14.086 12.859 1 98.44 50 ARG B C 1
ATOM 3225 O O . ARG B 1 50 ? 6.211 15.039 13.602 1 98.44 50 ARG B O 1
ATOM 3232 N N . SER B 1 51 ? 7.605 13.891 12.258 1 98.38 51 SER B N 1
ATOM 3233 C CA . SER B 1 51 ? 8.594 14.961 12.164 1 98.38 51 SER B CA 1
ATOM 3234 C C . SER B 1 51 ? 8.141 16.047 11.203 1 98.38 51 SER B C 1
ATOM 3236 O O . SER B 1 51 ? 7.184 15.859 10.438 1 98.38 51 SER B O 1
ATOM 3238 N N . PRO B 1 52 ? 8.766 17.219 11.32 1 97.94 52 PRO B N 1
ATOM 3239 C CA . PRO B 1 52 ? 8.359 18.281 10.406 1 97.94 52 PRO B CA 1
ATOM 3240 C C . PRO B 1 52 ? 8.469 17.875 8.938 1 97.94 52 PRO B C 1
ATOM 3242 O O . PRO B 1 52 ? 9.375 17.109 8.57 1 97.94 52 PRO B O 1
ATOM 3245 N N . VAL B 1 53 ? 7.555 18.344 8.172 1 96.56 53 VAL B N 1
ATOM 3246 C CA . VAL B 1 53 ? 7.574 18.031 6.746 1 96.56 53 VAL B CA 1
ATOM 3247 C C . VAL B 1 53 ? 8.805 18.641 6.098 1 96.56 53 VAL B C 1
ATOM 3249 O O . VAL B 1 53 ? 9.367 18.078 5.152 1 96.56 53 VAL B O 1
ATOM 3252 N N . SER B 1 54 ? 9.117 19.812 6.578 1 95.44 54 SER B N 1
ATOM 3253 C CA . SER B 1 54 ? 10.281 20.578 6.141 1 95.44 54 SER B CA 1
ATOM 3254 C C . SER B 1 54 ? 10.719 21.578 7.211 1 95.44 54 SER B C 1
ATOM 3256 O O . SER B 1 54 ? 10.406 21.406 8.391 1 95.44 54 SER B O 1
ATOM 3258 N N . THR B 1 55 ? 11.609 22.5 6.766 1 95.69 55 THR B N 1
ATOM 3259 C CA . THR B 1 55 ? 12.141 23.5 7.688 1 95.69 55 THR B CA 1
ATOM 3260 C C . THR B 1 55 ? 12.188 24.875 7.023 1 95.69 55 THR B C 1
ATOM 3262 O O . THR B 1 55 ? 11.461 25.125 6.066 1 95.69 55 THR B O 1
ATOM 3265 N N . PHE B 1 56 ? 12.82 25.812 7.684 1 97.12 56 PHE B N 1
ATOM 3266 C CA . PHE B 1 56 ? 13.047 27.156 7.168 1 97.12 56 PHE B CA 1
ATOM 3267 C C . PHE B 1 56 ? 14.5 27.562 7.336 1 97.12 56 PHE B C 1
ATOM 3269 O O . PHE B 1 56 ? 15.227 26.984 8.141 1 97.12 56 PHE B O 1
ATOM 3276 N N . PRO B 1 57 ? 14.961 28.469 6.641 1 97.25 57 PRO B N 1
ATOM 3277 C CA . PRO B 1 57 ? 16.391 28.766 6.5 1 97.25 57 PRO B CA 1
ATOM 3278 C C . PRO B 1 57 ? 17.062 29.031 7.84 1 97.25 57 PRO B C 1
ATOM 3280 O O . PRO B 1 57 ? 18.203 28.594 8.07 1 97.25 57 PRO B O 1
ATOM 3283 N N . THR B 1 58 ? 16.516 29.672 8.766 1 97.56 58 THR B N 1
ATOM 3284 C CA . THR B 1 58 ? 17.172 30.125 9.984 1 97.56 58 THR B CA 1
ATOM 3285 C C . THR B 1 58 ? 16.969 29.109 11.109 1 97.56 58 THR B C 1
ATOM 3287 O O . THR B 1 58 ? 17.391 29.344 12.242 1 97.56 58 THR B O 1
ATOM 3290 N N . ASN B 1 59 ? 16.328 28.047 10.789 1 97.5 59 ASN B N 1
ATOM 3291 C CA . ASN B 1 59 ? 16.062 27.047 11.82 1 97.5 59 ASN B CA 1
ATOM 3292 C C . ASN B 1 59 ? 17.359 26.375 12.281 1 97.5 59 ASN B C 1
ATOM 3294 O O . ASN B 1 59 ? 18.109 25.859 11.453 1 97.5 59 ASN B O 1
ATOM 3298 N N . SER B 1 60 ? 17.562 26.281 13.562 1 95 60 SER B N 1
ATOM 3299 C CA . SER B 1 60 ? 18.766 25.656 14.109 1 95 60 SER B CA 1
ATOM 3300 C C . SER B 1 60 ? 18.688 24.141 14.016 1 95 60 SER B C 1
ATOM 3302 O O . SER B 1 60 ? 19.719 23.453 14.023 1 95 60 SER B O 1
ATOM 3304 N N . TYR B 1 61 ? 17.5 23.641 14.031 1 96.38 61 TYR B N 1
ATOM 3305 C CA . TYR B 1 61 ? 17.297 22.203 13.938 1 96.38 61 TYR B CA 1
ATOM 3306 C C . TYR B 1 61 ? 17.156 21.766 12.484 1 96.38 61 TYR B C 1
ATOM 3308 O O . TYR B 1 61 ? 16.281 22.266 11.766 1 96.38 61 TYR B O 1
ATOM 3316 N N . GLN B 1 62 ? 17.984 20.844 12.086 1 95.31 62 GLN B N 1
ATOM 3317 C CA . GLN B 1 62 ? 17.953 20.328 10.719 1 95.31 62 GLN B CA 1
ATOM 3318 C C . GLN B 1 62 ? 17.453 18.891 10.688 1 95.31 62 GLN B C 1
ATOM 3320 O O . GLN B 1 62 ? 17.062 18.344 11.719 1 95.31 62 GLN B O 1
ATOM 3325 N N . GLU B 1 63 ? 17.422 18.312 9.547 1 95.69 63 GLU B N 1
ATOM 3326 C CA . GLU B 1 63 ? 16.812 17 9.336 1 95.69 63 GLU B CA 1
ATOM 3327 C C . GLU B 1 63 ? 17.484 15.922 10.172 1 95.69 63 GLU B C 1
ATOM 3329 O O . GLU B 1 63 ? 16.844 14.961 10.594 1 95.69 63 GLU B O 1
ATOM 3334 N N . SER B 1 64 ? 18.703 16.094 10.5 1 93.75 64 SER B N 1
ATOM 3335 C CA . SER B 1 64 ? 19.531 15.062 11.117 1 93.75 64 SER B CA 1
ATOM 3336 C C . SER B 1 64 ? 19.062 14.734 12.531 1 93.75 64 SER B C 1
ATOM 3338 O O . SER B 1 64 ? 19.375 13.672 13.062 1 93.75 64 SER B O 1
ATOM 3340 N N . ILE B 1 65 ? 18.328 15.617 13.141 1 94.88 65 ILE B N 1
ATOM 3341 C CA . ILE B 1 65 ? 17.922 15.359 14.516 1 94.88 65 ILE B CA 1
ATOM 3342 C C . ILE B 1 65 ? 16.703 14.445 14.523 1 94.88 65 ILE B C 1
ATOM 3344 O O . ILE B 1 65 ? 16.312 13.922 15.578 1 94.88 65 ILE B O 1
ATOM 3348 N N . TRP B 1 66 ? 16.094 14.336 13.438 1 95.69 66 TRP B N 1
ATOM 3349 C CA . TRP B 1 66 ? 14.93 13.469 13.32 1 95.69 66 TRP B CA 1
ATOM 3350 C C . TRP B 1 66 ? 15.336 12.086 12.828 1 95.69 66 TRP B C 1
ATOM 3352 O O . TRP B 1 66 ? 15.836 11.938 11.711 1 95.69 66 TRP B O 1
ATOM 3362 N N . PRO B 1 67 ? 15.086 11.055 13.578 1 91.81 67 PRO B N 1
ATOM 3363 C CA . PRO B 1 67 ? 15.625 9.719 13.312 1 91.81 67 PRO B CA 1
ATOM 3364 C C . PRO B 1 67 ? 15.312 9.227 11.906 1 91.81 67 PRO B C 1
ATOM 3366 O O . PRO B 1 67 ? 16.156 8.578 11.273 1 91.81 67 PRO B O 1
ATOM 3369 N N . GLN B 1 68 ? 14.117 9.492 11.391 1 95.56 68 GLN B N 1
ATOM 3370 C CA . GLN B 1 68 ? 13.727 9.008 10.07 1 95.56 68 GLN B CA 1
ATOM 3371 C C . GLN B 1 68 ? 13.672 10.156 9.062 1 95.56 68 GLN B C 1
ATOM 3373 O O . GLN B 1 68 ? 13.172 9.984 7.949 1 95.56 68 GLN B O 1
ATOM 3378 N N . GLY B 1 69 ? 14.117 11.328 9.5 1 96.44 69 GLY B N 1
ATOM 3379 C CA . GLY B 1 69 ? 14.102 12.484 8.625 1 96.44 69 GLY B CA 1
ATOM 3380 C C . GLY B 1 69 ? 12.773 13.227 8.641 1 96.44 69 GLY B C 1
ATOM 3381 O O . GLY B 1 69 ? 11.93 12.984 9.5 1 96.44 69 GLY B O 1
ATOM 3382 N N . TYR B 1 70 ? 12.594 14.133 7.691 1 97.5 70 TYR B N 1
ATOM 3383 C CA . TYR B 1 70 ? 11.438 15.016 7.637 1 97.5 70 TYR B CA 1
ATOM 3384 C C . TYR B 1 70 ? 10.188 14.25 7.215 1 97.5 70 TYR B C 1
ATOM 3386 O O . TYR B 1 70 ? 10.25 13.375 6.348 1 97.5 70 TYR B O 1
ATOM 3394 N N . GLY B 1 71 ? 9.094 14.594 7.898 1 97.81 71 GLY B N 1
ATOM 3395 C CA . GLY B 1 71 ? 7.766 14.188 7.48 1 97.81 71 GLY B CA 1
ATOM 3396 C C . GLY B 1 71 ? 7.457 12.734 7.812 1 97.81 71 GLY B C 1
ATOM 3397 O O . GLY B 1 71 ? 6.527 12.148 7.254 1 97.81 71 GLY B O 1
ATOM 3398 N N . GLN B 1 72 ? 8.211 12.133 8.688 1 98.44 72 GLN B N 1
ATOM 3399 C CA . GLN B 1 72 ? 8.055 10.703 8.93 1 98.44 72 GLN B CA 1
ATOM 3400 C C . GLN B 1 72 ? 7.344 10.445 10.25 1 98.44 72 GLN B C 1
ATOM 3402 O O . GLN B 1 72 ? 7.555 11.164 11.227 1 98.44 72 GLN B O 1
ATOM 3407 N N . LEU B 1 73 ? 6.508 9.383 10.227 1 98.62 73 LEU B N 1
ATOM 3408 C CA . LEU B 1 73 ? 5.762 9 11.422 1 98.62 73 LEU B CA 1
ATOM 3409 C C . LEU B 1 73 ? 6.711 8.695 12.578 1 98.62 73 LEU B C 1
ATOM 3411 O O . LEU B 1 73 ? 7.73 8.031 12.391 1 98.62 73 LEU B O 1
ATOM 3415 N N . THR B 1 74 ? 6.438 9.211 13.758 1 97.62 74 THR B N 1
ATOM 3416 C CA . THR B 1 74 ? 7.254 8.969 14.945 1 97.62 74 THR B CA 1
ATOM 3417 C C . THR B 1 74 ? 6.68 7.824 15.773 1 97.62 74 THR B C 1
ATOM 3419 O O . THR B 1 74 ? 5.605 7.305 15.469 1 97.62 74 THR B O 1
ATOM 3422 N N . ARG B 1 75 ? 7.398 7.469 16.797 1 96.88 75 ARG B N 1
ATOM 3423 C CA . ARG B 1 75 ? 6.918 6.465 17.75 1 96.88 75 ARG B CA 1
ATOM 3424 C C . ARG B 1 75 ? 5.59 6.887 18.359 1 96.88 75 ARG B C 1
ATOM 3426 O O . ARG B 1 75 ? 4.688 6.062 18.531 1 96.88 75 ARG B O 1
ATOM 3433 N N . ASP B 1 76 ? 5.488 8.141 18.656 1 96.88 76 ASP B N 1
ATOM 3434 C CA . ASP B 1 76 ? 4.246 8.664 19.203 1 96.88 76 ASP B CA 1
ATOM 3435 C C . ASP B 1 76 ? 3.104 8.555 18.203 1 96.88 76 ASP B C 1
ATOM 3437 O O . ASP B 1 76 ? 1.962 8.281 18.578 1 96.88 76 ASP B O 1
ATOM 3441 N N . GLY B 1 77 ? 3.439 8.828 16.953 1 98.38 77 GLY B N 1
ATOM 3442 C CA . GLY B 1 77 ? 2.434 8.664 15.906 1 98.38 77 GLY B CA 1
ATOM 3443 C C . GLY B 1 77 ? 1.933 7.238 15.781 1 98.38 77 GLY B C 1
ATOM 3444 O O . GLY B 1 77 ? 0.74 7.012 15.57 1 98.38 77 GLY B O 1
ATOM 3445 N N . ILE B 1 78 ? 2.826 6.305 15.898 1 98.75 78 ILE B N 1
ATOM 3446 C CA . ILE B 1 78 ? 2.467 4.891 15.867 1 98.75 78 ILE B CA 1
ATOM 3447 C C . ILE B 1 78 ? 1.514 4.574 17.016 1 98.75 78 ILE B C 1
ATOM 3449 O O . ILE B 1 78 ? 0.468 3.953 16.812 1 98.75 78 ILE B O 1
ATOM 3453 N N . LYS B 1 79 ? 1.837 5.047 18.172 1 98.44 79 LYS B N 1
ATOM 3454 C CA . LYS B 1 79 ? 1.014 4.801 19.344 1 98.44 79 LYS B CA 1
ATOM 3455 C C . LYS B 1 79 ? -0.367 5.434 19.188 1 98.44 79 LYS B C 1
ATOM 3457 O O . LYS B 1 79 ? -1.375 4.828 19.562 1 98.44 79 LYS B O 1
ATOM 3462 N N . GLN B 1 80 ? -0.373 6.629 18.672 1 98.19 80 GLN B N 1
ATOM 3463 C CA . GLN B 1 80 ? -1.638 7.324 18.453 1 98.19 80 GLN B CA 1
ATOM 3464 C C . GLN B 1 80 ? -2.564 6.52 17.547 1 98.19 80 GLN B C 1
ATOM 3466 O O . GLN B 1 80 ? -3.746 6.348 17.859 1 98.19 80 GLN B O 1
ATOM 3471 N N . GLN B 1 81 ? -2.018 6.043 16.531 1 98.75 81 GLN B N 1
ATOM 3472 C CA . GLN B 1 81 ? -2.846 5.316 15.57 1 98.75 81 GLN B CA 1
ATOM 3473 C C . GLN B 1 81 ? -3.225 3.938 16.094 1 98.75 81 GLN B C 1
ATOM 3475 O O . GLN B 1 81 ? -4.32 3.441 15.836 1 98.75 81 GLN B O 1
ATOM 3480 N N . TYR B 1 82 ? -2.342 3.318 16.828 1 98.69 82 TYR B N 1
ATOM 3481 C CA . TYR B 1 82 ? -2.693 2.076 17.5 1 98.69 82 TYR B CA 1
ATOM 3482 C C . TYR B 1 82 ? -3.873 2.283 18.453 1 98.69 82 TYR B C 1
ATOM 3484 O O . TYR B 1 82 ? -4.812 1.483 18.453 1 98.69 82 TYR B O 1
ATOM 3492 N N . LYS B 1 83 ? -3.818 3.342 19.172 1 97.94 83 LYS B N 1
ATOM 3493 C CA . LYS B 1 83 ? -4.902 3.668 20.109 1 97.94 83 LYS B CA 1
ATOM 3494 C C . LYS B 1 83 ? -6.207 3.924 19.359 1 97.94 83 LYS B C 1
ATOM 3496 O O . LYS B 1 83 ? -7.277 3.51 19.797 1 97.94 83 LYS B O 1
ATOM 3501 N N . LEU B 1 84 ? -6.074 4.621 18.266 1 97.81 84 LEU B N 1
ATOM 3502 C CA . LEU B 1 84 ? -7.266 4.828 17.453 1 97.81 84 LEU B CA 1
ATOM 3503 C C . LEU B 1 84 ? -7.828 3.496 16.969 1 97.81 84 LEU B C 1
ATOM 3505 O O . LEU B 1 84 ? -9.047 3.295 16.969 1 97.81 84 LEU B O 1
ATOM 3509 N N . GLY B 1 85 ? -6.941 2.611 16.547 1 98.38 85 GLY B N 1
ATOM 3510 C CA . GLY B 1 85 ? -7.383 1.277 16.172 1 98.38 85 GLY B CA 1
ATOM 3511 C C . GLY B 1 85 ? -8.109 0.552 17.297 1 98.38 85 GLY B C 1
ATOM 3512 O O . GLY B 1 85 ? -9.156 -0.057 17.062 1 98.38 85 GLY B O 1
ATOM 3513 N N . ARG B 1 86 ? -7.59 0.633 18.469 1 97.75 86 ARG B N 1
ATOM 3514 C CA . ARG B 1 86 ? -8.211 0.01 19.641 1 97.75 86 ARG B CA 1
ATOM 3515 C C . ARG B 1 86 ? -9.578 0.63 19.922 1 97.75 86 ARG B C 1
ATOM 3517 O O . ARG B 1 86 ? -10.508 -0.069 20.328 1 97.75 86 ARG B O 1
ATOM 3524 N N . TYR B 1 87 ? -9.672 1.92 19.797 1 96.69 87 TYR B N 1
ATOM 3525 C CA . TYR B 1 87 ? -10.938 2.619 19.969 1 96.69 87 TYR B CA 1
ATOM 3526 C C . TYR B 1 87 ? -11.984 2.111 18.984 1 96.69 87 TYR B C 1
ATOM 3528 O O . TYR B 1 87 ? -13.125 1.844 19.375 1 96.69 87 TYR B O 1
ATOM 3536 N N . LEU B 1 88 ? -11.57 1.986 17.734 1 96.69 88 LEU B N 1
ATOM 3537 C CA . LEU B 1 88 ? -12.484 1.491 16.719 1 96.69 88 LEU B CA 1
ATOM 3538 C C . LEU B 1 88 ? -12.922 0.064 17.031 1 96.69 88 LEU B C 1
ATOM 3540 O O . LEU B 1 88 ? -14.086 -0.294 16.812 1 96.69 88 LEU B O 1
ATOM 3544 N N . ARG B 1 89 ? -11.992 -0.726 17.5 1 97.44 89 ARG B N 1
ATOM 3545 C CA . ARG B 1 89 ? -12.312 -2.092 17.891 1 97.44 89 ARG B CA 1
ATOM 3546 C C . ARG B 1 89 ? -13.367 -2.111 19 1 97.44 89 ARG B C 1
ATOM 3548 O O . ARG B 1 89 ? -14.32 -2.893 18.938 1 97.44 89 ARG B O 1
ATOM 3555 N N . LYS B 1 90 ? -13.18 -1.338 19.938 1 96.06 90 LYS B N 1
ATOM 3556 C CA . LYS B 1 90 ? -14.133 -1.269 21.031 1 96.06 90 LYS B CA 1
ATOM 3557 C C . LYS B 1 90 ? -15.492 -0.762 20.547 1 96.06 90 LYS B C 1
ATOM 3559 O O . LYS B 1 90 ? -16.531 -1.332 20.891 1 96.06 90 LYS B O 1
ATOM 3564 N N . ARG B 1 91 ? -15.508 0.197 19.766 1 93.94 91 ARG B N 1
ATOM 3565 C CA . ARG B 1 91 ? -16.734 0.834 19.297 1 93.94 91 ARG B CA 1
ATOM 3566 C C . ARG B 1 91 ? -17.531 -0.098 18.391 1 93.94 91 ARG B C 1
ATOM 3568 O O . ARG B 1 91 ? -18.766 -0.144 18.469 1 93.94 91 ARG B O 1
ATOM 3575 N N . TYR B 1 92 ? -16.766 -0.85 17.578 1 96.38 92 TYR B N 1
ATOM 3576 C CA . TYR B 1 92 ? -17.453 -1.638 16.562 1 96.38 92 TYR B CA 1
ATOM 3577 C C . TYR B 1 92 ? -17.281 -3.131 16.812 1 96.38 92 TYR B C 1
ATOM 3579 O O . TYR B 1 92 ? -17.297 -3.932 15.875 1 96.38 92 TYR B O 1
ATOM 3587 N N . GLY B 1 93 ? -17.047 -3.475 17.984 1 93.62 93 GLY B N 1
ATOM 3588 C CA . GLY B 1 93 ? -16.766 -4.852 18.359 1 93.62 93 GLY B CA 1
ATOM 3589 C C . GLY B 1 93 ? -17.891 -5.805 18.047 1 93.62 93 GLY B C 1
ATOM 3590 O O . GLY B 1 93 ? -17.672 -6.996 17.828 1 93.62 93 GLY B O 1
ATOM 3591 N N . THR B 1 94 ? -19.109 -5.379 18.062 1 92.56 94 THR B N 1
ATOM 3592 C CA . THR B 1 94 ? -20.25 -6.242 17.781 1 92.56 94 THR B CA 1
ATOM 3593 C C . THR B 1 94 ? -20.641 -6.152 16.312 1 92.56 94 THR B C 1
ATOM 3595 O O . THR B 1 94 ? -21.484 -6.918 15.836 1 92.56 94 THR B O 1
ATOM 3598 N N . PHE B 1 95 ? -20.094 -5.262 15.648 1 95.44 95 PHE B N 1
ATOM 3599 C CA . PHE B 1 95 ? -20.391 -5.039 14.242 1 95.44 95 PHE B CA 1
ATOM 3600 C C . PHE B 1 95 ? -19.375 -5.738 13.352 1 95.44 95 PHE B C 1
ATOM 3602 O O . PHE B 1 95 ? -19.734 -6.508 12.461 1 95.44 95 PHE B O 1
ATOM 3609 N N . LEU B 1 96 ? -18.094 -5.488 13.656 1 96.69 96 LEU B N 1
ATOM 3610 C CA . LEU B 1 96 ? -17.016 -6.172 12.969 1 96.69 96 LEU B CA 1
ATOM 3611 C C . LEU B 1 96 ? -16.719 -7.523 13.609 1 96.69 96 LEU B C 1
ATOM 3613 O O . LEU B 1 96 ? -16.797 -7.66 14.836 1 96.69 96 LEU B O 1
ATOM 3617 N N . SER B 1 97 ? -16.375 -8.469 12.75 1 95.44 97 SER B N 1
ATOM 3618 C CA . SER B 1 97 ? -15.922 -9.75 13.289 1 95.44 97 SER B CA 1
ATOM 3619 C C . SER B 1 97 ? -14.68 -9.57 14.164 1 95.44 97 SER B C 1
ATOM 3621 O O . SER B 1 97 ? -13.844 -8.703 13.898 1 95.44 97 SER B O 1
ATOM 3623 N N . LEU B 1 98 ? -14.648 -10.391 15.164 1 93.44 98 LEU B N 1
ATOM 3624 C CA . LEU B 1 98 ? -13.477 -10.359 16.031 1 93.44 98 LEU B CA 1
ATOM 3625 C C . LEU B 1 98 ? -12.211 -10.695 15.234 1 93.44 98 LEU B C 1
ATOM 3627 O O . LEU B 1 98 ? -11.18 -10.047 15.406 1 93.44 98 LEU B O 1
ATOM 3631 N N . GLU B 1 99 ? -12.406 -11.703 14.414 1 95.44 99 GLU B N 1
ATOM 3632 C CA . GLU B 1 99 ? -11.305 -12.062 13.523 1 95.44 99 GLU B CA 1
ATOM 3633 C C . GLU B 1 99 ? -11.281 -11.156 12.289 1 95.44 99 GLU B C 1
ATOM 3635 O O . GLU B 1 99 ? -12.328 -10.703 11.828 1 95.44 99 GLU B O 1
ATOM 3640 N N . TYR B 1 100 ? -10.117 -10.984 11.82 1 97.06 100 TYR B N 1
ATOM 3641 C CA . TYR B 1 100 ? -10 -10.273 10.555 1 97.06 100 TYR B CA 1
ATOM 3642 C C . TYR B 1 100 ? -10.641 -11.062 9.422 1 97.06 100 TYR B C 1
ATOM 3644 O O . TYR B 1 100 ? -10.297 -12.227 9.195 1 97.06 100 TYR B O 1
ATOM 3652 N N . LYS B 1 101 ? -11.539 -10.445 8.773 1 96.5 101 LYS B N 1
ATOM 3653 C CA . LYS B 1 101 ? -12.148 -10.953 7.547 1 96.5 101 LYS B CA 1
ATOM 3654 C C . LYS B 1 101 ? -11.93 -9.977 6.391 1 96.5 101 LYS B C 1
ATOM 3656 O O . LYS B 1 101 ? -12.461 -8.859 6.406 1 96.5 101 LYS B O 1
ATOM 3661 N N . ARG B 1 102 ? -11.297 -10.445 5.406 1 96.19 102 ARG B N 1
ATOM 3662 C CA . ARG B 1 102 ? -10.859 -9.57 4.324 1 96.19 102 ARG B CA 1
ATOM 3663 C C . ARG B 1 102 ? -12.047 -8.898 3.646 1 96.19 102 ARG B C 1
ATOM 3665 O O . ARG B 1 102 ? -11.953 -7.754 3.197 1 96.19 102 ARG B O 1
ATOM 3672 N N . LYS B 1 103 ? -13.141 -9.555 3.568 1 95.44 103 LYS B N 1
ATOM 3673 C CA . LYS B 1 103 ? -14.289 -9.039 2.834 1 95.44 103 LYS B CA 1
ATOM 3674 C C . LYS B 1 103 ? -15.016 -7.961 3.637 1 95.44 103 LYS B C 1
ATOM 3676 O O . LYS B 1 103 ? -15.844 -7.223 3.096 1 95.44 103 LYS B O 1
ATOM 3681 N N . GLU B 1 104 ? -14.695 -7.828 4.91 1 96.12 104 GLU B N 1
ATOM 3682 C CA . GLU B 1 104 ? -15.438 -6.918 5.773 1 96.12 104 GLU B CA 1
ATOM 3683 C C . GLU B 1 104 ? -14.812 -5.527 5.781 1 96.12 104 GLU B C 1
ATOM 3685 O O . GLU B 1 104 ? -15.438 -4.555 6.207 1 96.12 104 GLU B O 1
ATOM 3690 N N . ILE B 1 105 ? -13.578 -5.438 5.301 1 97.44 105 ILE B N 1
ATOM 3691 C CA . ILE B 1 105 ? -12.922 -4.145 5.461 1 97.44 105 ILE B CA 1
ATOM 3692 C C . ILE B 1 105 ? -12.047 -3.857 4.242 1 97.44 105 ILE B C 1
ATOM 3694 O O . ILE B 1 105 ? -11.414 -4.766 3.697 1 97.44 105 ILE B O 1
ATOM 3698 N N . TYR B 1 106 ? -12.047 -2.686 3.836 1 97.31 106 TYR B N 1
ATOM 3699 C CA . TYR B 1 106 ? -11.148 -2.178 2.809 1 97.31 106 TYR B CA 1
ATOM 3700 C C . TYR B 1 106 ? -10.359 -0.972 3.318 1 97.31 106 TYR B C 1
ATOM 3702 O O . TYR B 1 106 ? -10.945 -0.037 3.875 1 97.31 106 TYR B O 1
ATOM 3710 N N . VAL B 1 107 ? -9.055 -0.999 3.146 1 98.62 107 VAL B N 1
ATOM 3711 C CA . VAL B 1 107 ? -8.203 0.061 3.67 1 98.62 107 VAL B CA 1
ATOM 3712 C C . VAL B 1 107 ? -7.434 0.72 2.525 1 98.62 107 VAL B C 1
ATOM 3714 O O . VAL B 1 107 ? -6.719 0.046 1.778 1 98.62 107 VAL B O 1
ATOM 3717 N N . LEU B 1 108 ? -7.586 2.02 2.395 1 98.38 108 LEU B N 1
ATOM 3718 C CA . LEU B 1 108 ? -6.883 2.814 1.395 1 98.38 108 LEU B CA 1
ATOM 3719 C C . LEU B 1 108 ? -6.098 3.945 2.053 1 98.38 108 LEU B C 1
ATOM 3721 O O . LEU B 1 108 ? -6.641 4.688 2.875 1 98.38 108 LEU B O 1
ATOM 3725 N N . SER B 1 109 ? -4.824 4.012 1.776 1 98.69 109 SER B N 1
ATOM 3726 C CA . SER B 1 109 ? -3.961 5.086 2.256 1 98.69 109 SER B CA 1
ATOM 3727 C C . SER B 1 109 ? -3.424 5.922 1.099 1 98.69 109 SER B C 1
ATOM 3729 O O . SER B 1 109 ? -3.316 5.434 -0.028 1 98.69 109 SER B O 1
ATOM 3731 N N . THR B 1 110 ? -3.176 7.219 1.398 1 98.5 110 THR B N 1
ATOM 3732 C CA . THR B 1 110 ? -2.326 7.918 0.441 1 98.5 110 THR B CA 1
ATOM 3733 C C . THR B 1 110 ? -0.96 7.246 0.338 1 98.5 110 THR B C 1
ATOM 3735 O O . THR B 1 110 ? -0.55 6.52 1.244 1 98.5 110 THR B O 1
ATOM 3738 N N . ASP B 1 111 ? -0.315 7.457 -0.75 1 98.06 111 ASP B N 1
ATOM 3739 C CA . ASP B 1 111 ? 0.99 6.844 -0.972 1 98.06 111 ASP B CA 1
ATOM 3740 C C . ASP B 1 111 ? 2.105 7.68 -0.351 1 98.06 111 ASP B C 1
ATOM 3742 O O . ASP B 1 111 ? 2.994 8.164 -1.058 1 98.06 111 ASP B O 1
ATOM 3746 N N . VAL B 1 112 ? 2.055 7.859 0.917 1 98.31 112 VAL B N 1
ATOM 3747 C CA . VAL B 1 112 ? 3.029 8.555 1.752 1 98.31 112 VAL B CA 1
ATOM 3748 C C . VAL B 1 112 ? 3.402 7.684 2.947 1 98.31 112 VAL B C 1
ATOM 3750 O O . VAL B 1 112 ? 2.533 7.07 3.572 1 98.31 112 VAL B O 1
ATOM 3753 N N . ASP B 1 113 ? 4.66 7.621 3.342 1 98.44 113 ASP B N 1
ATOM 3754 C CA . ASP B 1 113 ? 5.16 6.711 4.367 1 98.44 113 ASP B CA 1
ATOM 3755 C C . ASP B 1 113 ? 4.355 6.844 5.66 1 98.44 113 ASP B C 1
ATOM 3757 O O . ASP B 1 113 ? 3.877 5.848 6.203 1 98.44 113 ASP B O 1
ATOM 3761 N N . ARG B 1 114 ? 4.203 8.047 6.094 1 98.69 114 ARG B N 1
ATOM 3762 C CA . ARG B 1 114 ? 3.596 8.258 7.402 1 98.69 114 ARG B CA 1
ATOM 3763 C C . ARG B 1 114 ? 2.131 7.832 7.402 1 98.69 114 ARG B C 1
ATOM 3765 O O . ARG B 1 114 ? 1.609 7.383 8.422 1 98.69 114 ARG B O 1
ATOM 3772 N N . THR B 1 115 ? 1.423 7.961 6.258 1 98.88 115 THR B N 1
ATOM 3773 C CA . THR B 1 115 ? 0.021 7.559 6.203 1 98.88 115 THR B CA 1
ATOM 3774 C C . THR B 1 115 ? -0.104 6.043 6.09 1 98.88 115 THR B C 1
ATOM 3776 O O . THR B 1 115 ? -1.004 5.445 6.684 1 98.88 115 THR B O 1
ATOM 3779 N N . ILE B 1 116 ? 0.783 5.41 5.352 1 98.88 116 ILE B N 1
ATOM 3780 C CA . ILE B 1 116 ? 0.802 3.955 5.246 1 98.88 116 ILE B CA 1
ATOM 3781 C C . ILE B 1 116 ? 1.091 3.342 6.613 1 98.88 116 ILE B C 1
ATOM 3783 O O . ILE B 1 116 ? 0.364 2.457 7.07 1 98.88 116 ILE B O 1
ATOM 3787 N N . MET B 1 117 ? 2.08 3.869 7.262 1 98.88 117 MET B N 1
ATOM 3788 C CA . MET B 1 117 ? 2.463 3.381 8.586 1 98.88 117 MET B CA 1
ATOM 3789 C C . MET B 1 117 ? 1.344 3.609 9.594 1 98.88 117 MET B C 1
ATOM 3791 O O . MET B 1 117 ? 1.125 2.783 10.484 1 98.88 117 MET B O 1
ATOM 3795 N N . SER B 1 118 ? 0.698 4.75 9.43 1 98.94 118 SER B N 1
ATOM 3796 C CA . SER B 1 118 ? -0.443 5.035 10.297 1 98.94 118 SER B CA 1
ATOM 3797 C C . SER B 1 118 ? -1.547 3.998 10.117 1 98.94 118 SER B C 1
ATOM 3799 O O . SER B 1 118 ? -2.102 3.498 11.094 1 98.94 118 SER B O 1
ATOM 3801 N N . ALA B 1 119 ? -1.837 3.678 8.891 1 98.94 119 ALA B N 1
ATOM 3802 C CA . ALA B 1 119 ? -2.852 2.662 8.617 1 98.94 119 ALA B CA 1
ATOM 3803 C C . ALA B 1 119 ? -2.447 1.312 9.211 1 98.94 119 ALA B C 1
ATOM 3805 O O . ALA B 1 119 ? -3.266 0.627 9.828 1 98.94 119 ALA B O 1
ATOM 3806 N N . GLN B 1 120 ? -1.212 0.968 9.008 1 98.94 120 GLN B N 1
ATOM 3807 C CA . GLN B 1 120 ? -0.702 -0.292 9.539 1 98.94 120 GLN B CA 1
ATOM 3808 C C . GLN B 1 120 ? -0.813 -0.334 11.055 1 98.94 120 GLN B C 1
ATOM 3810 O O . GLN B 1 120 ? -1.212 -1.352 11.625 1 98.94 120 GLN B O 1
ATOM 3815 N N . SER B 1 121 ? -0.48 0.756 11.68 1 98.88 121 SER B N 1
ATOM 3816 C CA . SER B 1 121 ? -0.538 0.848 13.133 1 98.88 121 SER B CA 1
ATOM 3817 C C . SER B 1 121 ? -1.977 0.775 13.641 1 98.88 121 SER B C 1
ATOM 3819 O O . SER B 1 121 ? -2.258 0.114 14.641 1 98.88 121 SER B O 1
ATOM 3821 N N . ASN B 1 122 ? -2.828 1.501 12.938 1 98.88 122 ASN B N 1
ATOM 3822 C CA . ASN B 1 122 ? -4.25 1.459 13.266 1 98.88 122 ASN B CA 1
ATOM 3823 C C . ASN B 1 122 ? -4.797 0.034 13.211 1 98.88 122 ASN B C 1
ATOM 3825 O O . ASN B 1 122 ? -5.469 -0.412 14.141 1 98.88 122 ASN B O 1
ATOM 3829 N N . LEU B 1 123 ? -4.434 -0.703 12.195 1 98.88 123 LEU B N 1
ATOM 3830 C CA . LEU B 1 123 ? -4.941 -2.049 11.961 1 98.88 123 LEU B CA 1
ATOM 3831 C C . LEU B 1 123 ? -4.379 -3.029 12.984 1 98.88 123 LEU B C 1
ATOM 3833 O O . LEU B 1 123 ? -5.027 -4.023 13.312 1 98.88 123 LEU B O 1
ATOM 3837 N N . ALA B 1 124 ? -3.168 -2.736 13.477 1 98.69 124 ALA B N 1
ATOM 3838 C CA . ALA B 1 124 ? -2.623 -3.553 14.555 1 98.69 124 ALA B CA 1
ATOM 3839 C C . ALA B 1 124 ? -3.51 -3.484 15.797 1 98.69 124 ALA B C 1
ATOM 3841 O O . ALA B 1 124 ? -3.625 -4.461 16.547 1 98.69 124 ALA B O 1
ATOM 3842 N N . GLY B 1 125 ? -4.07 -2.305 16.031 1 98.44 125 GLY B N 1
ATOM 3843 C CA . GLY B 1 125 ? -4.988 -2.141 17.141 1 98.44 125 GLY B CA 1
ATOM 3844 C C . GLY B 1 125 ? -6.379 -2.68 16.859 1 98.44 125 GLY B C 1
ATOM 3845 O O . GLY B 1 125 ? -7.043 -3.209 17.75 1 98.44 125 GLY B O 1
ATOM 3846 N N . LEU B 1 126 ? -6.805 -2.607 15.648 1 98.38 126 LEU B N 1
ATOM 3847 C CA . LEU B 1 126 ? -8.156 -2.984 15.25 1 98.38 126 LEU B CA 1
ATOM 3848 C C . LEU B 1 126 ? -8.289 -4.5 15.133 1 98.38 126 LEU B C 1
ATOM 3850 O O . LEU B 1 126 ? -9.32 -5.066 15.492 1 98.38 126 LEU B O 1
ATOM 3854 N N . PHE B 1 127 ? -7.195 -5.184 14.586 1 98.25 127 PHE B N 1
ATOM 3855 C CA . PHE B 1 127 ? -7.297 -6.613 14.312 1 98.25 127 PHE B CA 1
ATOM 3856 C C . PHE B 1 127 ? -6.086 -7.359 14.859 1 98.25 127 PHE B C 1
ATOM 3858 O O . PHE B 1 127 ? -5.352 -8 14.102 1 98.25 127 PHE B O 1
ATOM 3865 N N . PRO B 1 128 ? -5.887 -7.336 16.172 1 97.25 128 PRO B N 1
ATOM 3866 C CA . PRO B 1 128 ? -4.91 -8.297 16.688 1 97.25 128 PRO B CA 1
ATOM 3867 C C . PRO B 1 128 ? -5.297 -9.742 16.391 1 97.25 128 PRO B C 1
ATOM 3869 O O . PRO B 1 128 ? -6.484 -10.078 16.359 1 97.25 128 PRO B O 1
ATOM 3872 N N . PRO B 1 129 ? -4.262 -10.57 16.109 1 97.44 129 PRO B N 1
ATOM 3873 C CA . PRO B 1 129 ? -4.617 -11.953 15.781 1 97.44 129 PRO B CA 1
ATOM 3874 C C . PRO B 1 129 ? -5.273 -12.68 16.953 1 97.44 129 PRO B C 1
ATOM 3876 O O . PRO B 1 129 ? -4.848 -12.531 18.094 1 97.44 129 PRO B O 1
ATOM 3879 N N . THR B 1 130 ? -6.383 -13.398 16.656 1 95.06 130 THR B N 1
ATOM 3880 C CA . THR B 1 130 ? -7.078 -14.203 17.641 1 95.06 130 THR B CA 1
ATOM 3881 C C . THR B 1 130 ? -7.375 -15.602 17.094 1 95.06 130 THR B C 1
ATOM 3883 O O . THR B 1 130 ? -7.379 -15.805 15.883 1 95.06 130 THR B O 1
ATOM 3886 N N . GLY B 1 131 ? -7.48 -16.547 18 1 93.81 131 GLY B N 1
ATOM 3887 C CA . GLY B 1 131 ? -7.855 -17.906 17.609 1 93.81 131 GLY B CA 1
ATOM 3888 C C . GLY B 1 131 ? -6.977 -18.469 16.5 1 93.81 131 GLY B C 1
ATOM 3889 O O . GLY B 1 131 ? -5.75 -18.453 16.625 1 93.81 131 GLY B O 1
ATOM 3890 N N . GLY B 1 132 ? -7.617 -18.844 15.422 1 92.81 132 GLY B N 1
ATOM 3891 C CA . GLY B 1 132 ? -6.93 -19.484 14.305 1 92.81 132 GLY B CA 1
ATOM 3892 C C . GLY B 1 132 ? -6.047 -18.531 13.531 1 92.81 132 GLY B C 1
ATOM 3893 O O . GLY B 1 132 ? -5.238 -18.953 12.703 1 92.81 132 GLY B O 1
ATOM 3894 N N . GLN B 1 133 ? -6.047 -17.281 13.867 1 96.31 133 GLN B N 1
ATOM 3895 C CA . GLN B 1 133 ? -5.273 -16.297 13.117 1 96.31 133 GLN B CA 1
ATOM 3896 C C . GLN B 1 133 ? -3.941 -16 13.805 1 96.31 133 GLN B C 1
ATOM 3898 O O . GLN B 1 133 ? -3.1 -15.289 13.25 1 96.31 133 GLN B O 1
ATOM 3903 N N . VAL B 1 134 ? -3.738 -16.578 15.008 1 97.38 134 VAL B N 1
ATOM 3904 C CA . VAL B 1 134 ? -2.447 -16.438 15.672 1 97.38 134 VAL B CA 1
ATOM 3905 C C . VAL B 1 134 ? -1.396 -17.266 14.945 1 97.38 134 VAL B C 1
ATOM 3907 O O . VAL B 1 134 ? -1.481 -18.5 14.898 1 97.38 134 VAL B O 1
ATOM 3910 N N . TRP B 1 135 ? -0.436 -16.672 14.328 1 97.69 135 TRP B N 1
ATOM 3911 C CA . TRP B 1 135 ? 0.572 -17.359 13.539 1 97.69 135 TRP B CA 1
ATOM 3912 C C . TRP B 1 135 ? 1.896 -17.438 14.289 1 97.69 135 TRP B C 1
ATOM 3914 O O . TRP B 1 135 ? 2.768 -18.25 13.938 1 97.69 135 TRP B O 1
ATOM 3924 N N . ASN B 1 136 ? 2.064 -16.594 15.242 1 96.75 136 ASN B N 1
ATOM 3925 C CA . ASN B 1 136 ? 3.221 -16.516 16.125 1 96.75 136 ASN B CA 1
ATOM 3926 C C . ASN B 1 136 ? 2.828 -16.062 17.531 1 96.75 136 ASN B C 1
ATOM 3928 O O . ASN B 1 136 ? 2.32 -14.953 17.703 1 96.75 136 ASN B O 1
ATOM 3932 N N . GLN B 1 137 ? 3.1 -16.766 18.547 1 94.5 137 GLN B N 1
ATOM 3933 C CA . GLN B 1 137 ? 2.652 -16.5 19.906 1 94.5 137 GLN B CA 1
ATOM 3934 C C . GLN B 1 137 ? 3.396 -15.305 20.5 1 94.5 137 GLN B C 1
ATOM 3936 O O . GLN B 1 137 ? 2.928 -14.688 21.453 1 94.5 137 GLN B O 1
ATOM 3941 N N . ARG B 1 138 ? 4.504 -14.984 19.859 1 94.31 138 ARG B N 1
ATOM 3942 C CA . ARG B 1 138 ? 5.34 -13.93 20.422 1 94.31 138 ARG B CA 1
ATOM 3943 C C . ARG B 1 138 ? 5.086 -12.594 19.719 1 94.31 138 ARG B C 1
ATOM 3945 O O . ARG B 1 138 ? 5.648 -11.57 20.109 1 94.31 138 ARG B O 1
ATOM 3952 N N . ILE B 1 139 ? 4.27 -12.594 18.766 1 97.38 139 ILE B N 1
ATOM 3953 C CA . ILE B 1 139 ? 4.012 -11.383 17.984 1 97.38 139 ILE B CA 1
ATOM 3954 C C . ILE B 1 139 ? 2.51 -11.133 17.922 1 97.38 139 ILE B C 1
ATOM 3956 O O . ILE B 1 139 ? 1.812 -11.742 17.094 1 97.38 139 ILE B O 1
ATOM 3960 N N . ALA B 1 140 ? 2.068 -10.219 18.703 1 97.31 140 ALA B N 1
ATOM 3961 C CA . ALA B 1 140 ? 0.645 -9.898 18.75 1 97.31 140 ALA B CA 1
ATOM 3962 C C . ALA B 1 140 ? 0.262 -8.969 17.594 1 97.31 140 ALA B C 1
ATOM 3964 O O . ALA B 1 140 ? -0.236 -7.863 17.828 1 97.31 140 ALA B O 1
ATOM 3965 N N . TRP B 1 141 ? 0.511 -9.414 16.469 1 98.56 141 TRP B N 1
ATOM 3966 C CA . TRP B 1 141 ? 0.261 -8.656 15.242 1 98.56 141 TRP B CA 1
ATOM 3967 C C . TRP B 1 141 ? 0.027 -9.594 14.062 1 98.56 141 TRP B C 1
ATOM 3969 O O . TRP B 1 141 ? 0.584 -10.695 14.016 1 98.56 141 TRP B O 1
ATOM 3979 N N . GLN B 1 142 ? -0.772 -9.195 13.117 1 98.69 142 GLN B N 1
ATOM 3980 C CA . GLN B 1 142 ? -0.954 -9.875 11.836 1 98.69 142 GLN B CA 1
ATOM 3981 C C . GLN B 1 142 ? -1.067 -8.875 10.688 1 98.69 142 GLN B C 1
ATOM 3983 O O . GLN B 1 142 ? -1.489 -7.738 10.891 1 98.69 142 GLN B O 1
ATOM 3988 N N . PRO B 1 143 ? -0.695 -9.297 9.484 1 98.75 143 PRO B N 1
ATOM 3989 C CA . PRO B 1 143 ? -0.788 -8.383 8.352 1 98.75 143 PRO B CA 1
ATOM 3990 C C . PRO B 1 143 ? -2.223 -8.188 7.867 1 98.75 143 PRO B C 1
ATOM 3992 O O . PRO B 1 143 ? -2.977 -9.156 7.746 1 98.75 143 PRO B O 1
ATOM 3995 N N . VAL B 1 144 ? -2.625 -7.004 7.691 1 98.75 144 VAL B N 1
ATOM 3996 C CA . VAL B 1 144 ? -3.838 -6.57 7.004 1 98.75 144 VAL B CA 1
ATOM 3997 C C . VAL B 1 144 ? -3.473 -5.652 5.844 1 98.75 144 VAL B C 1
ATOM 3999 O O . VAL B 1 144 ? -2.729 -4.684 6.016 1 98.75 144 VAL B O 1
ATOM 4002 N N . PRO B 1 145 ? -3.947 -5.969 4.684 1 98.56 145 PRO B N 1
ATOM 4003 C CA . PRO B 1 145 ? -3.467 -5.23 3.512 1 98.56 145 PRO B CA 1
ATOM 4004 C C . PRO B 1 145 ? -3.877 -3.76 3.533 1 98.56 145 PRO B C 1
ATOM 4006 O O . PRO B 1 145 ? -5.027 -3.439 3.842 1 98.56 145 PRO B O 1
ATOM 4009 N N . VAL B 1 146 ? -2.951 -2.912 3.248 1 98.81 146 VAL B N 1
ATOM 4010 C CA . VAL B 1 146 ? -3.158 -1.485 3.029 1 98.81 146 VAL B CA 1
ATOM 4011 C C . VAL B 1 146 ? -2.871 -1.137 1.571 1 98.81 146 VAL B C 1
ATOM 4013 O O . VAL B 1 146 ? -1.733 -1.261 1.11 1 98.81 146 VAL B O 1
ATOM 4016 N N . HIS B 1 147 ? -3.871 -0.722 0.871 1 98.31 147 HIS B N 1
ATOM 4017 C CA . HIS B 1 147 ? -3.713 -0.351 -0.531 1 98.31 147 HIS B CA 1
ATOM 4018 C C . HIS B 1 147 ? -3.389 1.132 -0.676 1 98.31 147 HIS B C 1
ATOM 4020 O O . HIS B 1 147 ? -3.68 1.926 0.222 1 98.31 147 HIS B O 1
ATOM 4026 N N . THR B 1 148 ? -2.709 1.476 -1.757 1 97.81 148 THR B N 1
ATOM 4027 C CA . THR B 1 148 ? -2.395 2.877 -2.014 1 97.81 148 THR B CA 1
ATOM 4028 C C . THR B 1 148 ? -2.654 3.229 -3.477 1 97.81 148 THR B C 1
ATOM 4030 O O . THR B 1 148 ? -2.869 2.342 -4.305 1 97.81 148 THR B O 1
ATOM 4033 N N . LEU B 1 149 ? -2.729 4.48 -3.73 1 94.06 149 LEU B N 1
ATOM 4034 C CA . LEU B 1 149 ? -2.729 5.055 -5.07 1 94.06 149 LEU B CA 1
ATOM 4035 C C . LEU B 1 149 ? -1.575 6.039 -5.242 1 94.06 149 LEU B C 1
ATOM 4037 O O . LEU B 1 149 ? -1.274 6.812 -4.328 1 94.06 149 LEU B O 1
ATOM 4041 N N . PRO B 1 150 ? -0.971 5.949 -6.422 1 93.12 150 PRO B N 1
ATOM 4042 C CA . PRO B 1 150 ? 0.071 6.957 -6.637 1 93.12 150 PRO B CA 1
ATOM 4043 C C . PRO B 1 150 ? -0.427 8.383 -6.402 1 93.12 150 PRO B C 1
ATOM 4045 O O . PRO B 1 150 ? -1.543 8.719 -6.801 1 93.12 150 PRO B O 1
ATOM 4048 N N . ARG B 1 151 ? 0.409 9.148 -5.801 1 92.25 151 ARG B N 1
ATOM 4049 C CA . ARG B 1 151 ? 0.019 10.484 -5.352 1 92.25 151 ARG B CA 1
ATOM 4050 C C . ARG B 1 151 ? -0.533 11.312 -6.512 1 92.25 151 ARG B C 1
ATOM 4052 O O . ARG B 1 151 ? -1.554 11.984 -6.367 1 92.25 151 ARG B O 1
ATOM 4059 N N . LYS B 1 152 ? 0.122 11.219 -7.598 1 90.25 152 LYS B N 1
ATOM 4060 C CA . LYS B 1 152 ? -0.259 12.039 -8.742 1 90.25 152 LYS B CA 1
ATOM 4061 C C . LYS B 1 152 ? -1.619 11.617 -9.297 1 90.25 152 LYS B C 1
ATOM 4063 O O . LYS B 1 152 ? -2.297 12.398 -9.961 1 90.25 152 LYS B O 1
ATOM 4068 N N . GLN B 1 153 ? -2.02 10.445 -8.953 1 90.44 153 GLN B N 1
ATOM 4069 C CA . GLN B 1 153 ? -3.275 9.906 -9.469 1 90.44 153 GLN B CA 1
ATOM 4070 C C . GLN B 1 153 ? -4.355 9.914 -8.391 1 90.44 153 GLN B C 1
ATOM 4072 O O . GLN B 1 153 ? -5.52 9.625 -8.672 1 90.44 153 GLN B O 1
ATOM 4077 N N . ASP B 1 154 ? -3.971 10.258 -7.215 1 94.69 154 ASP B N 1
ATOM 4078 C CA . ASP B 1 154 ? -4.895 10.164 -6.09 1 94.69 154 ASP B CA 1
ATOM 4079 C C . ASP B 1 154 ? -5.816 11.383 -6.035 1 94.69 154 ASP B C 1
ATOM 4081 O O . ASP B 1 154 ? -5.41 12.453 -5.57 1 94.69 154 ASP B O 1
ATOM 4085 N N . ARG B 1 155 ? -7.047 11.242 -6.41 1 94.31 155 ARG B N 1
ATOM 4086 C CA . ARG B 1 155 ? -8.039 12.312 -6.383 1 94.31 155 ARG B CA 1
ATOM 4087 C C . ARG B 1 155 ? -9.016 12.117 -5.23 1 94.31 155 ARG B C 1
ATOM 4089 O O . ARG B 1 155 ? -9.969 12.891 -5.082 1 94.31 155 ARG B O 1
ATOM 4096 N N . LEU B 1 156 ? -8.727 11.094 -4.48 1 96.38 156 LEU B N 1
ATOM 4097 C CA . LEU B 1 156 ? -9.664 10.742 -3.42 1 96.38 156 LEU B CA 1
ATOM 4098 C C . LEU B 1 156 ? -9.164 11.234 -2.066 1 96.38 156 LEU B C 1
ATOM 4100 O O . LEU B 1 156 ? -9.953 11.695 -1.238 1 96.38 156 LEU B O 1
ATOM 4104 N N . LEU B 1 157 ? -7.82 11.117 -1.838 1 97.88 157 LEU B N 1
ATOM 4105 C CA . LEU B 1 157 ? -7.359 11.336 -0.471 1 97.88 157 LEU B CA 1
ATOM 4106 C C . LEU B 1 157 ? -6.262 12.398 -0.43 1 97.88 157 LEU B C 1
ATOM 4108 O O . LEU B 1 157 ? -5.91 12.891 0.643 1 97.88 157 LEU B O 1
ATOM 4112 N N . TYR B 1 158 ? -5.766 12.766 -1.556 1 96.56 158 TYR B N 1
ATOM 4113 C CA . TYR B 1 158 ? -4.625 13.68 -1.56 1 96.56 158 TYR B CA 1
ATOM 4114 C C . TYR B 1 158 ? -5.016 15.039 -2.127 1 96.56 158 TYR B C 1
ATOM 4116 O O . TYR B 1 158 ? -5.109 15.203 -3.346 1 96.56 158 TYR B O 1
ATOM 4124 N N . TYR B 1 159 ? -5.152 16.031 -1.234 1 94.38 159 TYR B N 1
ATOM 4125 C CA . TYR B 1 159 ? -5.602 17.375 -1.588 1 94.38 159 TYR B CA 1
ATOM 4126 C C . TYR B 1 159 ? -4.535 18.406 -1.251 1 94.38 159 TYR B C 1
ATOM 4128 O O . TYR B 1 159 ? -3.709 18.188 -0.36 1 94.38 159 TYR B O 1
ATOM 4136 N N . PRO B 1 160 ? -4.57 19.562 -1.903 1 92.81 160 PRO B N 1
ATOM 4137 C CA . PRO B 1 160 ? -5.445 19.969 -3.01 1 92.81 160 PRO B CA 1
ATOM 4138 C C . PRO B 1 160 ? -5.031 19.344 -4.34 1 92.81 160 PRO B C 1
ATOM 4140 O O . PRO B 1 160 ? -3.854 19.047 -4.547 1 92.81 160 PRO B O 1
ATOM 4143 N N . ILE B 1 161 ? -6.027 19.141 -5.152 1 93.38 161 ILE B N 1
ATOM 4144 C CA . ILE B 1 161 ? -5.773 18.703 -6.523 1 93.38 161 ILE B CA 1
ATOM 4145 C C . ILE B 1 161 ? -5.422 19.922 -7.387 1 93.38 161 ILE B C 1
ATOM 4147 O O . ILE B 1 161 ? -6.301 20.703 -7.766 1 93.38 161 ILE B O 1
ATOM 4151 N N . LEU B 1 162 ? -4.188 20.016 -7.816 1 89.62 162 LEU B N 1
ATOM 4152 C CA . LEU B 1 162 ? -3.703 21.266 -8.398 1 89.62 162 LEU B CA 1
ATOM 4153 C C . LEU B 1 162 ? -3.637 21.156 -9.922 1 89.62 162 LEU B C 1
ATOM 4155 O O . LEU B 1 162 ? -3.254 22.109 -10.602 1 89.62 162 LEU B O 1
ATOM 4159 N N . ASP B 1 163 ? -3.967 20.031 -10.445 1 90.62 163 ASP B N 1
ATOM 4160 C CA . ASP B 1 163 ? -3.982 19.938 -11.898 1 90.62 163 ASP B CA 1
ATOM 4161 C C . ASP B 1 163 ? -5.383 20.188 -12.453 1 90.62 163 ASP B C 1
ATOM 4163 O O . ASP B 1 163 ? -5.703 19.766 -13.562 1 90.62 163 ASP B O 1
ATOM 4167 N N . CYS B 1 164 ? -6.203 20.844 -11.742 1 92 164 CYS B N 1
ATOM 4168 C CA . CYS B 1 164 ? -7.543 21.25 -12.141 1 92 164 CYS B CA 1
ATOM 4169 C C . CYS B 1 164 ? -7.59 22.734 -12.438 1 92 164 CYS B C 1
ATOM 4171 O O . CYS B 1 164 ? -7.652 23.562 -11.523 1 92 164 CYS B O 1
ATOM 4173 N N . PRO B 1 165 ? -7.73 23.109 -13.672 1 94.56 165 PRO B N 1
ATOM 4174 C CA . PRO B 1 165 ? -7.66 24.516 -14.062 1 94.56 165 PRO B CA 1
ATOM 4175 C C . PRO B 1 165 ? -8.773 25.359 -13.438 1 94.56 165 PRO B C 1
ATOM 4177 O O . PRO B 1 165 ? -8.539 26.5 -13.031 1 94.56 165 PRO B O 1
ATOM 4180 N N . ARG B 1 166 ? -9.93 24.812 -13.445 1 96.19 166 ARG B N 1
ATOM 4181 C CA . ARG B 1 166 ? -11.047 25.562 -12.867 1 96.19 166 ARG B CA 1
ATOM 4182 C C . ARG B 1 166 ? -10.805 25.844 -11.391 1 96.19 166 ARG B C 1
ATOM 4184 O O . ARG B 1 166 ? -11.094 26.938 -10.906 1 96.19 166 ARG B O 1
ATOM 4191 N N . PHE B 1 167 ? -10.273 24.938 -10.664 1 95.31 167 PHE B N 1
ATOM 4192 C CA . PHE B 1 167 ? -9.969 25.141 -9.258 1 95.31 167 PHE B CA 1
ATOM 4193 C C . PHE B 1 167 ? -8.93 26.234 -9.078 1 95.31 167 PHE B C 1
ATOM 4195 O O . PHE B 1 167 ? -9.062 27.094 -8.203 1 95.31 167 PHE B O 1
ATOM 4202 N N . LEU B 1 168 ? -7.973 26.188 -9.922 1 93.69 168 LEU B N 1
ATOM 4203 C CA . LEU B 1 168 ? -6.918 27.188 -9.844 1 93.69 168 LEU B CA 1
ATOM 4204 C C . LEU B 1 168 ? -7.477 28.578 -10.117 1 93.69 168 LEU B C 1
ATOM 4206 O O . LEU B 1 168 ? -7.047 29.562 -9.5 1 93.69 168 LEU B O 1
ATOM 4210 N N . LYS B 1 169 ? -8.375 28.641 -11.023 1 95.62 169 LYS B N 1
ATOM 4211 C CA . LYS B 1 169 ? -9.031 29.906 -11.297 1 95.62 169 LYS B CA 1
ATO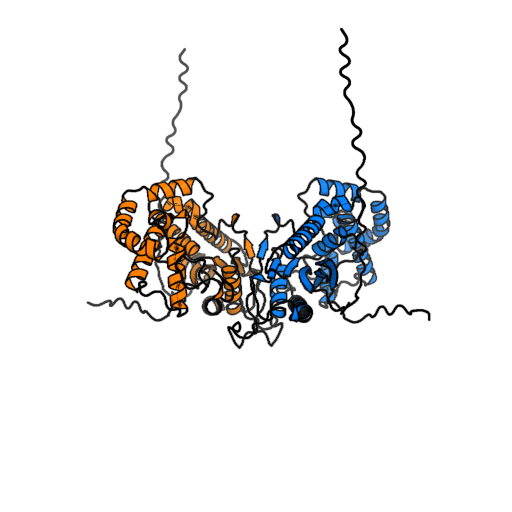M 4212 C C . LYS B 1 169 ? -9.828 30.391 -10.086 1 95.62 169 LYS B C 1
ATOM 4214 O O . LYS B 1 169 ? -9.773 31.578 -9.727 1 95.62 169 LYS B O 1
ATOM 4219 N N . LEU B 1 170 ? -10.547 29.5 -9.461 1 95.69 170 LEU B N 1
ATOM 4220 C CA . LEU B 1 170 ? -11.328 29.844 -8.281 1 95.69 170 LEU B CA 1
ATOM 4221 C C . LEU B 1 170 ? -10.422 30.297 -7.141 1 95.69 170 LEU B C 1
ATOM 4223 O O . LEU B 1 170 ? -10.773 31.219 -6.395 1 95.69 170 LEU B O 1
ATOM 4227 N N . LEU B 1 171 ? -9.32 29.641 -7.008 1 92.62 171 LEU B N 1
ATOM 4228 C CA . LEU B 1 171 ? -8.352 30.016 -5.977 1 92.62 171 LEU B CA 1
ATOM 4229 C C . LEU B 1 171 ? -7.836 31.438 -6.215 1 92.62 171 LEU B C 1
ATOM 4231 O O . LEU B 1 171 ? -7.738 32.219 -5.277 1 92.62 171 LEU B O 1
ATOM 4235 N N . LYS B 1 172 ? -7.531 31.734 -7.438 1 92.31 172 LYS B N 1
ATOM 4236 C CA . LYS B 1 172 ? -7.066 33.062 -7.789 1 92.31 172 LYS B CA 1
ATOM 4237 C C . LYS B 1 172 ? -8.141 34.125 -7.5 1 92.31 172 LYS B C 1
ATOM 4239 O O . LYS B 1 172 ? -7.84 35.188 -6.953 1 92.31 172 LYS B O 1
ATOM 4244 N N . GLU B 1 173 ? -9.32 33.812 -7.863 1 95.62 173 GLU B N 1
ATOM 4245 C CA . GLU B 1 173 ? -10.438 34.688 -7.582 1 95.62 173 GLU B CA 1
ATOM 4246 C C . GLU B 1 173 ? -10.57 34.969 -6.082 1 95.62 173 GLU B C 1
ATOM 4248 O O . GLU B 1 173 ? -10.828 36.094 -5.664 1 95.62 173 GLU B O 1
ATOM 4253 N N . THR B 1 174 ? -10.406 33.938 -5.312 1 94.19 174 THR B N 1
ATOM 4254 C CA . THR B 1 174 ? -10.523 34.062 -3.861 1 94.19 174 THR B CA 1
ATOM 4255 C C . THR B 1 174 ? -9.414 34.969 -3.305 1 94.19 174 THR B C 1
ATOM 4257 O O . THR B 1 174 ? -9.68 35.844 -2.496 1 94.19 174 THR B O 1
ATOM 4260 N N . MET B 1 175 ? -8.211 34.719 -3.801 1 89.31 175 MET B N 1
ATOM 4261 C CA . MET B 1 175 ? -7.062 35.469 -3.303 1 89.31 175 MET B CA 1
ATOM 4262 C C . MET B 1 175 ? -7.133 36.938 -3.725 1 89.31 175 MET B C 1
ATOM 4264 O O . MET B 1 175 ? -6.621 37.812 -3.029 1 89.31 175 MET B O 1
ATOM 4268 N N . ASP B 1 176 ? -7.852 37.156 -4.809 1 91.56 176 ASP B N 1
ATOM 4269 C CA . ASP B 1 176 ? -7.988 38.531 -5.324 1 91.56 176 ASP B CA 1
ATOM 4270 C C . ASP B 1 176 ? -9.219 39.219 -4.746 1 91.56 176 ASP B C 1
ATOM 4272 O O . ASP B 1 176 ? -9.414 40.406 -4.941 1 91.56 176 ASP B O 1
ATOM 4276 N N . SER B 1 177 ? -9.969 38.5 -4.086 1 92.5 177 SER B N 1
ATOM 4277 C CA . SER B 1 177 ? -11.203 39.062 -3.543 1 92.5 177 SER B CA 1
ATOM 4278 C C . SER B 1 177 ? -10.898 40.125 -2.471 1 92.5 177 SER B C 1
ATOM 4280 O O . SER B 1 177 ? -9.891 40.031 -1.775 1 92.5 177 SER B O 1
ATOM 4282 N N . GLY B 1 178 ? -11.758 41.125 -2.299 1 91.81 178 GLY B N 1
ATOM 4283 C CA . GLY B 1 178 ? -11.625 42.125 -1.272 1 91.81 178 GLY B CA 1
ATOM 4284 C C . GLY B 1 178 ? -11.688 41.562 0.137 1 91.81 178 GLY B C 1
ATOM 4285 O O . GLY B 1 178 ? -10.938 42 1.015 1 91.81 178 GLY B O 1
ATOM 4286 N N . ALA B 1 179 ? -12.547 40.625 0.32 1 90.62 179 ALA B N 1
ATOM 4287 C CA . ALA B 1 179 ? -12.719 40 1.639 1 90.62 179 ALA B CA 1
ATOM 4288 C C . ALA B 1 179 ? -11.422 39.375 2.121 1 90.62 179 ALA B C 1
ATOM 4290 O O . ALA B 1 179 ? -11.031 39.531 3.277 1 90.62 179 ALA B O 1
ATOM 4291 N N . PHE B 1 180 ? -10.773 38.656 1.277 1 91 180 PHE B N 1
ATOM 4292 C CA . PHE B 1 180 ? -9.531 37.969 1.646 1 91 180 PHE B CA 1
ATOM 4293 C C . PHE B 1 180 ? -8.422 39 1.882 1 91 180 PHE B C 1
ATOM 4295 O O . PHE B 1 180 ? -7.664 38.875 2.848 1 91 180 PHE B O 1
ATOM 4302 N N . LYS B 1 181 ? -8.359 39.938 1.039 1 90.75 181 LYS B N 1
ATOM 4303 C CA . LYS B 1 181 ? -7.316 40.938 1.158 1 90.75 181 LYS B CA 1
ATOM 4304 C C . LYS B 1 181 ? -7.473 41.75 2.453 1 90.75 181 LYS B C 1
ATOM 4306 O O . LYS B 1 181 ? -6.477 42.125 3.078 1 90.75 181 LYS B O 1
ATOM 4311 N N . LEU B 1 182 ? -8.648 41.969 2.781 1 91.62 182 LEU B N 1
ATOM 4312 C CA . LEU B 1 182 ? -8.906 42.688 4.023 1 91.62 182 LEU B CA 1
ATOM 4313 C C . LEU B 1 182 ? -8.453 41.875 5.23 1 91.62 182 LEU B C 1
ATOM 4315 O O . LEU B 1 182 ? -7.859 42.406 6.164 1 91.62 182 LEU B O 1
ATOM 4319 N N . LYS B 1 183 ? -8.742 40.625 5.207 1 89.88 183 LYS B N 1
ATOM 4320 C CA . LYS B 1 183 ? -8.312 39.719 6.289 1 89.88 183 LYS B CA 1
ATOM 4321 C C . LYS B 1 183 ? -6.789 39.656 6.367 1 89.88 183 LYS B C 1
ATOM 4323 O O . LYS B 1 183 ? -6.215 39.688 7.457 1 89.88 183 LYS B O 1
ATOM 4328 N N . LEU B 1 184 ? -6.168 39.625 5.223 1 90.38 184 LEU B N 1
ATOM 4329 C CA . LEU B 1 184 ? -4.715 39.5 5.16 1 90.38 184 LEU B CA 1
ATOM 4330 C C . LEU B 1 184 ? -4.035 40.781 5.633 1 90.38 184 LEU B C 1
ATOM 4332 O O . LEU B 1 184 ? -2.963 40.75 6.238 1 90.38 184 LEU B O 1
ATOM 4336 N N . LYS B 1 185 ? -4.633 41.875 5.379 1 92.56 185 LYS B N 1
ATOM 4337 C CA . LYS B 1 185 ? -4.07 43.188 5.762 1 92.56 185 LYS B CA 1
ATOM 4338 C C . LYS B 1 185 ? -3.803 43.219 7.262 1 92.56 185 LYS B C 1
ATOM 4340 O O . LYS B 1 185 ? -2.801 43.812 7.695 1 92.56 185 LYS B O 1
ATOM 4345 N N . ASP B 1 186 ? -4.688 42.594 8.016 1 93.5 186 ASP B N 1
ATOM 4346 C CA . ASP B 1 186 ? -4.566 42.594 9.477 1 93.5 186 ASP B CA 1
ATOM 4347 C C . ASP B 1 186 ? -3.33 41.844 9.922 1 93.5 186 ASP B C 1
ATOM 4349 O O . ASP B 1 186 ? -2.822 42.062 11.023 1 93.5 186 ASP B O 1
ATOM 4353 N N . TYR B 1 187 ? -2.785 41 9.016 1 95.12 187 TYR B N 1
ATOM 4354 C CA . TYR B 1 187 ? -1.673 40.125 9.406 1 95.12 187 TYR B CA 1
ATOM 4355 C C . TYR B 1 187 ? -0.357 40.656 8.844 1 95.12 187 TYR B C 1
ATOM 4357 O O . TYR B 1 187 ? 0.716 40.156 9.18 1 95.12 187 TYR B O 1
ATOM 4365 N N . MET B 1 188 ? -0.365 41.688 8.039 1 95.06 188 MET B N 1
ATOM 4366 C CA . MET B 1 188 ? 0.812 42.125 7.297 1 95.06 188 MET B CA 1
ATOM 4367 C C . MET B 1 188 ? 1.899 42.625 8.242 1 95.06 188 MET B C 1
ATOM 4369 O O . MET B 1 188 ? 3.08 42.344 8.047 1 95.06 188 MET B O 1
ATOM 4373 N N . PRO B 1 189 ? 1.551 43.406 9.281 1 96.44 189 PRO B N 1
ATOM 4374 C CA . PRO B 1 189 ? 2.607 43.812 10.219 1 96.44 189 PRO B CA 1
ATOM 4375 C C . PRO B 1 189 ? 3.287 42.594 10.875 1 96.44 189 PRO B C 1
ATOM 4377 O O . PRO B 1 189 ? 4.512 42.594 11.023 1 96.44 189 PRO B O 1
ATOM 4380 N N . PHE B 1 190 ? 2.482 41.688 11.211 1 96.94 190 PHE B N 1
ATOM 4381 C CA . PHE B 1 190 ? 2.998 40.469 11.828 1 96.94 190 PHE B CA 1
ATOM 4382 C C . PHE B 1 190 ? 3.902 39.719 10.859 1 96.94 190 PHE B C 1
ATOM 4384 O O . PHE B 1 190 ? 4.996 39.281 11.234 1 96.94 190 PHE B O 1
ATOM 4391 N N . VAL B 1 191 ? 3.461 39.562 9.602 1 96.44 191 VAL B N 1
ATOM 4392 C CA . VAL B 1 191 ? 4.227 38.875 8.57 1 96.44 191 VAL B CA 1
ATOM 4393 C C . VAL B 1 191 ? 5.551 39.594 8.344 1 96.44 191 VAL B C 1
ATOM 4395 O O . VAL B 1 191 ? 6.594 38.969 8.172 1 96.44 191 VAL B O 1
ATOM 4398 N N . GLY B 1 192 ? 5.512 40.875 8.352 1 96.44 192 GLY B N 1
ATOM 4399 C CA . GLY B 1 192 ? 6.723 41.688 8.227 1 96.44 192 GLY B CA 1
ATOM 4400 C C . GLY B 1 192 ? 7.719 41.438 9.344 1 96.44 192 GLY B C 1
ATOM 4401 O O . GLY B 1 192 ? 8.93 41.531 9.133 1 96.44 192 GLY B O 1
ATOM 4402 N N . GLU B 1 193 ? 7.238 41.188 10.469 1 96.88 193 GLU B N 1
ATOM 4403 C CA . GLU B 1 193 ? 8.078 40.969 11.633 1 96.88 193 GLU B CA 1
ATOM 4404 C C . GLU B 1 193 ? 8.75 39.594 11.578 1 96.88 193 GLU B C 1
ATOM 4406 O O . GLU B 1 193 ? 9.938 39.469 11.883 1 96.88 193 GLU B O 1
ATOM 4411 N N . ILE B 1 194 ? 8.023 38.531 11.164 1 97.25 194 ILE B N 1
ATOM 4412 C CA . ILE B 1 194 ? 8.539 37.188 11.336 1 97.25 194 ILE B CA 1
ATOM 4413 C C . ILE B 1 194 ? 9.289 36.75 10.078 1 97.25 194 ILE B C 1
ATOM 4415 O O . ILE B 1 194 ? 10.117 35.844 10.125 1 97.25 194 ILE B O 1
ATOM 4419 N N . ALA B 1 195 ? 8.992 37.344 8.922 1 97.38 195 ALA B N 1
ATOM 4420 C CA . ALA B 1 195 ? 9.578 36.906 7.656 1 97.38 195 ALA B CA 1
ATOM 4421 C C . ALA B 1 195 ? 11.102 36.906 7.73 1 97.38 195 ALA B C 1
ATOM 4423 O O . ALA B 1 195 ? 11.734 35.875 7.441 1 97.38 195 ALA B O 1
ATOM 4424 N N . PRO B 1 196 ? 11.734 37.969 8.18 1 97.06 196 PRO B N 1
ATOM 4425 C CA . PRO B 1 196 ? 13.195 37.938 8.266 1 97.06 196 PRO B CA 1
ATOM 4426 C C . PRO B 1 196 ? 13.703 36.938 9.305 1 97.06 196 PRO B C 1
ATOM 4428 O O . PRO B 1 196 ? 14.773 36.375 9.133 1 97.06 196 PRO B O 1
ATOM 4431 N N . LYS B 1 197 ? 12.977 36.781 10.344 1 97.69 197 LYS B N 1
ATOM 4432 C CA . LYS B 1 197 ? 13.375 35.812 11.383 1 97.69 197 LYS B CA 1
ATOM 4433 C C . LYS B 1 197 ? 13.367 34.406 10.859 1 97.69 197 LYS B C 1
ATOM 4435 O O . LYS B 1 197 ? 14.117 33.531 11.344 1 97.69 197 LYS B O 1
ATOM 4440 N N . LEU B 1 198 ? 12.539 34.156 9.852 1 97.69 198 LEU B N 1
ATOM 4441 C CA . LEU B 1 198 ? 12.438 32.844 9.227 1 97.69 198 LEU B CA 1
ATOM 4442 C C . LEU B 1 198 ? 13.391 32.719 8.047 1 97.69 198 LEU B C 1
ATOM 4444 O O . LEU B 1 198 ? 13.539 31.641 7.465 1 97.69 198 LEU B O 1
ATOM 4448 N N . GLY B 1 199 ? 14.016 33.812 7.711 1 97.44 199 GLY B N 1
ATOM 4449 C CA . GLY B 1 199 ? 14.961 33.844 6.609 1 97.44 199 GLY B CA 1
ATOM 4450 C C . GLY B 1 199 ? 14.297 34.031 5.258 1 97.44 199 GLY B C 1
ATOM 4451 O O . GLY B 1 199 ? 14.812 33.594 4.234 1 97.44 199 GLY B O 1
ATOM 4452 N N . TYR B 1 200 ? 13.094 34.594 5.242 1 97.12 200 TYR B N 1
ATOM 4453 C CA . TYR B 1 200 ? 12.367 34.844 4.004 1 97.12 200 TYR B CA 1
ATOM 4454 C C . TYR B 1 200 ? 12.039 36.344 3.846 1 97.12 200 TYR B C 1
ATOM 4456 O O . TYR B 1 200 ? 12.156 37.094 4.797 1 97.12 200 TYR B O 1
ATOM 4464 N N . ASP B 1 201 ? 11.656 36.688 2.611 1 95.56 201 ASP B N 1
ATOM 4465 C CA . ASP B 1 201 ? 10.961 37.938 2.428 1 95.56 201 ASP B CA 1
ATOM 4466 C C . ASP B 1 201 ? 9.453 37.75 2.508 1 95.56 201 ASP B C 1
ATOM 4468 O O . ASP B 1 201 ? 8.953 36.625 2.471 1 95.56 201 ASP B O 1
ATOM 4472 N N . VAL B 1 202 ? 8.758 38.906 2.678 1 93.94 202 VAL B N 1
ATOM 4473 C CA . VAL B 1 202 ? 7.316 38.875 2.896 1 93.94 202 VAL B CA 1
ATOM 4474 C C . VAL B 1 202 ? 6.617 38.219 1.71 1 93.94 202 VAL B C 1
ATOM 4476 O O . VAL B 1 202 ? 5.73 37.375 1.89 1 93.94 202 VAL B O 1
ATOM 4479 N N . LYS B 1 203 ? 7.012 38.5 0.551 1 90.69 203 LYS B N 1
ATOM 4480 C CA . LYS B 1 203 ? 6.398 37.969 -0.662 1 90.69 203 LYS B CA 1
ATOM 4481 C C . LYS B 1 203 ? 6.559 36.469 -0.737 1 90.69 203 LYS B C 1
ATOM 4483 O O . LYS B 1 203 ? 5.598 35.75 -1.04 1 90.69 203 LYS B O 1
ATOM 4488 N N . THR B 1 204 ? 7.688 36 -0.456 1 91.44 204 THR B N 1
ATOM 4489 C CA . THR B 1 204 ? 7.988 34.562 -0.475 1 91.44 204 THR B CA 1
ATOM 4490 C C . THR B 1 204 ? 7.191 33.844 0.601 1 91.44 204 THR B C 1
ATOM 4492 O O . THR B 1 204 ? 6.672 32.75 0.36 1 91.44 204 THR B O 1
ATOM 4495 N N . LEU B 1 205 ? 7.125 34.406 1.699 1 90.62 205 LEU B N 1
ATOM 4496 C CA . LEU B 1 205 ? 6.461 33.781 2.832 1 90.62 205 LEU B CA 1
ATOM 4497 C C . LEU B 1 205 ? 4.961 33.656 2.578 1 90.62 205 LEU B C 1
ATOM 4499 O O . LEU B 1 205 ? 4.34 32.688 3 1 90.62 205 LEU B O 1
ATOM 4503 N N . LEU B 1 206 ? 4.418 34.594 1.854 1 85.69 206 LEU B N 1
ATOM 4504 C CA . LEU B 1 206 ? 2.971 34.625 1.671 1 85.69 206 LEU B CA 1
ATOM 4505 C C . LEU B 1 206 ? 2.57 33.906 0.389 1 85.69 206 LEU B C 1
ATOM 4507 O O . LEU B 1 206 ? 1.384 33.688 0.138 1 85.69 206 LEU B O 1
ATOM 4511 N N . ASP B 1 207 ? 3.551 33.469 -0.361 1 81.88 207 ASP B N 1
ATOM 4512 C CA . ASP B 1 207 ? 3.24 32.719 -1.562 1 81.88 207 ASP B CA 1
ATOM 4513 C C . ASP B 1 207 ? 2.65 31.359 -1.206 1 81.88 207 ASP B C 1
ATOM 4515 O O . ASP B 1 207 ? 3.363 30.469 -0.734 1 81.88 207 ASP B O 1
ATOM 4519 N N . VAL B 1 208 ? 1.377 31.219 -1.454 1 72.19 208 VAL B N 1
ATOM 4520 C CA . VAL B 1 208 ? 0.652 30.016 -1.078 1 72.19 208 VAL B CA 1
ATOM 4521 C C . VAL B 1 208 ? 1.242 28.812 -1.808 1 72.19 208 VAL B C 1
ATOM 4523 O O . VAL B 1 208 ? 1.228 27.688 -1.286 1 72.19 208 VAL B O 1
ATOM 4526 N N . ASN B 1 209 ? 1.851 28.984 -2.893 1 71.81 209 ASN B N 1
ATOM 4527 C CA . ASN B 1 209 ? 2.402 27.906 -3.703 1 71.81 209 ASN B CA 1
ATOM 4528 C C . ASN B 1 209 ? 3.721 27.391 -3.131 1 71.81 209 ASN B C 1
ATOM 4530 O O . ASN B 1 209 ? 4.129 26.266 -3.412 1 71.81 209 ASN B O 1
ATOM 4534 N N . SER B 1 210 ? 4.301 28.203 -2.338 1 79.81 210 SER B N 1
ATOM 4535 C CA . SER B 1 210 ? 5.613 27.828 -1.826 1 79.81 210 SER B CA 1
ATOM 4536 C C . SER B 1 210 ? 5.492 27 -0.546 1 79.81 210 SER B C 1
ATOM 4538 O O . SER B 1 210 ? 6.441 26.328 -0.144 1 79.81 210 SER B O 1
ATOM 4540 N N . HIS B 1 211 ? 4.504 27.062 0.186 1 87.31 211 HIS B N 1
ATOM 4541 C CA . HIS B 1 211 ? 4.203 26.359 1.423 1 87.31 211 HIS B CA 1
ATOM 4542 C C . HIS B 1 211 ? 5.172 26.75 2.535 1 87.31 211 HIS B C 1
ATOM 4544 O O . HIS B 1 211 ? 5.301 26.031 3.531 1 87.31 211 HIS B O 1
ATOM 4550 N N . LYS B 1 212 ? 5.867 27.922 2.355 1 93.62 212 LYS B N 1
ATOM 4551 C CA . LYS B 1 212 ? 6.938 28.281 3.277 1 93.62 212 LYS B CA 1
ATOM 4552 C C . LYS B 1 212 ? 6.379 28.625 4.66 1 93.62 212 LYS B C 1
ATOM 4554 O O . LYS B 1 212 ? 6.953 28.234 5.676 1 93.62 212 LYS B O 1
ATOM 4559 N N . LEU B 1 213 ? 5.285 29.359 4.652 1 93.69 213 LEU B N 1
ATOM 4560 C CA . LEU B 1 213 ? 4.676 29.688 5.938 1 93.69 213 LEU B CA 1
ATOM 4561 C C . LEU B 1 213 ? 4.203 28.438 6.656 1 93.69 213 LEU B C 1
ATOM 4563 O O . LEU B 1 213 ? 4.406 28.281 7.863 1 93.69 213 LEU B O 1
ATOM 4567 N N . TRP B 1 214 ? 3.623 27.547 5.914 1 93.19 214 TRP B N 1
ATOM 4568 C CA . TRP B 1 214 ? 3.152 26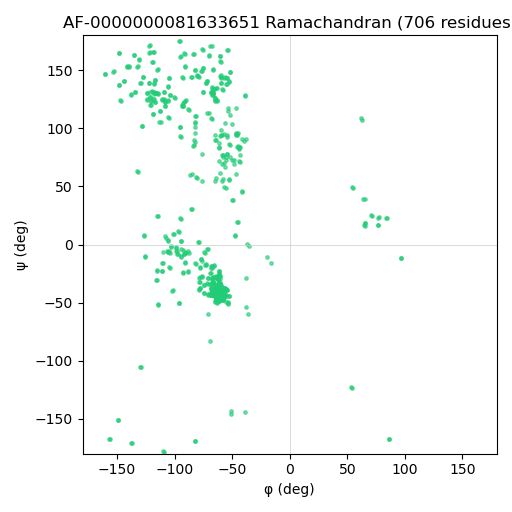.281 6.469 1 93.19 214 TRP B CA 1
ATOM 4569 C C . TRP B 1 214 ? 4.312 25.469 7.031 1 93.19 214 TRP B C 1
ATOM 4571 O O . TRP B 1 214 ? 4.227 24.938 8.141 1 93.19 214 TRP B O 1
ATOM 4581 N N . ASN B 1 215 ? 5.34 25.422 6.277 1 95.62 215 ASN B N 1
ATOM 4582 C CA . ASN B 1 215 ? 6.516 24.641 6.68 1 95.62 215 ASN B CA 1
ATOM 4583 C C . ASN B 1 215 ? 7.145 25.203 7.949 1 95.62 215 ASN B C 1
ATOM 4585 O O . ASN B 1 215 ? 7.562 24.453 8.828 1 95.62 215 ASN B O 1
ATOM 4589 N N . ALA B 1 216 ? 7.207 26.5 7.977 1 96.62 216 ALA B N 1
ATOM 4590 C CA . ALA B 1 216 ? 7.797 27.141 9.148 1 96.62 216 ALA B CA 1
ATOM 4591 C C . ALA B 1 216 ? 6.957 26.875 10.391 1 96.62 216 ALA B C 1
ATOM 4593 O O . ALA B 1 216 ? 7.492 26.5 11.438 1 96.62 216 ALA B O 1
ATOM 4594 N N . TYR B 1 217 ? 5.684 27.109 10.242 1 96.56 217 TYR B N 1
ATOM 4595 C CA . TYR B 1 217 ? 4.797 26.859 11.367 1 96.56 217 TYR B CA 1
ATOM 4596 C C . TYR B 1 217 ? 4.887 25.406 11.82 1 96.56 217 TYR B C 1
ATOM 4598 O O . TYR B 1 217 ? 4.977 25.125 13.016 1 96.56 217 TYR B O 1
ATOM 4606 N N . ASP B 1 218 ? 4.836 24.516 10.875 1 96.69 218 ASP B N 1
ATOM 4607 C CA . ASP B 1 218 ? 4.902 23.078 11.141 1 96.69 218 ASP B CA 1
ATOM 4608 C C . ASP B 1 218 ? 6.188 22.719 11.875 1 96.69 218 ASP B C 1
ATOM 4610 O O . ASP B 1 218 ? 6.156 21.984 12.867 1 96.69 218 ASP B O 1
ATOM 4614 N N . ALA B 1 219 ? 7.277 23.219 11.406 1 98 219 ALA B N 1
ATOM 4615 C CA . ALA B 1 219 ? 8.57 22.922 12.023 1 98 219 ALA B CA 1
ATOM 4616 C C . ALA B 1 219 ? 8.602 23.406 13.477 1 98 219 ALA B C 1
ATOM 4618 O O . ALA B 1 219 ? 8.992 22.641 14.367 1 98 219 ALA B O 1
ATOM 4619 N N . LEU B 1 220 ? 8.164 24.625 13.688 1 97.94 220 LEU B N 1
ATOM 4620 C CA . LEU B 1 220 ? 8.188 25.203 15.023 1 97.94 220 LEU B CA 1
ATOM 4621 C C . LEU B 1 220 ? 7.242 24.453 15.953 1 97.94 220 LEU B C 1
ATOM 4623 O O . LEU B 1 220 ? 7.586 24.188 17.109 1 97.94 220 LEU B O 1
ATOM 4627 N N . LEU B 1 221 ? 6.086 24.109 15.461 1 96.75 221 LEU B N 1
ATOM 4628 C CA . LEU B 1 221 ? 5.109 23.375 16.266 1 96.75 221 LEU B CA 1
ATOM 4629 C C . LEU B 1 221 ? 5.645 22 16.656 1 96.75 221 LEU B C 1
ATOM 4631 O O . LEU B 1 221 ? 5.586 21.625 17.828 1 96.75 221 LEU B O 1
ATOM 4635 N N . VAL B 1 222 ? 6.133 21.281 15.695 1 97.5 222 VAL B N 1
ATOM 4636 C CA . VAL B 1 222 ? 6.613 19.922 15.922 1 97.5 222 VAL B CA 1
ATOM 4637 C C . VAL B 1 222 ? 7.805 19.938 16.875 1 97.5 222 VAL B C 1
ATOM 4639 O O . VAL B 1 222 ? 7.914 19.094 17.766 1 97.5 222 VAL B O 1
ATOM 4642 N N . GLN B 1 223 ? 8.711 20.922 16.672 1 97.5 223 GLN B N 1
ATOM 4643 C CA . GLN B 1 223 ? 9.844 21.078 17.578 1 97.5 223 GLN B CA 1
ATOM 4644 C C . GLN B 1 223 ? 9.367 21.266 19.031 1 97.5 223 GLN B C 1
ATOM 4646 O O . GLN B 1 223 ? 9.883 20.625 19.938 1 97.5 223 GLN B O 1
ATOM 4651 N N . SER B 1 224 ? 8.391 22.078 19.156 1 95.69 224 SER B N 1
ATOM 4652 C CA . SER B 1 224 ? 7.836 22.312 20.5 1 95.69 224 SER B CA 1
ATOM 4653 C C . SER B 1 224 ? 7.211 21.047 21.062 1 95.69 224 SER B C 1
ATOM 4655 O O . SER B 1 224 ? 7.418 20.719 22.234 1 95.69 224 SER B O 1
ATOM 4657 N N . LEU B 1 225 ? 6.48 20.312 20.25 1 95 225 LEU B N 1
ATOM 4658 C CA . LEU B 1 225 ? 5.812 19.094 20.672 1 95 225 LEU B CA 1
ATOM 4659 C C . LEU B 1 225 ? 6.828 18.031 21.094 1 95 225 LEU B C 1
ATOM 4661 O O . LEU B 1 225 ? 6.543 17.203 21.969 1 95 225 LEU B O 1
ATOM 4665 N N . HIS B 1 226 ? 7.945 18.062 20.562 1 96.19 226 HIS B N 1
ATOM 4666 C CA . HIS B 1 226 ? 8.977 17.078 20.859 1 96.19 226 HIS B CA 1
ATOM 4667 C C . HIS B 1 226 ? 10.008 17.641 21.828 1 96.19 226 HIS B C 1
ATOM 4669 O O . HIS B 1 226 ? 11.117 17.109 21.938 1 96.19 226 HIS B O 1
ATOM 4675 N N . LYS B 1 227 ? 9.781 18.812 22.406 1 95.62 227 LYS B N 1
ATOM 4676 C CA . LYS B 1 227 ? 10.5 19.406 23.531 1 95.62 227 LYS B CA 1
ATOM 4677 C C . LYS B 1 227 ? 11.844 19.984 23.094 1 95.62 227 LYS B C 1
ATOM 4679 O O . LYS B 1 227 ? 12.797 20 23.859 1 95.62 227 LYS B O 1
ATOM 4684 N N . TYR B 1 228 ? 11.906 20.266 21.875 1 96 228 TYR B N 1
ATOM 4685 C CA . TYR B 1 228 ? 13.031 21.078 21.422 1 96 228 TYR B CA 1
ATOM 4686 C C . TYR B 1 228 ? 12.781 22.562 21.703 1 96 228 TYR B C 1
ATOM 4688 O O . TYR B 1 228 ? 11.656 23.047 21.562 1 96 228 TYR B O 1
ATOM 4696 N N . ARG B 1 229 ? 13.828 23.266 22.031 1 95.5 229 ARG B N 1
ATOM 4697 C CA . ARG B 1 229 ? 13.688 24.672 22.375 1 95.5 229 ARG B CA 1
ATOM 4698 C C . ARG B 1 229 ? 13.773 25.547 21.125 1 95.5 229 ARG B C 1
ATOM 4700 O O . ARG B 1 229 ? 14.805 25.578 20.453 1 95.5 229 ARG B O 1
ATOM 4707 N N . ASN B 1 230 ? 12.703 26.219 20.828 1 96.44 230 ASN B N 1
ATOM 4708 C CA . ASN B 1 230 ? 12.703 27.172 19.734 1 96.44 230 ASN B CA 1
ATOM 4709 C C . ASN B 1 230 ? 13.43 28.469 20.109 1 96.44 230 ASN B C 1
ATOM 4711 O O . ASN B 1 230 ? 13.773 28.672 21.266 1 96.44 230 ASN B O 1
ATOM 4715 N N . ASP B 1 231 ? 13.68 29.234 19.094 1 95 231 ASP B N 1
ATOM 4716 C CA . ASP B 1 231 ? 14.312 30.531 19.344 1 95 231 ASP B CA 1
ATOM 4717 C C . ASP B 1 231 ? 13.438 31.406 20.25 1 95 231 ASP B C 1
ATOM 4719 O O . ASP B 1 231 ? 12.219 31.219 20.297 1 95 231 ASP B O 1
ATOM 4723 N N . ASP B 1 232 ? 13.984 32.406 20.844 1 94.5 232 ASP B N 1
ATOM 4724 C CA . ASP B 1 232 ? 13.32 33.25 21.844 1 94.5 232 ASP B CA 1
ATOM 4725 C C . ASP B 1 232 ? 12.164 34.031 21.234 1 94.5 232 ASP B C 1
ATOM 4727 O O . ASP B 1 232 ? 11.188 34.312 21.922 1 94.5 232 ASP B O 1
ATOM 4731 N N . TRP B 1 233 ? 12.297 34.281 20.031 1 95.5 233 TRP B N 1
ATOM 4732 C CA . TRP B 1 233 ? 11.273 35.094 19.391 1 95.5 233 TRP B CA 1
ATOM 4733 C C . TRP B 1 233 ? 9.992 34.312 19.188 1 95.5 233 TRP B C 1
ATOM 4735 O O . TRP B 1 233 ? 8.938 34.875 18.906 1 95.5 233 TRP B O 1
ATOM 4745 N N . VAL B 1 234 ? 10.07 32.969 19.266 1 97 234 VAL B N 1
ATOM 4746 C CA . VAL B 1 234 ? 8.914 32.094 19.078 1 97 234 VAL B CA 1
ATOM 4747 C C . VAL B 1 234 ? 8.133 31.984 20.391 1 97 234 VAL B C 1
ATOM 4749 O O . VAL B 1 234 ? 8.258 31 21.125 1 97 234 VAL B O 1
ATOM 4752 N N . GLU B 1 235 ? 7.23 32.938 20.625 1 95.75 235 GLU B N 1
ATOM 4753 C CA . GLU B 1 235 ? 6.359 32.969 21.797 1 95.75 235 GLU B CA 1
ATOM 4754 C C . GLU B 1 235 ? 5.008 32.344 21.5 1 95.75 235 GLU B C 1
ATOM 4756 O O . GLU B 1 235 ? 4.633 32.188 20.328 1 95.75 235 GLU B O 1
ATOM 4761 N N . PRO B 1 236 ? 4.352 32 22.531 1 95.44 236 PRO B N 1
ATOM 4762 C CA . PRO B 1 236 ? 3.02 31.422 22.312 1 95.44 236 PRO B CA 1
ATOM 4763 C C . PRO B 1 236 ? 2.113 32.344 21.484 1 95.44 236 PRO B C 1
ATOM 4765 O O . PRO B 1 236 ? 1.339 31.844 20.656 1 95.44 236 PRO B O 1
ATOM 4768 N N . SER B 1 237 ? 2.197 33.562 21.703 1 96.19 237 SER B N 1
ATOM 4769 C CA . SER B 1 237 ? 1.383 34.531 20.953 1 96.19 237 SER B CA 1
ATOM 4770 C C . SER B 1 237 ? 1.758 34.5 19.469 1 96.19 237 SER B C 1
ATOM 4772 O O . SER B 1 237 ? 0.892 34.656 18.609 1 96.19 237 SER B O 1
ATOM 4774 N N . THR B 1 238 ? 3.043 34.344 19.172 1 97.25 238 THR B N 1
ATOM 4775 C CA . THR B 1 238 ? 3.518 34.25 17.797 1 97.25 238 THR B CA 1
ATOM 4776 C C . THR B 1 238 ? 2.961 33 17.125 1 97.25 238 THR B C 1
ATOM 4778 O O . THR B 1 238 ? 2.443 33.062 16 1 97.25 238 THR B O 1
ATOM 4781 N N . MET B 1 239 ? 3.041 31.922 17.844 1 97.06 239 MET B N 1
ATOM 4782 C CA . MET B 1 239 ? 2.539 30.656 17.312 1 97.06 239 MET B CA 1
ATOM 4783 C C . MET B 1 239 ? 1.034 30.734 17.062 1 97.06 239 MET B C 1
ATOM 4785 O O . MET B 1 239 ? 0.537 30.219 16.062 1 97.06 239 MET B O 1
ATOM 4789 N N . LYS B 1 240 ? 0.353 31.312 17.984 1 96.5 240 LYS B N 1
ATOM 4790 C CA . LYS B 1 240 ? -1.091 31.484 17.844 1 96.5 240 LYS B CA 1
ATOM 4791 C C . LYS B 1 240 ? -1.431 32.312 16.609 1 96.5 240 LYS B C 1
ATOM 4793 O O . LYS B 1 240 ? -2.369 31.984 15.875 1 96.5 240 LYS B O 1
ATOM 4798 N N . LYS B 1 241 ? -0.748 33.344 16.406 1 96.44 241 LYS B N 1
ATOM 4799 C CA . LYS B 1 241 ? -0.993 34.219 15.258 1 96.44 241 LYS B CA 1
ATOM 4800 C C . LYS B 1 241 ? -0.637 33.531 13.945 1 96.44 241 LYS B C 1
ATOM 4802 O O . LYS B 1 241 ? -1.333 33.688 12.938 1 96.44 241 LYS B O 1
ATOM 4807 N N . MET B 1 242 ? 0.464 32.781 13.922 1 96.06 242 MET B N 1
ATOM 4808 C CA . MET B 1 242 ? 0.818 31.984 12.75 1 96.06 242 MET B CA 1
ATOM 4809 C C . MET B 1 242 ? -0.282 30.984 12.414 1 96.06 242 MET B C 1
ATOM 4811 O O . MET B 1 242 ? -0.675 30.844 11.25 1 96.06 242 MET B O 1
ATOM 4815 N N . LYS B 1 243 ? -0.7 30.328 13.43 1 95.5 243 LYS B N 1
ATOM 4816 C CA . LYS B 1 243 ? -1.777 29.359 13.258 1 95.5 243 LYS B CA 1
ATOM 4817 C C . LYS B 1 243 ? -3.025 30.016 12.672 1 95.5 243 LYS B C 1
ATOM 4819 O O . LYS B 1 243 ? -3.641 29.484 11.75 1 95.5 243 LYS B O 1
ATOM 4824 N N . SER B 1 244 ? -3.402 31.141 13.227 1 94.62 244 SER B N 1
ATOM 4825 C CA . SER B 1 244 ? -4.574 31.875 12.758 1 94.62 244 SER B CA 1
ATOM 4826 C C . SER B 1 244 ? -4.43 32.281 11.297 1 94.62 244 SER B C 1
ATOM 4828 O O . SER B 1 244 ? -5.395 32.219 10.531 1 94.62 244 SER B O 1
ATOM 4830 N N . LEU B 1 245 ? -3.275 32.719 10.945 1 94 245 LEU B N 1
ATOM 4831 C CA . LEU B 1 245 ? -3.006 33.094 9.562 1 94 245 LEU B CA 1
ATOM 4832 C C . LEU B 1 245 ? -3.139 31.891 8.625 1 94 245 LEU B C 1
ATOM 4834 O O . LEU B 1 245 ? -3.695 32.031 7.535 1 94 245 LEU B O 1
ATOM 4838 N N . LEU B 1 246 ? -2.668 30.766 9.055 1 92.88 246 LEU B N 1
ATOM 4839 C CA . LEU B 1 246 ? -2.779 29.547 8.258 1 92.88 246 LEU B CA 1
ATOM 4840 C C . LEU B 1 246 ? -4.234 29.109 8.133 1 92.88 246 LEU B C 1
ATOM 4842 O O . LEU B 1 246 ? -4.645 28.609 7.082 1 92.88 246 LEU B O 1
ATOM 4846 N N . GLU B 1 247 ? -4.918 29.25 9.18 1 91.5 247 GLU B N 1
ATOM 4847 C CA . GLU B 1 247 ? -6.34 28.922 9.148 1 91.5 247 GLU B CA 1
ATOM 4848 C C . GLU B 1 247 ? -7.09 29.812 8.164 1 91.5 247 GLU B C 1
ATOM 4850 O O . GLU B 1 247 ? -7.988 29.344 7.457 1 91.5 247 GLU B O 1
ATOM 4855 N N . VAL B 1 248 ? -6.742 31.094 8.117 1 90.75 248 VAL B N 1
ATOM 4856 C CA . VAL B 1 248 ? -7.309 32 7.129 1 90.75 248 VAL B CA 1
ATOM 4857 C C . VAL B 1 248 ? -6.969 31.516 5.723 1 90.75 248 VAL B C 1
ATOM 4859 O O . VAL B 1 248 ? -7.832 31.484 4.844 1 90.75 248 VAL B O 1
ATOM 4862 N N . ALA B 1 249 ? -5.754 31.141 5.523 1 89.62 249 ALA B N 1
ATOM 4863 C CA . ALA B 1 249 ? -5.285 30.688 4.215 1 89.62 249 ALA B CA 1
ATOM 4864 C C . ALA B 1 249 ? -6.004 29.422 3.779 1 89.62 249 ALA B C 1
ATOM 4866 O O . ALA B 1 249 ? -6.461 29.312 2.639 1 89.62 249 ALA B O 1
ATOM 4867 N N . ILE B 1 250 ? -6.109 28.469 4.66 1 91.25 250 ILE B N 1
ATOM 4868 C CA . ILE B 1 250 ? -6.703 27.188 4.309 1 91.25 250 ILE B CA 1
ATOM 4869 C C . ILE B 1 250 ? -8.203 27.359 4.055 1 91.25 250 ILE B C 1
ATOM 4871 O O . ILE B 1 250 ? -8.773 26.672 3.195 1 91.25 250 ILE B O 1
ATOM 4875 N N . THR B 1 251 ? -8.789 28.25 4.789 1 90.75 251 THR B N 1
ATOM 4876 C CA . THR B 1 251 ? -10.195 28.562 4.547 1 90.75 251 THR B CA 1
ATOM 4877 C C . THR B 1 251 ? -10.383 29.188 3.166 1 90.75 251 THR B C 1
ATOM 4879 O O . THR B 1 251 ? -11.391 28.938 2.502 1 90.75 251 THR B O 1
ATOM 4882 N N . ALA B 1 252 ? -9.445 29.969 2.818 1 90.38 252 ALA B N 1
ATOM 4883 C CA . ALA B 1 252 ? -9.492 30.562 1.485 1 90.38 252 ALA B CA 1
ATOM 4884 C C . ALA B 1 252 ? -9.383 29.5 0.402 1 90.38 252 ALA B C 1
ATOM 4886 O O . ALA B 1 252 ? -10.023 29.594 -0.646 1 90.38 252 ALA B O 1
ATOM 4887 N N . VAL B 1 253 ? -8.656 28.516 0.63 1 91.5 253 VAL B N 1
ATOM 4888 C CA . VAL B 1 253 ? -8.391 27.469 -0.356 1 91.5 253 VAL B CA 1
ATOM 4889 C C . VAL B 1 253 ? -9.641 26.625 -0.57 1 91.5 253 VAL B C 1
ATOM 4891 O O . VAL B 1 253 ? -10.023 26.344 -1.709 1 91.5 253 VAL B O 1
ATOM 4894 N N . PHE B 1 254 ? -10.352 26.266 0.557 1 92.38 254 PHE B N 1
ATOM 4895 C CA . PHE B 1 254 ? -11.414 25.281 0.413 1 92.38 254 PHE B CA 1
ATOM 4896 C C . PHE B 1 254 ? -12.773 25.906 0.715 1 92.38 254 PHE B C 1
ATOM 4898 O O . PHE B 1 254 ? -13.805 25.391 0.271 1 92.38 254 PHE B O 1
ATOM 4905 N N . GLY B 1 255 ? -12.844 26.984 1.452 1 86.75 255 GLY B N 1
ATOM 4906 C CA . GLY B 1 255 ? -14.117 27.422 2 1 86.75 255 GLY B CA 1
ATOM 4907 C C . GLY B 1 255 ? -14.594 28.75 1.429 1 86.75 255 GLY B C 1
ATOM 4908 O O . GLY B 1 255 ? -15.742 28.859 0.983 1 86.75 255 GLY B O 1
ATOM 4909 N N . ASP B 1 256 ? -13.727 29.734 1.466 1 88.56 256 ASP B N 1
ATOM 4910 C CA . ASP B 1 256 ? -14.102 31.094 1.082 1 88.56 256 ASP B CA 1
ATOM 4911 C C . ASP B 1 256 ? -14.305 31.203 -0.428 1 88.56 256 ASP B C 1
ATOM 4913 O O . ASP B 1 256 ? -13.562 30.594 -1.202 1 88.56 256 ASP B O 1
ATOM 4917 N N . HIS B 1 257 ? -15.352 32 -0.76 1 90.25 257 HIS B N 1
ATOM 4918 C CA . HIS B 1 257 ? -15.648 32.344 -2.15 1 90.25 257 HIS B CA 1
ATOM 4919 C C . HIS B 1 257 ? -15.977 31.078 -2.953 1 90.25 257 HIS B C 1
ATOM 4921 O O . HIS B 1 257 ? -15.086 30.297 -3.305 1 90.25 257 HIS B O 1
ATOM 4927 N N . LYS B 1 258 ? -17.125 30.828 -3.336 1 93.88 258 LYS B N 1
ATOM 4928 C CA . LYS B 1 258 ? -17.625 29.719 -4.145 1 93.88 258 LYS B CA 1
ATOM 4929 C C . LYS B 1 258 ? -17.234 28.375 -3.537 1 93.88 258 LYS B C 1
ATOM 4931 O O . LYS B 1 258 ? -16.672 27.516 -4.227 1 93.88 258 LYS B O 1
ATOM 4936 N N . ARG B 1 259 ? -17.453 28.203 -2.334 1 93.12 259 ARG B N 1
ATOM 4937 C CA . ARG B 1 259 ? -17.125 27.016 -1.573 1 93.12 259 ARG B CA 1
ATOM 4938 C C . ARG B 1 259 ? -17.688 25.766 -2.244 1 93.12 259 ARG B C 1
ATOM 4940 O O . ARG B 1 259 ? -16.984 24.75 -2.383 1 93.12 259 ARG B O 1
ATOM 4947 N N . GLU B 1 260 ? -18.922 25.844 -2.688 1 94.94 260 GLU B N 1
ATOM 4948 C CA . GLU B 1 260 ? -19.594 24.672 -3.256 1 94.94 260 GLU B CA 1
ATOM 4949 C C . GLU B 1 260 ? -18.891 24.203 -4.527 1 94.94 260 GLU B C 1
ATOM 4951 O O . GLU B 1 260 ? -18.703 23 -4.723 1 94.94 260 GLU B O 1
ATOM 4956 N N . GLU B 1 261 ? -18.562 25.156 -5.293 1 96.31 261 GLU B N 1
ATOM 4957 C CA . GLU B 1 261 ? -17.875 24.797 -6.531 1 96.31 261 GLU B CA 1
ATOM 4958 C C . GLU B 1 261 ? -16.484 24.234 -6.254 1 96.31 261 GLU B C 1
ATOM 4960 O O . GLU B 1 261 ? -16.078 23.234 -6.859 1 96.31 261 GLU B O 1
ATOM 4965 N N . LYS B 1 262 ? -15.758 24.828 -5.371 1 96.06 262 LYS B N 1
ATOM 4966 C CA . LYS B 1 262 ? -14.445 24.312 -5 1 96.06 262 LYS B CA 1
ATOM 4967 C C . LYS B 1 262 ? -14.555 22.922 -4.41 1 96.06 262 LYS B C 1
ATOM 4969 O O . LYS B 1 262 ? -13.734 22.047 -4.711 1 96.06 262 LYS B O 1
ATOM 4974 N N . SER B 1 263 ? -15.555 22.734 -3.631 1 94.75 263 SER B N 1
ATOM 4975 C CA . SER B 1 263 ? -15.758 21.438 -2.982 1 94.75 263 SER B CA 1
ATOM 4976 C C . SER B 1 263 ? -16.031 20.344 -4.008 1 94.75 263 SER B C 1
ATOM 4978 O O . SER B 1 263 ? -15.586 19.203 -3.84 1 94.75 263 SER B O 1
ATOM 4980 N N . ARG B 1 264 ? -16.75 20.672 -5.02 1 95.25 264 ARG B N 1
ATOM 4981 C CA . ARG B 1 264 ? -17.047 19.703 -6.062 1 95.25 264 ARG B CA 1
ATOM 4982 C C . ARG B 1 264 ? -15.773 19.219 -6.754 1 95.25 264 ARG B C 1
ATOM 4984 O O . ARG B 1 264 ? -15.711 18.078 -7.23 1 95.25 264 ARG B O 1
ATOM 4991 N N . LEU B 1 265 ? -14.773 20.062 -6.734 1 96.12 265 LEU B N 1
ATOM 4992 C CA . LEU B 1 265 ? -13.539 19.781 -7.461 1 96.12 265 LEU B CA 1
ATOM 4993 C C . LEU B 1 265 ? -12.477 19.203 -6.523 1 96.12 265 LEU B C 1
ATOM 4995 O O . LEU B 1 265 ? -11.422 18.766 -6.977 1 96.12 265 LEU B O 1
ATOM 4999 N N . GLN B 1 266 ? -12.75 19.203 -5.262 1 96.5 266 GLN B N 1
ATOM 5000 C CA . GLN B 1 266 ? -11.797 18.766 -4.246 1 96.5 266 GLN B CA 1
ATOM 5001 C C . GLN B 1 266 ? -12.43 17.75 -3.295 1 96.5 266 GLN B C 1
ATOM 5003 O O . GLN B 1 266 ? -12.828 16.656 -3.715 1 96.5 266 GLN B O 1
ATOM 5008 N N . GLY B 1 267 ? -12.75 18.203 -2.055 1 95.56 267 GLY B N 1
ATOM 5009 C CA . GLY B 1 267 ? -13.266 17.328 -1.016 1 95.56 267 GLY B CA 1
ATOM 5010 C C . GLY B 1 267 ? -14.578 16.672 -1.386 1 95.56 267 GLY B C 1
ATOM 5011 O O . GLY B 1 267 ? -14.938 15.633 -0.832 1 95.56 267 GLY B O 1
ATOM 5012 N N . GLY B 1 268 ? -15.281 17.234 -2.266 1 95.81 268 GLY B N 1
ATOM 5013 C CA . GLY B 1 268 ? -16.531 16.641 -2.721 1 95.81 268 GLY B CA 1
ATOM 5014 C C . GLY B 1 268 ? -16.359 15.289 -3.379 1 95.81 268 GLY B C 1
ATOM 5015 O O . GLY B 1 268 ? -17.266 14.461 -3.365 1 95.81 268 GLY B O 1
ATOM 5016 N N . LEU B 1 269 ? -15.242 15.133 -3.977 1 96.56 269 LEU B N 1
ATOM 5017 C CA . LEU B 1 269 ? -14.938 13.836 -4.574 1 96.56 269 LEU B CA 1
ATOM 5018 C C . LEU B 1 269 ? -14.898 12.75 -3.51 1 96.56 269 LEU B C 1
ATOM 5020 O O . LEU B 1 269 ? -15.375 11.633 -3.746 1 96.56 269 LEU B O 1
ATOM 5024 N N . LEU B 1 270 ? -14.312 13.039 -2.391 1 96.94 270 LEU B N 1
ATOM 5025 C CA . LEU B 1 270 ? -14.273 12.102 -1.274 1 96.94 270 LEU B CA 1
ATOM 5026 C C . LEU B 1 270 ? -15.672 11.867 -0.714 1 96.94 270 LEU B C 1
ATOM 5028 O O . LEU B 1 270 ? -16.047 10.727 -0.421 1 96.94 270 LEU B O 1
ATOM 5032 N N . VAL B 1 271 ? -16.438 12.922 -0.61 1 94.5 271 VAL B N 1
ATOM 5033 C CA . VAL B 1 271 ? -17.812 12.797 -0.144 1 94.5 271 VAL B CA 1
ATOM 5034 C C . VAL B 1 271 ? -18.594 11.875 -1.081 1 94.5 271 VAL B C 1
ATOM 5036 O O . VAL B 1 271 ? -19.328 10.992 -0.627 1 94.5 271 VAL B O 1
ATOM 5039 N N . LYS B 1 272 ? -18.422 12.102 -2.291 1 95.19 272 LYS B N 1
ATOM 5040 C CA . LYS B 1 272 ? -19.109 11.273 -3.287 1 95.19 272 LYS B CA 1
ATOM 5041 C C . LYS B 1 272 ? -18.734 9.797 -3.119 1 95.19 272 LYS B C 1
ATOM 5043 O O . LYS B 1 272 ? -19.609 8.93 -3.146 1 95.19 272 LYS B O 1
ATOM 5048 N N . ALA B 1 273 ? -17.484 9.555 -2.99 1 95.06 273 ALA B N 1
ATOM 5049 C CA . ALA B 1 273 ? -17.016 8.18 -2.824 1 95.06 273 ALA B CA 1
ATOM 5050 C C . ALA B 1 273 ? -17.625 7.539 -1.58 1 95.06 273 ALA B C 1
ATOM 5052 O O . ALA B 1 273 ? -18.047 6.375 -1.609 1 95.06 273 ALA B O 1
ATOM 5053 N N . ILE B 1 274 ? -17.656 8.266 -0.501 1 92.5 274 ILE B N 1
ATOM 5054 C CA . ILE B 1 274 ? -18.219 7.781 0.756 1 92.5 274 ILE B CA 1
ATOM 5055 C C . ILE B 1 274 ? -19.688 7.453 0.566 1 92.5 274 ILE B C 1
ATOM 5057 O O . ILE B 1 274 ? -20.156 6.379 0.962 1 92.5 274 ILE B O 1
ATOM 5061 N N . LEU B 1 275 ? -20.391 8.32 -0.098 1 89.88 275 LEU B N 1
ATOM 5062 C CA . LEU B 1 275 ? -21.812 8.125 -0.312 1 89.88 275 LEU B CA 1
ATOM 5063 C C . LEU B 1 275 ? -22.078 6.945 -1.249 1 89.88 275 LEU B C 1
ATOM 5065 O O . LEU B 1 275 ? -23.047 6.207 -1.076 1 89.88 275 LEU B O 1
ATOM 5069 N N . GLU B 1 276 ? -21.219 6.828 -2.217 1 90.69 276 GLU B N 1
ATOM 5070 C CA . GLU B 1 276 ? -21.344 5.688 -3.121 1 90.69 276 GLU B CA 1
ATOM 5071 C C . GLU B 1 276 ? -21.172 4.367 -2.377 1 90.69 276 GLU B C 1
ATOM 5073 O O . GLU B 1 276 ? -21.922 3.414 -2.613 1 90.69 276 GLU B O 1
ATOM 5078 N N . ASP B 1 277 ? -20.25 4.312 -1.498 1 89.19 277 ASP B N 1
ATOM 5079 C CA . ASP B 1 277 ? -20.031 3.115 -0.691 1 89.19 277 ASP B CA 1
ATOM 5080 C C . ASP B 1 277 ? -21.234 2.842 0.208 1 89.19 277 ASP B C 1
ATOM 5082 O O . ASP B 1 277 ? -21.641 1.689 0.379 1 89.19 277 ASP B O 1
ATOM 5086 N N . ILE B 1 278 ? -21.703 3.861 0.774 1 85 278 ILE B N 1
ATOM 5087 C CA . ILE B 1 278 ? -22.859 3.75 1.662 1 85 278 ILE B CA 1
ATOM 5088 C C . ILE B 1 278 ? -24.062 3.23 0.881 1 85 278 ILE B C 1
ATOM 5090 O O . ILE B 1 278 ? -24.766 2.33 1.344 1 85 278 ILE B O 1
ATOM 5094 N N . THR B 1 279 ? -24.25 3.75 -0.307 1 85.5 279 THR B N 1
ATOM 5095 C CA . THR B 1 279 ? -25.375 3.34 -1.147 1 85.5 279 THR B CA 1
ATOM 5096 C C . THR B 1 279 ? -25.234 1.875 -1.554 1 85.5 279 THR B C 1
ATOM 5098 O O . THR B 1 279 ? -26.203 1.125 -1.536 1 85.5 279 THR B O 1
ATOM 5101 N N . LYS B 1 280 ? -24.047 1.541 -1.908 1 88.62 280 LYS B N 1
ATOM 5102 C CA . LYS B 1 280 ? -23.797 0.149 -2.271 1 88.62 280 LYS B CA 1
ATOM 5103 C C . LYS B 1 280 ? -24.078 -0.784 -1.097 1 88.62 280 LYS B C 1
ATOM 5105 O O . LYS B 1 280 ? -24.656 -1.858 -1.275 1 88.62 280 LYS B O 1
ATOM 5110 N N . ALA B 1 281 ? -23.688 -0.411 0.067 1 86.12 281 ALA B N 1
ATOM 5111 C CA . ALA B 1 281 ? -23.891 -1.221 1.267 1 86.12 281 ALA B CA 1
ATOM 5112 C C . ALA B 1 281 ? -25.375 -1.329 1.617 1 86.12 281 ALA B C 1
ATOM 5114 O O . ALA B 1 281 ? -25.812 -2.34 2.17 1 86.12 281 ALA B O 1
ATOM 5115 N N . ALA B 1 282 ? -26.094 -0.397 1.293 1 81.94 282 ALA B N 1
ATOM 5116 C CA . ALA B 1 282 ? -27.516 -0.363 1.597 1 81.94 282 ALA B CA 1
ATOM 5117 C C . ALA B 1 282 ? -28.312 -1.245 0.632 1 81.94 282 ALA B C 1
ATOM 5119 O O . ALA B 1 282 ? -29.375 -1.759 0.98 1 81.94 282 ALA B O 1
ATOM 5120 N N . THR B 1 283 ? -27.812 -1.429 -0.561 1 81.69 283 THR B N 1
ATOM 5121 C CA . THR B 1 283 ? -28.641 -2.041 -1.599 1 81.69 283 THR B CA 1
ATOM 5122 C C . THR B 1 283 ? -28.125 -3.441 -1.935 1 81.69 283 THR B C 1
ATOM 5124 O O . THR B 1 283 ? -28.812 -4.211 -2.611 1 81.69 283 THR B O 1
ATOM 5127 N N . SER B 1 284 ? -26.969 -3.67 -1.53 1 77.19 284 SER B N 1
ATOM 5128 C CA . SER B 1 284 ? -26.391 -4.941 -1.953 1 77.19 284 SER B CA 1
ATOM 5129 C C . SER B 1 284 ? -26.078 -5.832 -0.755 1 77.19 284 SER B C 1
ATOM 5131 O O . SER B 1 284 ? -26.172 -5.395 0.393 1 77.19 284 SER B O 1
ATOM 5133 N N . ALA B 1 285 ? -25.859 -7.043 -1.126 1 80.62 285 ALA B N 1
ATOM 5134 C CA . ALA B 1 285 ? -25.406 -8.016 -0.133 1 80.62 285 ALA B CA 1
ATOM 5135 C C . ALA B 1 285 ? -23.891 -7.973 0.033 1 80.62 285 ALA B C 1
ATOM 5137 O O . ALA B 1 285 ? -23.281 -8.961 0.433 1 80.62 285 ALA B O 1
ATOM 5138 N N . ASP B 1 286 ? -23.391 -6.828 -0.169 1 81.88 286 ASP B N 1
ATOM 5139 C CA . ASP B 1 286 ? -21.953 -6.656 -0.024 1 81.88 286 ASP B CA 1
ATOM 5140 C C . ASP B 1 286 ? -21.516 -6.918 1.414 1 81.88 286 ASP B C 1
ATOM 5142 O O . ASP B 1 286 ? -22.047 -6.324 2.352 1 81.88 286 ASP B O 1
ATOM 5146 N N . PRO B 1 287 ? -20.594 -7.816 1.53 1 89.62 287 PRO B N 1
ATOM 5147 C CA . PRO B 1 287 ? -20.156 -8.172 2.879 1 89.62 287 PRO B CA 1
ATOM 5148 C C . PRO B 1 287 ? -19.281 -7.09 3.514 1 89.62 287 PRO B C 1
ATOM 5150 O O . PRO B 1 287 ? -18.969 -7.16 4.707 1 89.62 287 PRO B O 1
ATOM 5153 N N . LYS B 1 288 ? -18.938 -6.094 2.754 1 94.38 288 LYS B N 1
ATOM 5154 C CA . LYS B 1 288 ? -18.078 -5.031 3.27 1 94.38 288 LYS B CA 1
ATOM 5155 C C . LYS B 1 288 ? -18.797 -4.211 4.34 1 94.38 288 LYS B C 1
ATOM 5157 O O . LYS B 1 288 ? -19.906 -3.715 4.109 1 94.38 288 LYS B O 1
ATOM 5162 N N . LYS B 1 289 ? -18.094 -4.098 5.449 1 95.69 289 LYS B N 1
ATOM 5163 C CA . LYS B 1 289 ? -18.703 -3.414 6.59 1 95.69 289 LYS B CA 1
ATOM 5164 C C . LYS B 1 289 ? -18.016 -2.082 6.863 1 95.69 289 LYS B C 1
ATOM 5166 O O . LYS B 1 289 ? -18.609 -1.17 7.434 1 95.69 289 LYS B O 1
ATOM 5171 N N . MET B 1 290 ? -16.75 -2.008 6.383 1 96.94 290 MET B N 1
ATOM 5172 C CA . MET B 1 290 ? -16.016 -0.808 6.746 1 96.94 290 MET B CA 1
ATOM 5173 C C . MET B 1 290 ? -15.031 -0.418 5.641 1 96.94 290 MET B C 1
ATOM 5175 O O . MET B 1 290 ? -14.391 -1.282 5.039 1 96.94 290 MET B O 1
ATOM 5179 N N . ALA B 1 291 ? -14.969 0.805 5.359 1 97.5 291 ALA B N 1
ATOM 5180 C CA . ALA B 1 291 ? -13.906 1.405 4.551 1 97.5 291 ALA B CA 1
ATOM 5181 C C . ALA B 1 291 ? -13.062 2.365 5.383 1 97.5 291 ALA B C 1
ATOM 5183 O O . ALA B 1 291 ? -13.602 3.205 6.109 1 97.5 291 ALA B O 1
ATOM 5184 N N . MET B 1 292 ? -11.789 2.197 5.309 1 98.19 292 MET B N 1
ATOM 5185 C CA . MET B 1 292 ? -10.867 3.051 6.051 1 98.19 292 MET B CA 1
ATOM 5186 C C . MET B 1 292 ? -9.961 3.834 5.105 1 98.19 292 MET B C 1
ATOM 5188 O O . MET B 1 292 ? -9.336 3.254 4.215 1 98.19 292 MET B O 1
ATOM 5192 N N . TYR B 1 293 ? -9.906 5.125 5.34 1 98.44 293 TYR B N 1
ATOM 5193 C CA . TYR B 1 293 ? -9.062 6.016 4.555 1 98.44 293 TYR B CA 1
ATOM 5194 C C . TYR B 1 293 ? -8.023 6.691 5.438 1 98.44 293 TYR B C 1
ATOM 5196 O O . TYR B 1 293 ? -8.367 7.473 6.328 1 98.44 293 TYR B O 1
ATOM 5204 N N . SER B 1 294 ? -6.738 6.348 5.234 1 98.81 294 SER B N 1
ATOM 5205 C CA . SER B 1 294 ? -5.613 6.961 5.934 1 98.81 294 SER B CA 1
ATOM 5206 C C . SER B 1 294 ? -5.039 8.125 5.141 1 98.81 294 SER B C 1
ATOM 5208 O O . SER B 1 294 ? -4.52 7.941 4.035 1 98.81 294 SER B O 1
ATOM 5210 N N . ALA B 1 295 ? -5.094 9.297 5.777 1 98.56 295 ALA B N 1
ATOM 5211 C CA . ALA B 1 295 ? -4.848 10.477 4.949 1 98.56 295 ALA B CA 1
ATOM 5212 C C . ALA B 1 295 ? -4.195 11.586 5.762 1 98.56 295 ALA B C 1
ATOM 5214 O O . ALA B 1 295 ? -3.326 11.328 6.598 1 98.56 295 ALA B O 1
ATOM 5215 N N . HIS B 1 296 ? -4.469 12.852 5.344 1 97.56 296 HIS B N 1
ATOM 5216 C CA . HIS B 1 296 ? -3.74 14.008 5.855 1 97.56 296 HIS B CA 1
ATOM 5217 C C . HIS B 1 296 ? -4.688 15.016 6.5 1 97.56 296 HIS B C 1
ATOM 5219 O O . HIS B 1 296 ? -5.906 14.836 6.469 1 97.56 296 HIS B O 1
ATOM 5225 N N . ASP B 1 297 ? -4.102 16 7.145 1 95.19 297 ASP B N 1
ATOM 5226 C CA . ASP B 1 297 ? -4.879 17.109 7.715 1 95.19 297 ASP B CA 1
ATOM 5227 C C . ASP B 1 297 ? -5.68 17.828 6.633 1 95.19 297 ASP B C 1
ATOM 5229 O O . ASP B 1 297 ? -6.875 18.078 6.801 1 95.19 297 ASP B O 1
ATOM 5233 N N . ILE B 1 298 ? -5.012 18 5.52 1 94.25 298 ILE B N 1
ATOM 5234 C CA . ILE B 1 298 ? -5.66 18.734 4.434 1 94.25 298 ILE B CA 1
ATOM 5235 C C . ILE B 1 298 ? -6.84 17.922 3.902 1 94.25 298 ILE B C 1
ATOM 5237 O O . ILE B 1 298 ? -7.863 18.484 3.51 1 94.25 298 ILE B O 1
ATOM 5241 N N . THR B 1 299 ? -6.738 16.609 3.916 1 97.12 299 THR B N 1
ATOM 5242 C CA . THR B 1 299 ? -7.855 15.75 3.52 1 97.12 299 THR B CA 1
ATOM 5243 C C . THR B 1 299 ? -9.062 15.984 4.422 1 97.12 299 THR B C 1
ATOM 5245 O O . THR B 1 299 ? -10.188 16.125 3.941 1 97.12 299 THR B O 1
ATOM 5248 N N . ILE B 1 300 ? -8.797 16.062 5.707 1 95.88 300 ILE B N 1
ATOM 5249 C CA . ILE B 1 300 ? -9.859 16.281 6.684 1 95.88 300 ILE B CA 1
ATOM 5250 C C . ILE B 1 300 ? -10.5 17.656 6.457 1 95.88 300 ILE B C 1
ATOM 5252 O O . ILE B 1 300 ? -11.727 17.797 6.488 1 95.88 300 ILE B O 1
ATOM 5256 N N . VAL B 1 301 ? -9.711 18.656 6.199 1 94.12 301 VAL B N 1
ATOM 5257 C CA . VAL B 1 301 ? -10.203 20 5.965 1 94.12 301 VAL B CA 1
ATOM 5258 C C . VAL B 1 301 ? -11.062 20.031 4.707 1 94.12 301 VAL B C 1
ATOM 5260 O O . VAL B 1 301 ? -12.156 20.609 4.707 1 94.12 301 VAL B O 1
ATOM 5263 N N . ALA B 1 302 ? -10.539 19.422 3.678 1 95.69 302 ALA B N 1
ATOM 5264 C CA . ALA B 1 302 ? -11.289 19.359 2.424 1 95.69 302 ALA B CA 1
ATOM 5265 C C . ALA B 1 302 ? -12.625 18.656 2.615 1 95.69 302 ALA B C 1
ATOM 5267 O O . ALA B 1 302 ? -13.648 19.109 2.094 1 95.69 302 ALA B O 1
ATOM 5268 N N . LEU B 1 303 ? -12.586 17.594 3.324 1 95 303 LEU B N 1
ATOM 5269 C CA . LEU B 1 303 ? -13.789 16.828 3.621 1 95 303 LEU B CA 1
ATOM 52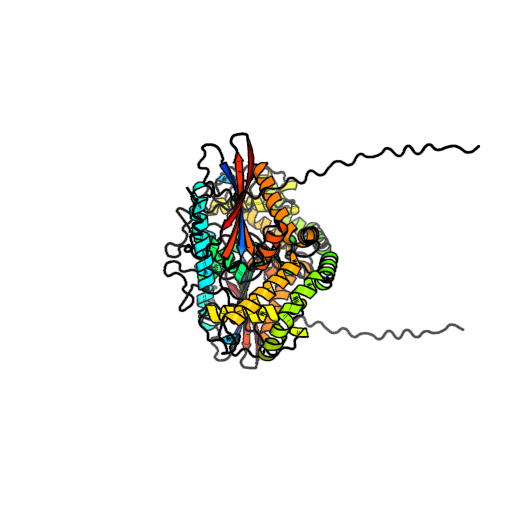70 C C . LEU B 1 303 ? -14.789 17.672 4.406 1 95 303 LEU B C 1
ATOM 5272 O O . LEU B 1 303 ? -15.961 17.766 4.031 1 95 303 LEU B O 1
ATOM 5276 N N . GLN B 1 304 ? -14.32 18.312 5.434 1 93.19 304 GLN B N 1
ATOM 5277 C CA . GLN B 1 304 ? -15.172 19.141 6.277 1 93.19 304 GLN B CA 1
ATOM 5278 C C . GLN B 1 304 ? -15.734 20.328 5.496 1 93.19 304 GLN B C 1
ATOM 5280 O O . GLN B 1 304 ? -16.891 20.719 5.695 1 93.19 304 GLN B O 1
ATOM 5285 N N . SER B 1 305 ? -14.945 20.875 4.652 1 93 305 SER B N 1
ATOM 5286 C CA . SER B 1 305 ? -15.398 21.984 3.838 1 93 305 SER B CA 1
ATOM 5287 C C . SER B 1 305 ? -16.5 21.562 2.869 1 93 305 SER B C 1
ATOM 5289 O O . SER B 1 305 ? -17.469 22.297 2.664 1 93 305 SER B O 1
ATOM 5291 N N . ALA B 1 306 ? -16.25 20.438 2.293 1 93.69 306 ALA B N 1
ATOM 5292 C CA . ALA B 1 306 ? -17.266 19.906 1.368 1 93.69 306 ALA B CA 1
ATOM 5293 C C . ALA B 1 306 ? -18.578 19.656 2.08 1 93.69 306 ALA B C 1
ATOM 5295 O O . ALA B 1 306 ? -19.656 19.859 1.503 1 93.69 306 ALA B O 1
ATOM 5296 N N . LEU B 1 307 ? -18.484 19.281 3.307 1 90.19 307 LEU B N 1
ATOM 5297 C CA . LEU B 1 307 ? -19.672 18.984 4.105 1 90.19 307 LEU B CA 1
ATOM 5298 C C . LEU B 1 307 ? -20.188 20.25 4.785 1 90.19 307 LEU B C 1
ATOM 5300 O O . LEU B 1 307 ? -21.203 20.203 5.484 1 90.19 307 LEU B O 1
ATOM 5304 N N . ASP B 1 308 ? -19.5 21.328 4.668 1 89.69 308 ASP B N 1
ATOM 5305 C CA . ASP B 1 308 ? -19.844 22.625 5.238 1 89.69 308 ASP B CA 1
ATOM 5306 C C . ASP B 1 308 ? -19.859 22.562 6.762 1 89.69 308 ASP B C 1
ATOM 5308 O O . ASP B 1 308 ? -20.75 23.125 7.402 1 89.69 308 ASP B O 1
ATOM 5312 N N . VAL B 1 309 ? -18.891 21.828 7.301 1 85.94 309 VAL B N 1
ATOM 5313 C CA . VAL B 1 309 ? -18.828 21.719 8.75 1 85.94 309 VAL B CA 1
ATOM 5314 C C . VAL B 1 309 ? -17.422 22.109 9.234 1 85.94 309 VAL B C 1
ATOM 5316 O O . VAL B 1 309 ? -17.094 21.922 10.406 1 85.94 309 VAL B O 1
ATOM 5319 N N . PHE B 1 310 ? -16.641 22.578 8.328 1 86.94 310 PHE B N 1
ATOM 5320 C CA . PHE B 1 310 ? -15.289 22.984 8.727 1 86.94 310 PHE B CA 1
ATOM 5321 C C . PHE B 1 310 ? -15.336 24.156 9.695 1 86.94 310 PHE B C 1
ATOM 5323 O O . PHE B 1 310 ? -15.961 25.188 9.414 1 86.94 310 PHE B O 1
ATOM 5330 N N . ASP B 1 311 ? -14.664 24 10.883 1 83.44 311 ASP B N 1
ATOM 5331 C CA . ASP B 1 311 ? -14.727 25.031 11.914 1 83.44 311 ASP B CA 1
ATOM 5332 C C . ASP B 1 311 ? -13.523 25.953 11.852 1 83.44 311 ASP B C 1
ATOM 5334 O O . ASP B 1 311 ? -13.203 26.641 12.82 1 83.44 311 ASP B O 1
ATOM 5338 N N . LYS B 1 312 ? -12.75 25.875 10.789 1 84.25 312 LYS B N 1
ATOM 5339 C CA . LYS B 1 312 ? -11.633 26.766 10.508 1 84.25 312 LYS B CA 1
ATOM 5340 C C . LYS B 1 312 ? -10.461 26.516 11.461 1 84.25 312 LYS B C 1
ATOM 5342 O O . LYS B 1 312 ? -9.719 27.438 11.797 1 84.25 312 LYS B O 1
ATOM 5347 N N . LYS B 1 313 ? -10.461 25.266 11.945 1 87.25 313 LYS B N 1
ATOM 5348 C CA . LYS B 1 313 ? -9.344 24.828 12.773 1 87.25 313 LYS B CA 1
ATOM 5349 C C . LYS B 1 313 ? -8.586 23.672 12.125 1 87.25 313 LYS B C 1
ATOM 5351 O O . LYS B 1 313 ? -9.195 22.781 11.531 1 87.25 313 LYS B O 1
ATOM 5356 N N . LEU B 1 314 ? -7.32 23.719 12.281 1 89.25 314 LEU B N 1
ATOM 5357 C CA . LEU B 1 314 ? -6.492 22.641 11.758 1 89.25 314 LEU B CA 1
ATOM 5358 C C . LEU B 1 314 ? -6.734 21.344 12.539 1 89.25 314 LEU B C 1
ATOM 5360 O O . LEU B 1 314 ? -6.754 21.359 13.766 1 89.25 314 LEU B O 1
ATOM 5364 N N . PRO B 1 315 ? -6.973 20.25 11.859 1 91.94 315 PRO B N 1
ATOM 5365 C CA . PRO B 1 315 ? -7.215 18.984 12.555 1 91.94 315 PRO B CA 1
ATOM 5366 C C . PRO B 1 315 ? -5.984 18.453 13.289 1 91.94 315 PRO B C 1
ATOM 5368 O O . PRO B 1 315 ? -4.871 18.516 12.758 1 91.94 315 PRO B O 1
ATOM 5371 N N . PRO B 1 316 ? -6.137 18 14.508 1 92.44 316 PRO B N 1
ATOM 5372 C CA . PRO B 1 316 ? -5.004 17.422 15.227 1 92.44 316 PRO B CA 1
ATOM 5373 C C . PRO B 1 316 ? -4.559 16.078 14.633 1 92.44 316 PRO B C 1
ATOM 5375 O O . PRO B 1 316 ? -5.227 15.539 13.75 1 92.44 316 PRO B O 1
ATOM 5378 N N . TYR B 1 317 ? -3.447 15.617 15.109 1 95.25 317 TYR B N 1
ATOM 5379 C CA . TYR B 1 317 ? -2.961 14.305 14.695 1 95.25 317 TYR B CA 1
ATOM 5380 C C . TYR B 1 317 ? -3.965 13.219 15.055 1 95.25 317 TYR B C 1
ATOM 5382 O O . TYR B 1 317 ? -4.594 13.266 16.109 1 95.25 317 TYR B O 1
ATOM 5390 N N . ALA B 1 318 ? -4.156 12.258 14.133 1 96.62 318 ALA B N 1
ATOM 5391 C CA . ALA B 1 318 ? -5.016 11.086 14.289 1 96.62 318 ALA B CA 1
ATOM 5392 C C . ALA B 1 318 ? -6.484 11.492 14.398 1 96.62 318 ALA B C 1
ATOM 5394 O O . ALA B 1 318 ? -7.305 10.742 14.93 1 96.62 318 ALA B O 1
ATOM 5395 N N . ALA B 1 319 ? -6.734 12.781 13.984 1 94.88 319 ALA B N 1
ATOM 5396 C CA . ALA B 1 319 ? -8.141 13.156 13.852 1 94.88 319 ALA B CA 1
ATOM 5397 C C . ALA B 1 319 ? -8.883 12.188 12.93 1 94.88 319 ALA B C 1
ATOM 5399 O O . ALA B 1 319 ? -8.352 11.781 11.898 1 94.88 319 ALA B O 1
ATOM 5400 N N . CYS B 1 320 ? -10.133 11.812 13.336 1 95.81 320 CYS B N 1
ATOM 5401 C CA . CYS B 1 320 ? -10.875 10.789 12.609 1 95.81 320 CYS B CA 1
ATOM 5402 C C . CYS B 1 320 ? -12.336 11.18 12.453 1 95.81 320 CYS B C 1
ATOM 5404 O O . CYS B 1 320 ? -12.977 11.617 13.414 1 95.81 320 CYS B O 1
ATOM 5406 N N . HIS B 1 321 ? -12.82 11.117 11.242 1 93.56 321 HIS B N 1
ATOM 5407 C CA . HIS B 1 321 ? -14.25 11.242 10.953 1 93.56 321 HIS B CA 1
ATOM 5408 C C . HIS B 1 321 ? -14.867 9.883 10.641 1 93.56 321 HIS B C 1
ATOM 5410 O O . HIS B 1 321 ? -14.336 9.125 9.828 1 93.56 321 HIS B O 1
ATOM 5416 N N . LEU B 1 322 ? -15.977 9.578 11.352 1 93.81 322 LEU B N 1
ATOM 5417 C CA . LEU B 1 322 ? -16.703 8.336 11.141 1 93.81 322 LEU B CA 1
ATOM 5418 C C . LEU B 1 322 ? -18.062 8.602 10.492 1 93.81 322 LEU B C 1
ATOM 5420 O O . LEU B 1 322 ? -18.828 9.445 10.961 1 93.81 322 LEU B O 1
ATOM 5424 N N . PHE B 1 323 ? -18.281 7.941 9.367 1 91.06 323 PHE B N 1
ATOM 5425 C CA . PHE B 1 323 ? -19.578 7.945 8.695 1 91.06 323 PHE B CA 1
ATOM 5426 C C . PHE B 1 323 ? -20.266 6.594 8.844 1 91.06 323 PHE B C 1
ATOM 5428 O O . PHE B 1 323 ? -19.75 5.574 8.383 1 91.06 323 PHE B O 1
ATOM 5435 N N . GLU B 1 324 ? -21.438 6.625 9.484 1 90.31 324 GLU B N 1
ATOM 5436 C CA . GLU B 1 324 ? -22.141 5.383 9.797 1 90.31 324 GLU B CA 1
ATOM 5437 C C . GLU B 1 324 ? -23.469 5.297 9.07 1 90.31 324 GLU B C 1
ATOM 5439 O O . GLU B 1 324 ? -24.234 6.266 9.055 1 90.31 324 GLU B O 1
ATOM 5444 N N . LEU B 1 325 ? -23.656 4.199 8.453 1 88.69 325 LEU B N 1
ATOM 5445 C CA . LEU B 1 325 ? -24.953 3.898 7.832 1 88.69 325 LEU B CA 1
ATOM 5446 C C . LEU B 1 325 ? -25.766 2.969 8.719 1 88.69 325 LEU B C 1
ATOM 5448 O O . LEU B 1 325 ? -25.312 1.891 9.094 1 88.69 325 LEU B O 1
ATOM 5452 N N . TYR B 1 326 ? -27.016 3.426 8.992 1 86.5 326 TYR B N 1
ATOM 5453 C CA . TYR B 1 326 ? -27.922 2.607 9.797 1 86.5 326 TYR B CA 1
ATOM 5454 C C . TYR B 1 326 ? -29.156 2.217 8.992 1 86.5 326 TYR B C 1
ATOM 5456 O O . TYR B 1 326 ? -29.672 3.012 8.203 1 86.5 326 TYR B O 1
ATOM 5464 N N . GLN B 1 327 ? -29.547 1.039 9.141 1 83.31 327 GLN B N 1
ATOM 5465 C CA . GLN B 1 327 ? -30.875 0.595 8.711 1 83.31 327 GLN B CA 1
ATOM 5466 C C . GLN B 1 327 ? -31.891 0.704 9.844 1 83.31 327 GLN B C 1
ATOM 5468 O O . GLN B 1 327 ? -31.703 0.124 10.914 1 83.31 327 GLN B O 1
ATOM 5473 N N . GLU B 1 328 ? -32.938 1.484 9.562 1 79 328 GLU B N 1
ATOM 5474 C CA . GLU B 1 328 ? -33.969 1.701 10.57 1 79 328 GLU B CA 1
ATOM 5475 C C . GLU B 1 328 ? -35 0.562 10.578 1 79 328 GLU B C 1
ATOM 5477 O O . GLU B 1 328 ? -35.062 -0.228 9.633 1 79 328 GLU B O 1
ATOM 5482 N N . ALA B 1 329 ? -35.719 0.567 11.656 1 78.31 329 ALA B N 1
ATOM 5483 C CA . ALA B 1 329 ? -36.719 -0.473 11.828 1 78.31 329 ALA B CA 1
ATOM 5484 C C . ALA B 1 329 ? -37.75 -0.429 10.703 1 78.31 329 ALA B C 1
ATOM 5486 O O . ALA B 1 329 ? -38.281 -1.469 10.289 1 78.31 329 ALA B O 1
ATOM 5487 N N . ASN B 1 330 ? -38 0.711 10.32 1 73.69 330 ASN B N 1
ATOM 5488 C CA . ASN B 1 330 ? -39 0.853 9.273 1 73.69 330 ASN B CA 1
ATOM 5489 C C . ASN B 1 330 ? -38.438 0.559 7.891 1 73.69 330 ASN B C 1
ATOM 5491 O O . ASN B 1 330 ? -39.125 0.716 6.883 1 73.69 330 ASN B O 1
ATOM 5495 N N . GLY B 1 331 ? -37.188 0.188 7.824 1 69.94 331 GLY B N 1
ATOM 5496 C CA . GLY B 1 331 ? -36.562 -0.179 6.559 1 69.94 331 GLY B CA 1
ATOM 5497 C C . GLY B 1 331 ? -35.781 0.957 5.926 1 69.94 331 GLY B C 1
ATOM 5498 O O . GLY B 1 331 ? -35.031 0.74 4.988 1 69.94 331 GLY B O 1
ATOM 5499 N N . GLN B 1 332 ? -36 2.156 6.496 1 69.19 332 GLN B N 1
ATOM 5500 C CA . GLN B 1 332 ? -35.281 3.303 5.949 1 69.19 332 GLN B CA 1
ATOM 5501 C C . GLN B 1 332 ? -33.812 3.295 6.383 1 69.19 332 GLN B C 1
ATOM 5503 O O . GLN B 1 332 ? -33.469 2.625 7.352 1 69.19 332 GLN B O 1
ATOM 5508 N N . VAL B 1 333 ? -32.969 3.902 5.496 1 69.31 333 VAL B N 1
ATOM 5509 C CA . VAL B 1 333 ? -31.562 3.994 5.809 1 69.31 333 VAL B CA 1
ATOM 5510 C C . VAL B 1 333 ? -31.203 5.426 6.211 1 69.31 333 VAL B C 1
ATOM 5512 O O . VAL B 1 333 ? -31.797 6.383 5.695 1 69.31 333 VAL B O 1
ATOM 5515 N N . SER B 1 334 ? -30.375 5.535 7.332 1 71.81 334 SER B N 1
ATOM 5516 C CA . SER B 1 334 ? -29.906 6.844 7.766 1 71.81 334 SER B CA 1
ATOM 5517 C C . SER B 1 334 ? -28.391 6.863 7.918 1 71.81 334 SER B C 1
ATOM 5519 O O . SER B 1 334 ? -27.766 5.82 8.133 1 71.81 334 SER B O 1
ATOM 5521 N N . THR B 1 335 ? -27.828 7.992 7.586 1 71.12 335 THR B N 1
ATOM 5522 C CA . THR B 1 335 ? -26.391 8.172 7.695 1 71.12 335 THR B CA 1
ATOM 5523 C C . THR B 1 335 ? -26.047 9.125 8.836 1 71.12 335 THR B C 1
ATOM 5525 O O . THR B 1 335 ? -26.734 10.133 9.031 1 71.12 335 THR B O 1
ATOM 5528 N N . GLN B 1 336 ? -25.078 8.648 9.672 1 69.38 336 GLN B N 1
ATOM 5529 C CA . GLN B 1 336 ? -24.578 9.484 10.758 1 69.38 336 GLN B CA 1
ATOM 5530 C C . GLN B 1 336 ? -23.094 9.766 10.586 1 69.38 336 GLN B C 1
ATOM 5532 O O . GLN B 1 336 ? -22.328 8.883 10.18 1 69.38 336 GLN B O 1
ATOM 5537 N N . MET B 1 337 ? -22.844 11.047 10.727 1 70.81 337 MET B N 1
ATOM 5538 C CA . MET B 1 337 ? -21.438 11.438 10.688 1 70.81 337 MET B CA 1
ATOM 5539 C C . MET B 1 337 ? -20.938 11.781 12.086 1 70.81 337 MET B C 1
ATOM 5541 O O . MET B 1 337 ? -21.641 12.461 12.852 1 70.81 337 MET B O 1
ATOM 5545 N N . GLN B 1 338 ? -19.891 11.109 12.539 1 65.56 338 GLN B N 1
ATOM 5546 C CA . GLN B 1 338 ? -19.25 11.406 13.82 1 65.56 338 GLN B CA 1
ATOM 5547 C C . GLN B 1 338 ? -17.797 11.797 13.633 1 65.56 338 GLN B C 1
ATOM 5549 O O . GLN B 1 338 ? -17.125 11.32 12.711 1 65.56 338 GLN B O 1
ATOM 5554 N N . HIS B 1 339 ? -17.531 12.922 14.328 1 55 339 HIS B N 1
ATOM 5555 C CA . HIS B 1 339 ? -16.125 13.32 14.359 1 55 339 HIS B CA 1
ATOM 5556 C C . HIS B 1 339 ? -15.438 12.805 15.617 1 55 339 HIS B C 1
ATOM 5558 O O . HIS B 1 339 ? -15.945 12.977 16.719 1 55 339 HIS B O 1
ATOM 5564 N N . ALA B 1 340 ? -14.68 11.758 15.57 1 44.38 340 ALA B N 1
ATOM 5565 C CA . ALA B 1 340 ? -13.898 11.281 16.703 1 44.38 340 ALA B CA 1
ATOM 5566 C C . ALA B 1 340 ? -12.461 11.805 16.641 1 44.38 340 ALA B C 1
ATOM 5568 O O . ALA B 1 340 ? -11.844 11.797 15.578 1 44.38 340 ALA B O 1
ATOM 5569 N N . ALA B 1 341 ? -12.188 12.93 17.297 1 43.25 341 ALA B N 1
ATOM 5570 C CA . ALA B 1 341 ? -10.758 13.172 17.484 1 43.25 341 ALA B CA 1
ATOM 5571 C C . ALA B 1 341 ? -10.234 12.414 18.703 1 43.25 341 ALA B C 1
ATOM 5573 O O . ALA B 1 341 ? -10.758 12.555 19.797 1 43.25 341 ALA B O 1
ATOM 5574 N N . VAL B 1 342 ? -9.797 11.297 18.641 1 38.94 342 VAL B N 1
ATOM 5575 C CA . VAL B 1 342 ? -9.156 10.672 19.797 1 38.94 342 VAL B CA 1
ATOM 5576 C C . VAL B 1 342 ? -8.188 11.656 20.438 1 38.94 342 VAL B C 1
ATOM 5578 O O . VAL B 1 342 ? -6.969 11.57 20.234 1 38.94 342 VAL B O 1
ATOM 5581 N N . LEU B 1 343 ? -8.219 12.945 20.266 1 35.19 343 LEU B N 1
ATOM 5582 C CA . LEU B 1 343 ? -7.336 13.594 21.219 1 35.19 343 LEU B CA 1
ATOM 5583 C C . LEU B 1 343 ? -7.625 13.117 22.641 1 35.19 343 LEU B C 1
ATOM 5585 O O . LEU B 1 343 ? -8.609 12.414 22.875 1 35.19 343 LEU B O 1
ATOM 5589 N N . SER B 1 344 ? -7.41 14.258 23.766 1 31.34 344 SER B N 1
ATOM 5590 C CA . SER B 1 344 ? -7.586 14.336 25.219 1 31.34 344 SER B CA 1
ATOM 5591 C C . SER B 1 344 ? -9.055 14.164 25.609 1 31.34 344 SER B C 1
ATOM 5593 O O . SER B 1 344 ? -9.914 14.914 25.141 1 31.34 344 SER B O 1
ATOM 5595 N N . TRP B 1 345 ? -9.734 13.156 25.891 1 30.25 345 TRP B N 1
ATOM 5596 C CA . TRP B 1 345 ? -10.859 13.039 26.812 1 30.25 345 TRP B CA 1
ATOM 5597 C C . TRP B 1 345 ? -10.922 14.234 27.75 1 30.25 345 TRP B C 1
ATOM 5599 O O . TRP B 1 345 ? -11.742 14.273 28.672 1 30.25 345 TRP B O 1
ATOM 5609 N N . ALA B 1 346 ? -10.023 15.188 28.062 1 26.86 346 ALA B N 1
ATOM 5610 C CA . ALA B 1 346 ? -10.359 16.109 29.141 1 26.86 346 ALA B CA 1
ATOM 5611 C C . ALA B 1 346 ? -11.461 17.078 28.719 1 26.86 346 ALA B C 1
ATOM 5613 O O . ALA B 1 346 ? -12.203 17.578 29.547 1 26.86 346 ALA B O 1
ATOM 5614 N N . ILE B 1 347 ? -11.5 17.922 27.781 1 25.5 347 ILE B N 1
ATOM 5615 C CA . ILE B 1 347 ? -12.273 19.125 28.078 1 25.5 347 ILE B CA 1
ATOM 5616 C C . ILE B 1 347 ? -13.758 18.859 27.844 1 25.5 347 ILE B C 1
ATOM 5618 O O . ILE B 1 347 ? -14.164 18.547 26.719 1 25.5 347 ILE B O 1
ATOM 5622 N N . PRO B 1 348 ? -14.57 18.5 28.969 1 26.2 348 PRO B N 1
ATOM 5623 C CA . PRO B 1 348 ? -16.031 18.531 29.094 1 26.2 348 PRO B CA 1
ATOM 5624 C C . PRO B 1 348 ? -16.641 19.812 28.531 1 26.2 348 PRO B C 1
ATOM 5626 O O . PRO B 1 348 ? -16.172 20.906 28.828 1 26.2 348 PRO B O 1
ATOM 5629 N N . PHE B 1 349 ? -16.953 20.172 27.375 1 23.48 349 PHE B N 1
ATOM 5630 C CA . PHE B 1 349 ? -17.797 21.344 27.172 1 23.48 349 PHE B CA 1
ATOM 5631 C C . PHE B 1 349 ? -19.109 21.203 27.953 1 23.48 349 PHE B C 1
ATOM 5633 O O . PHE B 1 349 ? -19.953 20.375 27.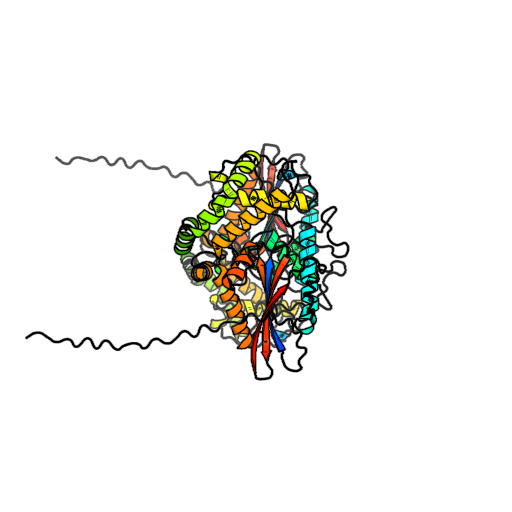594 1 23.48 349 PHE B O 1
ATOM 5640 N N . TYR B 1 350 ? -19.141 21.328 29.375 1 22.55 350 TYR B N 1
ATOM 5641 C CA . TYR B 1 350 ? -20.266 21.578 30.266 1 22.55 350 TYR B CA 1
ATOM 5642 C C . TYR B 1 350 ? -21.047 22.812 29.844 1 22.55 350 TYR B C 1
ATOM 5644 O O . TYR B 1 350 ? -20.562 23.938 29.984 1 22.55 350 TYR B O 1
ATOM 5652 N N . SER B 1 351 ? -21.594 23.062 28.688 1 22.09 351 SER B N 1
ATOM 5653 C CA . SER B 1 351 ? -22.609 24.125 28.641 1 22.09 351 SER B CA 1
ATOM 5654 C C . SER B 1 351 ? -23.656 23.922 29.734 1 22.09 351 SER B C 1
ATOM 5656 O O . SER B 1 351 ? -24.172 22.828 29.906 1 22.09 351 SER B O 1
ATOM 5658 N N . HIS B 1 352 ? -23.641 24.703 30.906 1 20.66 352 HIS B N 1
ATOM 5659 C CA . HIS B 1 352 ? -24.547 25.109 31.969 1 20.66 352 HIS B CA 1
ATOM 5660 C C . HIS B 1 352 ? -25.906 25.516 31.406 1 20.66 352 HIS B C 1
ATOM 5662 O O . HIS B 1 352 ? -26.016 26.438 30.609 1 20.66 352 HIS B O 1
ATOM 5668 N N . PHE B 1 353 ? -26.844 24.609 31.094 1 19.59 353 PHE B N 1
ATOM 5669 C CA . PHE B 1 353 ? -28.266 24.891 31.188 1 19.59 353 PHE B CA 1
ATOM 5670 C C . PHE B 1 353 ? -28.594 25.562 32.531 1 19.59 353 PHE B C 1
ATOM 5672 O O . PHE B 1 353 ? -28.562 24.922 33.562 1 19.59 353 PHE B O 1
ATOM 5679 N N . SER B 1 354 ? -28.031 26.75 32.844 1 18.61 354 SER B N 1
ATOM 5680 C CA . SER B 1 354 ? -28.594 27.562 33.938 1 18.61 354 SER B CA 1
ATOM 5681 C C . SER B 1 354 ? -30.125 27.5 33.938 1 18.61 354 SER B C 1
ATOM 5683 O O . SER B 1 354 ? -30.734 27.016 32.969 1 18.61 354 SER B O 1
ATOM 5685 N N . ASN B 1 355 ? -30.891 28.812 34.344 1 19.94 355 ASN B N 1
ATOM 5686 C CA . ASN B 1 355 ? -32.156 29.422 34.719 1 19.94 355 ASN B CA 1
ATOM 5687 C C . ASN B 1 355 ? -33.156 29.438 33.562 1 19.94 355 ASN B C 1
ATOM 5689 O O . ASN B 1 355 ? -32.781 29.656 32.406 1 19.94 355 ASN B O 1
#

Nearest PDB structures (foldseek):
  1nd5-assembly1_B  TM=9.737E-01  e=2.637E-35  Homo sapiens
  1rpt-assembly1_A-2  TM=9.770E-01  e=3.463E-34  Rattus norvegicus
  8xj4-assembly1_A  TM=9.608E-01  e=8.008E-34  Homo sapiens
  7doq-assembly2_D  TM=8.453E-01  e=1.845E-24  Legionella pneumophila
  7d2f-assembly1_B  TM=8.503E-01  e=2.732E-23  Legionella pneumophila subsp. pneumophila str. Philadelphia 1

Sequence (710 aa):
MIVSVSCLGHSLSGFGFSFLSFCFVLLLQRATGAGRELKFVTAVYRHGDRSPVSTFPTNSYQESIWPQGYGQLTRDGIKQQYKLGRYLRKRYGTFLSLEYKRKEIYVLSTDVDRTIMSAQSNLAGLFPPTGGQVWNQRIAWQPVPVHTLPRKQDRLLYYPILDCPRFLKLLKETMDSGAFKLKLKDYMPFVGEIAPKLGYDVKTLLDVNSHKLWNAYDALLVQSLHKYRNDDWVEPSTMKKMKSLLEVAITAVFGDHKREEKSRLQGGLLVKAILEDITKAATSADPKKMAMYSAHDITIVALQSALDVFDKKLPPYAACHLFELYQEANGQVSTQMQHAAVLSWAIPFYSHFSNMIVSVSCLGHSLSGFGFSFLSFCFVLLLQRATGAGRELKFVTAVYRHGDRSPVSTFPTNSYQESIWPQGYGQLTRDGIKQQYKLGRYLRKRYGTFLSLEYKRKEIYVLSTDVDRTIMSAQSNLAGLFPPTGGQVWNQRIAWQPVPVHTLPRKQDRLLYYPILDCPRFLKLLKETMDSGAFKLKLKDYMPFVGEIAPKLGYDVKTLLDVNSHKLWNAYDALLVQSLHKYRNDDWVEPSTMKKMKSLLEVAITAVFGDHKREEKSRLQGGLLVKAILEDITKAATSADPKKMAMYSAHDITIVALQSALDVFDKKLPPYAACHLFELYQEANGQVSTQMQHAAVLSWAIPFYSHFSN

Secondary structure (DSSP, 8-state):
---------------------------------TT-EEEEEEEEEE---B--S---TT-S--GGGSTT-TT-B-HHHHHHHHHHHHHHHHHTTTTS-SS--GGGEEEEEESSHHHHHHHHHHHHHH----GGG---TTB-------EEE-GGG--SSS---TT-HHHHHHHHHHHHSHHHHHHHHTTHHHHHHHHHHHT--HHHHH-TTTTHHHHHHHHHHHHHHTTPPPPTT--HHHHHHHHHHHHHHHHHHHTSSSHHHHHHHTHHHHHHHHHHHHHHHHHS-----EEEEEE-HHHHHHHHHHTT---S-PPPTTEEEEEEEEE-TTS-EEEEEEEEE-S-S----------/---------------------------------TT-EEEEEEEEEE---B--S---TT-S--GGGSTT-TT-B-HHHHHHHHHHHHHHHHHTTTTS-SS--GGGEEEEEESSHHHHHHHHHHHHHH----GGG---TTB-------EEE-GGG-SSSS---TT-HHHHHHHHHHHHSHHHHHHHHTTHHHHHHHHHHHT--HHHHH-TTTTHHHHHHHHHHHHHHTTPPPPTT--HHHHHHHHHHHHHHHHHHHTSSSHHHHHHHTHHHHHHHHHHHHHHHHHS-----EEEEEE-HHHHHHHHHHTT---S-PPPTTEEEEEEEEE-TTS-EEEEEEEEE-S-TT---------

InterPro domains:
  IPR000560 Histidine phosphatase superfamily, clade-2 [PF00328] (37-329)
  IPR000560 Histidine phosphatase superfamily, clade-2 [cd07061] (37-327)
  IPR029033 Histidine phosphatase superfamily [G3DSA:3.40.50.1240] (36-345)
  IPR029033 Histidine phosphatase superfamily [SSF53254] (37-330)
  IPR033379 Histidine acid phosphatase active site [PS00616] (38-52)
  IPR050645 Histidine Acid Phosphatase [PTHR11567] (33-339)

Organism: Gekko japonicus (NCBI:txid146911)